Protein 3OF7 (pdb70)

Secondary structure (P-SEA, 3-state):
ccccccccccccccccccccccbbbbbcccccccccccccccccccccccccccccccccccccccccccbbbbbcccbbbbbbcccccccccccccccccccbbbbcccccccccccccccccccccccbbbbbcccccccccccccccccccccccccccccccccccccccccccccccccccbbbbbcccbbbbbbccccccccccccccccccccccccccccccccccccccccbbbbcccbbbbbbccccccccccccccccccccccbbbbbcccccccccccccccbbbbbcccbbbbbbccccccccccccccccccccccccccccccccccccccccccccccccccccccccccccccccccccccccccccccccccccccccccccccccccbbbbccccccbbbbbccaaaaaaaaaaaaac

B-factor: mean 23.1, std 8.01, range [9.55, 66.69]

GO terms:
  GO:0000785 chromatin (C, IDA)
  GO:0005634 nucleus (C, IDA)
  GO:0005737 cytoplasm (C, IDA)
  GO:0005085 guanyl-nucleotide exchange factor activity (F, IGI)
  GO:0016973 poly(A)+ mRNA export from nucleus (P, IMP)
  GO:0006606 protein import into nucleus (P, IMP)
  GO:0006997 nucleus organization (P, IMP)
  GO:0000054 ribosomal subunit export from nucleus (P, IMP)

Nearest PDB structures (foldseek):
  3of7-assembly1_A  TM=1.002E+00  e=1.534E-96  Saccharomyces cerevisiae S288C
  5t94-assembly1_A  TM=9.959E-01  e=4.202E-88  Saccharomyces cerevisiae S288C
  5hq2-assembly1_K-2  TM=9.753E-01  e=5.489E-66  Saccharomyces cerevisiae S288C
  4jhn-assembly3_C  TM=8.389E-01  e=1.195E-25  Homo sapiens
  5xgs-assembly1_A  TM=7.855E-01  e=2.961E-24  Homo sapiens

Radius of gyration: 20.34 Å; Cα contacts (8 Å, |Δi|>4): 1318; chains: 1; bounding box: 57×51×62 Å

CATH classification: 2.130.10.30

Structure (mmCIF, N/CA/C/O backbone):
data_3OF7
#
_entry.id   3OF7
#
_cell.length_a   103.510
_cell.length_b   75.131
_cell.length_c   92.019
_cell.angle_alpha   90.000
_cell.angle_beta   119.640
_cell.angle_gamma   90.000
#
_symmetry.space_group_name_H-M   'C 1 2 1'
#
loop_
_entity.id
_entity.type
_entity.pdbx_description
1 p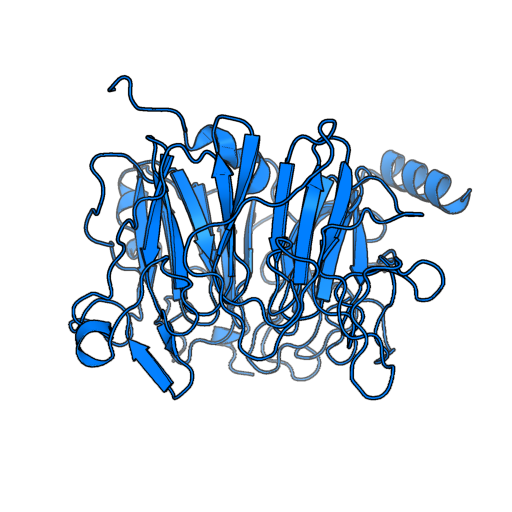olymer 'Regulator of chromosome condensation'
2 water water
#
loop_
_atom_site.group_PDB
_atom_site.id
_atom_site.type_symbol
_atom_site.label_atom_id
_atom_site.label_alt_id
_atom_site.label_comp_id
_atom_site.label_asym_id
_atom_site.label_entity_id
_atom_site.label_seq_id
_atom_site.pdbx_PDB_ins_code
_atom_site.Cartn_x
_atom_site.Cartn_y
_atom_site.Cartn_z
_atom_site.occupancy
_atom_site.B_iso_or_equiv
_atom_site.auth_seq_id
_atom_site.auth_comp_id
_atom_site.auth_asym_id
_atom_site.auth_atom_id
_atom_site.pdbx_PDB_model_num
ATOM 1 C CA . HIS A 1 8 ? 47.143 82.695 -0.395 1.00 47.23 25 HIS A CA 1
ATOM 2 C C . HIS A 1 8 ? 47.247 84.084 0.227 1.00 47.31 25 HIS A C 1
ATOM 3 N N . MET A 1 9 ? 46.419 84.335 1.237 1.00 47.22 26 MET A N 1
ATOM 4 C CA . MET A 1 9 ? 46.410 85.625 1.925 1.00 47.06 26 MET A CA 1
ATOM 5 C C . MET A 1 9 ? 47.561 85.777 2.927 1.00 46.36 26 MET A C 1
ATOM 6 O O . MET A 1 9 ? 48.268 84.810 3.235 1.00 46.58 26 MET A O 1
ATOM 11 N N . SER A 1 10 ? 47.733 86.996 3.434 1.00 45.36 27 SER A N 1
ATOM 12 C CA . SER A 1 10 ? 48.838 87.329 4.335 1.00 44.24 27 SER A CA 1
ATOM 13 C C . SER A 1 10 ? 48.552 86.983 5.800 1.00 43.26 27 SER A C 1
ATOM 14 O O . SER A 1 10 ? 49.422 87.137 6.662 1.00 43.26 27 SER A O 1
ATOM 17 N N . HIS A 1 11 ? 47.335 86.520 6.075 1.00 42.00 28 HIS A N 1
ATOM 18 C CA . HIS A 1 11 ? 46.944 86.134 7.433 1.00 40.54 28 HIS A CA 1
ATOM 19 C C . HIS A 1 11 ? 47.453 84.746 7.839 1.00 39.23 28 HIS A C 1
ATOM 20 O O . HIS A 1 11 ? 47.425 84.395 9.022 1.00 39.18 28 HIS A O 1
ATOM 27 N N . ILE A 1 12 ? 47.923 83.971 6.861 1.00 37.51 29 ILE A N 1
ATOM 28 C CA . ILE A 1 12 ? 48.366 82.592 7.090 1.00 35.87 29 ILE A CA 1
ATOM 29 C C . ILE A 1 12 ? 49.623 82.528 7.962 1.00 34.47 29 ILE A C 1
ATOM 30 O O . ILE A 1 12 ? 50.664 83.093 7.622 1.00 34.05 29 ILE A O 1
ATOM 35 N N . ILE A 1 13 ? 49.509 81.844 9.097 1.00 32.74 30 ILE A N 1
ATOM 36 C CA . ILE A 1 13 ? 50.650 81.638 9.984 1.00 31.25 30 ILE A CA 1
ATOM 37 C C . ILE A 1 13 ? 50.973 80.150 10.193 1.00 30.13 30 ILE A C 1
ATOM 38 O O . ILE A 1 13 ? 52.061 79.815 10.660 1.00 30.15 30 ILE A O 1
ATOM 43 N N . ASN A 1 14 ? 50.030 79.275 9.836 1.00 28.79 31 ASN A N 1
ATOM 44 C CA . ASN A 1 14 ? 50.178 77.823 10.024 1.00 27.33 31 ASN A CA 1
ATOM 45 C C . ASN A 1 14 ? 50.054 77.018 8.737 1.00 26.49 31 ASN A C 1
ATOM 46 O O . ASN A 1 14 ? 49.218 77.319 7.889 1.00 26.36 31 ASN A O 1
ATOM 51 N N . ALA A 1 15 ? 50.867 75.974 8.620 1.00 25.66 32 ALA A N 1
ATOM 52 C CA . ALA A 1 15 ? 50.709 74.986 7.551 1.00 25.28 32 ALA A CA 1
ATOM 53 C C . ALA A 1 15 ? 50.577 73.580 8.142 1.00 25.11 32 ALA A C 1
ATOM 54 O O . ALA A 1 15 ? 51.126 73.301 9.214 1.00 24.48 32 ALA A O 1
ATOM 56 N N . GLN A 1 16 ? 49.856 72.701 7.443 1.00 25.07 33 GLN A N 1
ATOM 57 C CA . GLN A 1 16 ? 49.684 71.313 7.885 1.00 25.12 33 GLN A CA 1
ATOM 58 C C . GLN A 1 16 ? 51.035 70.619 8.077 1.00 25.07 33 GLN A C 1
ATOM 59 O O . GLN A 1 16 ? 51.208 69.831 9.008 1.00 25.38 33 GLN A O 1
ATOM 65 N N . GLU A 1 17 ? 51.990 70.948 7.207 1.00 24.84 34 GLU A N 1
ATOM 66 C CA . GLU A 1 17 ? 53.381 70.491 7.331 1.00 24.50 34 GLU A CA 1
ATOM 67 C C . GLU A 1 17 ? 54.028 70.762 8.698 1.00 24.00 34 GLU A C 1
ATOM 68 O O . GLU A 1 17 ? 54.876 69.985 9.144 1.00 23.96 34 GLU A O 1
ATOM 70 N N . ASP A 1 18 ? 53.633 71.851 9.362 1.00 23.20 35 ASP A N 1
ATOM 71 C CA . ASP A 1 18 ? 54.221 72.219 10.658 1.00 22.76 35 ASP A CA 1
ATOM 72 C C . ASP A 1 18 ? 53.978 71.170 11.746 1.00 22.40 35 ASP A C 1
ATOM 73 O O . ASP A 1 18 ? 54.683 71.154 12.753 1.00 21.94 35 ASP A O 1
ATOM 78 N N . TYR A 1 19 ? 52.970 70.323 11.544 1.00 22.02 36 TYR A N 1
ATOM 79 C CA . TYR A 1 19 ? 52.511 69.365 12.563 1.00 22.10 36 TYR A CA 1
ATOM 80 C C . TYR A 1 19 ? 52.834 67.909 12.230 1.00 22.23 36 TYR A C 1
ATOM 81 O O . TYR A 1 19 ? 52.703 67.031 13.089 1.00 22.01 36 TYR A O 1
ATOM 90 N N . LYS A 1 20 ? 53.259 67.644 10.996 1.00 22.56 37 LYS A N 1
ATOM 91 C CA . LYS A 1 20 ? 53.410 66.255 10.550 1.00 23.13 37 LYS A CA 1
ATOM 92 C C . LYS A 1 20 ? 54.388 65.421 11.383 1.00 23.02 37 LYS A C 1
ATOM 93 O O . LYS A 1 20 ? 54.145 64.242 11.596 1.00 22.92 37 LYS A O 1
ATOM 99 N N . HIS A 1 21 ? 55.466 66.034 11.871 1.00 23.11 38 HIS A N 1
ATOM 100 C CA . HIS A 1 21 ? 56.434 65.321 12.715 1.00 23.46 38 HIS A CA 1
ATOM 101 C C . HIS A 1 21 ? 55.805 64.763 13.999 1.00 23.20 38 HIS A C 1
ATOM 102 O O . HIS A 1 21 ? 56.239 63.737 14.506 1.00 23.25 38 HIS A O 1
ATOM 104 N N . MET A 1 22 ? 54.778 65.440 14.511 1.00 22.70 39 MET A N 1
ATOM 105 C CA . MET A 1 22 ? 54.083 64.985 15.711 1.00 22.41 39 MET A CA 1
ATOM 106 C C . MET A 1 22 ? 53.174 63.794 15.451 1.00 21.52 39 MET A C 1
ATOM 107 O O . MET A 1 22 ? 52.950 62.976 16.351 1.00 21.47 39 MET A O 1
ATOM 112 N N . TYR A 1 23 ? 52.655 63.689 14.229 1.00 19.77 40 TYR A N 1
ATOM 113 C CA . TYR A 1 23 ? 51.589 62.725 13.960 1.00 19.45 40 TYR A CA 1
ATOM 114 C C . TYR A 1 23 ? 51.951 61.552 13.068 1.00 19.41 40 TYR A C 1
ATOM 115 O O . TYR A 1 23 ? 51.470 60.445 13.291 1.00 19.74 40 TYR A O 1
ATOM 124 N N . LEU A 1 24 ? 52.788 61.793 12.064 1.00 19.26 41 LEU A N 1
ATOM 125 C CA . LEU A 1 24 ? 53.080 60.769 11.068 1.00 19.51 41 LEU A CA 1
ATOM 126 C C . LEU A 1 24 ? 54.503 60.241 11.201 1.00 19.78 41 LEU A C 1
ATOM 127 O O . LEU A 1 24 ? 55.470 61.015 11.235 1.00 20.40 41 LEU A O 1
ATOM 132 N N . SER A 1 25 ? 54.623 58.923 11.294 1.00 19.60 42 SER A N 1
ATOM 133 C CA . SER A 1 25 ? 55.915 58.277 11.251 1.00 19.34 42 SER A CA 1
ATOM 134 C C . SER A 1 25 ? 56.301 58.036 9.787 1.00 19.50 42 SER A C 1
ATOM 135 O O . SER A 1 25 ? 55.448 57.681 8.961 1.00 18.56 42 SER A O 1
ATOM 138 N N . VAL A 1 26 ? 57.576 58.239 9.459 1.00 19.80 43 VAL A N 1
ATOM 139 C CA . VAL A 1 26 ? 58.055 57.936 8.096 1.00 21.24 43 VAL A CA 1
ATOM 140 C C . VAL A 1 26 ? 58.096 56.419 7.884 1.00 21.24 43 VAL A C 1
ATOM 141 O O . VAL A 1 26 ? 57.772 55.921 6.804 1.00 22.02 43 VAL A O 1
ATOM 145 N N . GLN A 1 27 ? 58.462 55.689 8.933 1.00 20.99 44 GLN A N 1
ATOM 146 C CA . GLN A 1 27 ? 58.549 54.237 8.883 1.00 20.80 44 GLN A CA 1
ATOM 147 C C . GLN A 1 27 ? 57.262 53.606 9.394 1.00 19.95 44 GLN A C 1
ATOM 148 O O . GLN A 1 27 ? 56.685 54.097 10.367 1.00 19.83 44 GLN A O 1
ATOM 154 N N . PRO A 1 28 ? 56.823 52.496 8.767 1.00 19.53 45 PRO A N 1
ATOM 155 C CA . PRO A 1 28 ? 55.702 51.743 9.334 1.00 18.91 45 PRO A CA 1
ATOM 156 C C . PRO A 1 28 ? 56.108 51.168 10.696 1.00 18.26 45 PRO A C 1
ATOM 157 O O . PRO A 1 28 ? 57.301 50.928 10.937 1.00 18.08 45 PRO A O 1
ATOM 161 N N . LEU A 1 29 ? 55.127 50.965 11.572 1.00 17.18 46 LEU A N 1
ATOM 162 C CA . LEU A 1 29 ? 55.398 50.703 12.985 1.00 16.65 46 LEU A CA 1
ATOM 163 C C . LEU A 1 29 ? 54.884 49.355 13.467 1.00 16.21 46 LEU A C 1
ATOM 164 O O . LEU A 1 29 ? 53.814 48.907 13.051 1.00 16.37 46 LEU A O 1
ATOM 169 N N . ASP A 1 30 ? 55.641 48.721 14.360 1.00 15.75 47 ASP A N 1
ATOM 170 C CA . ASP A 1 30 ? 55.076 47.693 15.229 1.00 15.51 47 ASP A CA 1
ATOM 171 C C . ASP A 1 30 ? 54.152 48.424 16.208 1.00 14.58 47 ASP A C 1
ATOM 172 O O . ASP A 1 30 ? 54.560 49.405 16.830 1.00 14.15 47 ASP A O 1
ATOM 177 N N . ILE A 1 31 ? 52.918 47.955 16.330 1.00 14.02 48 ILE A N 1
ATOM 178 C CA . ILE A 1 31 ? 51.940 48.550 17.255 1.00 13.93 48 ILE A CA 1
ATOM 179 C C . ILE A 1 31 ? 51.781 47.671 18.501 1.00 14.03 48 ILE A C 1
ATOM 180 O O . ILE A 1 31 ? 51.596 46.464 18.394 1.00 14.60 48 ILE A O 1
ATOM 185 N N . PHE A 1 32 ? 51.850 48.292 19.677 1.00 13.79 49 PHE A N 1
ATOM 186 C CA . PHE A 1 32 ? 51.702 47.598 20.948 1.00 13.68 49 PHE A CA 1
ATOM 187 C C . PHE A 1 32 ? 50.529 48.181 21.717 1.00 13.77 49 PHE A C 1
ATOM 188 O O . PHE A 1 32 ? 50.331 49.391 21.708 1.00 13.37 49 PHE A O 1
ATOM 196 N N . CYS A 1 33 ? 49.788 47.318 22.403 1.00 13.86 50 CYS A N 1
ATOM 197 C CA . CYS A 1 33 ? 48.624 47.729 23.183 1.00 14.38 50 CYS A CA 1
ATOM 198 C C . CYS A 1 33 ? 48.672 47.076 24.555 1.00 14.76 50 CYS A C 1
ATOM 199 O O . CYS A 1 33 ? 49.142 45.931 24.698 1.00 15.11 50 CYS A O 1
ATOM 202 N N . TRP A 1 34 ? 48.193 47.794 25.566 1.00 14.93 51 TRP A N 1
ATOM 203 C CA . TRP A 1 34 ? 48.150 47.246 26.925 1.00 15.19 51 TRP A CA 1
ATOM 204 C C . TRP A 1 34 ? 47.184 48.014 27.822 1.00 15.75 51 TRP A C 1
ATOM 205 O O . TRP A 1 34 ? 46.750 49.115 27.470 1.00 15.73 51 TRP A O 1
ATOM 216 N N . GLY A 1 35 ? 46.857 47.418 28.973 1.00 16.42 52 GLY A N 1
ATOM 217 C CA . GLY A 1 35 ? 45.905 47.986 29.931 1.00 17.11 52 GLY A CA 1
ATOM 218 C C . GLY A 1 35 ? 44.634 47.152 29.964 1.00 17.79 52 GLY A C 1
ATOM 219 O O . GLY A 1 35 ? 44.686 45.925 29.857 1.00 17.88 52 GLY A O 1
ATOM 220 N N . THR A 1 36 ? 43.491 47.818 30.087 1.00 18.47 53 THR A N 1
ATOM 221 C CA . THR A 1 36 ? 42.195 47.135 30.191 1.00 19.22 53 THR A CA 1
ATOM 222 C C . THR A 1 36 ? 41.342 47.397 28.947 1.00 19.84 53 THR A C 1
ATOM 223 O O . THR A 1 36 ? 41.220 48.538 28.490 1.00 19.87 53 THR A O 1
ATOM 227 N N . GLY A 1 37 ? 40.775 46.324 28.402 1.00 20.34 54 GLY A N 1
ATOM 228 C CA . GLY A 1 37 ? 40.006 46.396 27.169 1.00 21.11 54 GLY A CA 1
ATOM 229 C C . GLY A 1 37 ? 38.637 45.759 27.303 1.00 21.54 54 GLY A C 1
ATOM 230 O O . GLY A 1 37 ? 38.194 45.038 26.404 1.00 21.66 54 GLY A O 1
ATOM 231 N N . SER A 1 38 ? 37.961 46.039 28.417 1.00 21.76 55 SER A N 1
ATOM 232 C CA . SER A 1 38 ? 36.633 45.466 28.692 1.00 22.50 55 SER A CA 1
ATOM 233 C C . SER A 1 38 ? 35.575 45.937 27.683 1.00 22.57 55 SER A C 1
ATOM 234 O O . SER A 1 38 ? 34.511 45.321 27.551 1.00 22.70 55 SER A O 1
ATOM 237 N N . MET A 1 39 ? 35.879 47.029 26.983 1.00 22.52 56 MET A N 1
ATOM 238 C CA A MET A 1 39 ? 34.989 47.599 25.972 0.50 22.51 56 MET A CA 1
ATOM 239 C CA B MET A 1 39 ? 34.980 47.573 25.963 0.50 22.60 56 MET A CA 1
ATOM 240 C C . MET A 1 39 ? 35.641 47.522 24.582 1.00 22.22 56 MET A C 1
ATOM 241 O O . MET A 1 39 ? 35.347 48.331 23.694 1.00 22.19 56 MET A O 1
ATOM 250 N N . CYS A 1 40 ? 36.532 46.543 24.411 1.00 21.59 57 CYS A N 1
ATOM 251 C CA . CYS A 1 40 ? 37.239 46.261 23.147 1.00 21.18 57 CYS A CA 1
ATOM 252 C C . CYS A 1 40 ? 38.398 47.211 22.820 1.00 20.41 57 CYS A C 1
ATOM 253 O O . CYS A 1 40 ? 38.929 47.176 21.707 1.00 20.18 57 CYS A O 1
ATOM 256 N N . GLU A 1 41 ? 38.809 48.027 23.795 1.00 19.48 58 GLU A N 1
ATOM 257 C CA . GLU A 1 41 ? 39.798 49.100 23.550 1.00 19.16 58 GLU A CA 1
ATOM 258 C C . GLU A 1 41 ? 41.171 48.617 23.086 1.00 18.83 58 GLU A C 1
ATOM 259 O O . GLU A 1 41 ? 41.877 49.344 22.371 1.00 18.25 58 GLU A O 1
ATOM 265 N N . LEU A 1 42 ? 41.555 47.417 23.513 1.00 18.41 59 LEU A N 1
ATOM 266 C CA . LEU A 1 42 ? 42.909 46.915 23.262 1.00 18.73 59 LEU A CA 1
ATOM 267 C C . LEU A 1 42 ? 43.124 46.481 21.822 1.00 18.88 59 LEU A C 1
ATOM 268 O O . LEU A 1 42 ? 44.255 46.457 21.350 1.00 19.28 59 LEU A O 1
ATOM 273 N N . GLY A 1 43 ? 42.045 46.139 21.125 1.00 19.07 60 GLY A N 1
ATOM 274 C CA . GLY A 1 43 ? 42.156 45.675 19.744 1.00 19.34 60 GLY A CA 1
ATOM 275 C C . GLY A 1 43 ? 43.020 44.443 19.608 1.00 19.59 60 GLY A C 1
ATOM 276 O O . GLY A 1 43 ? 43.715 44.269 18.611 1.00 19.47 60 GLY A O 1
ATOM 277 N N . LEU A 1 44 ? 42.988 43.592 20.629 1.00 20.21 61 LEU A N 1
ATOM 278 C CA . LEU A 1 44 ? 43.744 42.342 20.608 1.00 21.09 61 LEU A CA 1
ATOM 279 C C . LEU A 1 44 ? 42.815 41.141 20.384 1.00 21.83 61 LEU A C 1
ATOM 280 O O . LEU A 1 44 ? 43.164 39.997 20.686 1.00 22.29 61 LEU A O 1
ATOM 285 N N . GLY A 1 45 ? 41.634 41.416 19.836 1.00 22.54 62 GLY A N 1
ATOM 286 C CA . GLY A 1 45 ? 40.673 40.368 19.516 1.00 23.34 62 GLY A CA 1
ATOM 287 C C . GLY A 1 45 ? 39.752 40.001 20.669 1.00 24.61 62 GLY A C 1
ATOM 288 O O . GLY A 1 45 ? 39.836 40.590 21.756 1.00 23.80 62 GLY A O 1
ATOM 289 N N . PRO A 1 46 ? 38.865 39.016 20.432 1.00 25.35 63 PRO A N 1
ATOM 290 C CA . PRO A 1 46 ? 37.713 38.700 21.287 1.00 26.24 63 PRO A CA 1
ATOM 291 C C . PRO A 1 46 ? 37.979 37.895 22.558 1.00 26.99 63 PRO A C 1
ATOM 292 O O . PRO A 1 46 ? 37.132 37.896 23.453 1.00 2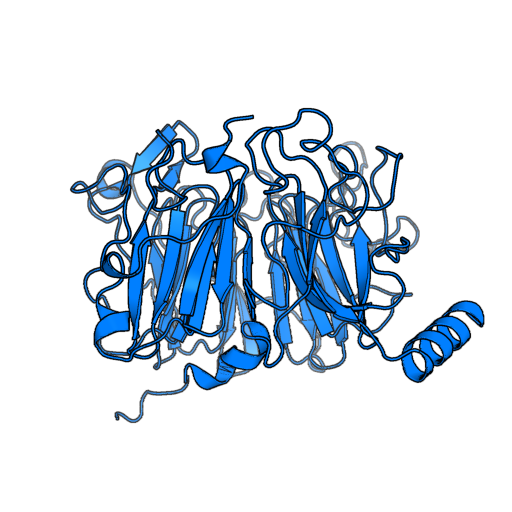7.36 63 PRO A O 1
ATOM 296 N N . LEU A 1 47 ? 39.125 37.219 22.639 1.00 27.77 64 LEU A N 1
ATOM 297 C CA . LEU A 1 47 ? 39.399 36.276 23.738 1.00 28.43 64 LEU A CA 1
ATOM 298 C C . LEU A 1 47 ? 39.487 36.954 25.101 1.00 28.82 64 LEU A C 1
ATOM 299 O O . LEU A 1 47 ? 40.084 38.030 25.225 1.00 28.62 64 LEU A O 1
ATOM 304 N N . ALA A 1 48 ? 38.901 36.316 26.117 1.00 29.05 65 ALA A N 1
ATOM 305 C CA . ALA A 1 48 ? 38.810 36.890 27.463 1.00 29.36 65 ALA A CA 1
ATOM 306 C C . ALA A 1 48 ? 40.178 37.253 28.035 1.00 29.60 65 ALA A C 1
ATOM 307 O O . ALA A 1 48 ? 40.336 38.313 28.630 1.00 29.54 65 ALA A O 1
ATOM 309 N N . LYS A 1 49 ? 41.160 36.374 27.840 1.00 29.74 66 LYS A N 1
ATOM 310 C CA . LYS A 1 49 ? 42.537 36.613 28.286 1.00 30.02 66 LYS A CA 1
ATOM 311 C C . LYS A 1 49 ? 43.127 37.903 27.698 1.00 29.71 66 LYS A C 1
ATOM 312 O O . LYS A 1 49 ? 44.035 38.495 28.280 1.00 29.91 66 LYS A O 1
ATOM 318 N N . ASN A 1 50 ? 42.614 38.324 26.543 1.00 29.16 67 ASN A N 1
ATOM 319 C CA . ASN A 1 50 ? 43.137 39.504 25.850 1.00 28.74 67 ASN A CA 1
ATOM 320 C C . ASN A 1 50 ? 42.368 40.808 26.113 1.00 28.55 67 ASN A C 1
ATOM 321 O O . ASN A 1 50 ? 42.518 41.782 25.371 1.00 28.46 67 ASN A O 1
ATOM 326 N N . LYS A 1 51 ? 41.547 40.824 27.161 1.00 28.28 68 LYS A N 1
ATOM 327 C CA . LYS A 1 51 ? 40.863 42.056 27.563 1.00 28.16 68 LYS A CA 1
ATOM 328 C C . LYS A 1 51 ? 41.507 42.705 28.805 1.00 27.31 68 LYS A C 1
ATOM 329 O O . LYS A 1 51 ? 41.045 43.736 29.306 1.00 27.15 68 LYS A O 1
ATOM 335 N N . GLU A 1 52 ? 42.590 42.092 29.279 1.00 26.52 69 GLU A N 1
ATOM 336 C CA . GLU A 1 52 ? 43.411 42.654 30.346 1.00 25.77 69 GLU A CA 1
ATOM 337 C C . GLU A 1 52 ? 44.857 42.230 30.106 1.00 25.16 69 GLU A C 1
ATOM 338 O O . GLU A 1 52 ? 45.181 41.034 30.109 1.00 24.95 69 GLU A O 1
ATOM 344 N N . VAL A 1 53 ? 45.712 43.222 29.867 1.00 23.70 70 VAL A N 1
ATOM 345 C CA . VAL A 1 53 ? 47.063 42.990 29.373 1.00 22.84 70 VAL A CA 1
ATOM 346 C C . VAL A 1 53 ? 47.998 43.948 30.107 1.00 22.14 70 VAL A C 1
ATOM 347 O O . VAL A 1 53 ? 47.898 45.160 29.961 1.00 22.24 70 VAL A O 1
ATOM 351 N N . LYS A 1 54 ? 48.894 43.394 30.918 1.00 21.44 71 LYS A N 1
ATOM 352 C CA . LYS A 1 54 ? 49.616 44.187 31.912 1.00 20.67 71 LYS A CA 1
ATOM 353 C C . LYS A 1 54 ? 50.971 44.716 31.431 1.00 20.03 71 LYS A C 1
ATOM 354 O O . LYS A 1 54 ? 51.641 45.453 32.157 1.00 19.29 71 LYS A O 1
ATOM 360 N N . ARG A 1 55 ? 51.360 44.335 30.211 1.00 19.22 72 ARG A N 1
ATOM 361 C CA . ARG A 1 55 ? 52.605 44.797 29.575 1.00 19.03 72 ARG A CA 1
ATOM 362 C C . ARG A 1 55 ? 52.349 45.001 28.087 1.00 18.20 72 ARG A C 1
ATOM 363 O O . ARG A 1 55 ? 51.483 44.327 27.533 1.00 18.18 72 ARG A O 1
ATOM 371 N N . PRO A 1 56 ? 53.104 45.913 27.428 1.00 17.68 73 PRO A N 1
ATOM 372 C CA . PRO A 1 56 ? 52.917 46.140 25.994 1.00 17.14 73 PRO A CA 1
ATOM 373 C C . PRO A 1 56 ? 52.911 44.841 25.195 1.00 17.26 73 PRO A C 1
ATOM 374 O O . PRO A 1 56 ? 53.855 44.052 25.281 1.00 17.46 73 PRO A O 1
ATOM 378 N N . ARG A 1 57 ? 51.837 44.629 24.443 1.00 16.97 74 ARG A N 1
ATOM 379 C CA . ARG A 1 57 ? 51.641 43.412 23.676 1.00 16.74 74 ARG A CA 1
ATOM 380 C C . ARG A 1 57 ? 51.631 43.764 22.197 1.00 16.86 74 ARG A C 1
ATOM 381 O O . ARG A 1 57 ? 50.851 44.620 21.762 1.00 16.27 74 ARG A O 1
ATOM 389 N N . LEU A 1 58 ? 52.498 43.114 21.424 1.00 16.76 75 LEU A N 1
ATOM 390 C CA . LEU A 1 58 ? 52.537 43.351 19.980 1.00 16.93 75 LEU A CA 1
ATOM 391 C C . LEU A 1 58 ? 51.176 43.027 19.370 1.00 17.18 75 LEU A C 1
ATOM 392 O O . LEU A 1 58 ? 50.641 41.945 19.585 1.00 17.11 75 LEU A O 1
ATOM 397 N N . ASN A 1 59 ? 50.597 43.977 18.633 1.00 17.56 76 ASN A N 1
ATOM 398 C CA . ASN A 1 59 ? 49.273 43.769 18.076 1.00 17.93 76 ASN A CA 1
ATOM 399 C C . ASN A 1 59 ? 49.378 42.997 16.759 1.00 18.39 76 ASN A C 1
ATOM 400 O O . ASN A 1 59 ? 49.911 43.530 15.772 1.00 18.55 76 ASN A O 1
ATOM 405 N N . PRO A 1 60 ? 48.878 41.737 16.741 1.00 18.66 77 PRO A N 1
ATOM 406 C CA . PRO A 1 60 ? 49.060 40.899 15.552 1.00 19.01 77 PRO A CA 1
ATOM 407 C C . PRO A 1 60 ? 48.109 41.244 14.404 1.00 19.45 77 PRO A C 1
ATOM 408 O O . PRO A 1 60 ? 48.293 40.747 13.296 1.00 19.73 77 PRO A O 1
ATOM 412 N N . PHE A 1 61 ? 47.111 42.086 14.663 1.00 19.28 78 PHE A N 1
ATOM 413 C CA . PHE A 1 61 ? 46.160 42.506 13.625 1.00 19.33 78 PHE A CA 1
ATOM 414 C C . PHE A 1 61 ? 46.651 43.732 12.845 1.00 18.80 78 PHE A C 1
ATOM 415 O O . PHE A 1 61 ? 46.014 44.172 11.877 1.00 18.57 78 PHE A O 1
ATOM 423 N N . LEU A 1 62 ? 47.790 44.271 13.274 1.00 18.43 79 LEU A N 1
ATOM 424 C CA . LEU A 1 62 ? 48.401 45.435 12.640 1.00 18.25 79 LEU A CA 1
ATOM 425 C C . LEU A 1 62 ? 49.855 45.156 12.276 1.00 18.61 79 LEU A C 1
ATOM 426 O O . LEU A 1 62 ? 50.745 45.925 12.650 1.00 17.97 79 LEU A O 1
ATOM 431 N N . PRO A 1 63 ? 50.110 44.060 11.533 1.00 19.53 80 PRO A N 1
ATOM 432 C CA . PRO A 1 63 ? 51.517 43.716 11.308 1.00 20.31 80 PRO A CA 1
ATOM 433 C C . PRO A 1 63 ? 52.222 44.780 10.472 1.00 20.84 80 PRO A C 1
ATOM 434 O O . PRO A 1 63 ? 51.661 45.272 9.491 1.00 20.73 80 PRO A O 1
ATOM 438 N N . ARG A 1 64 ? 53.430 45.139 10.896 1.00 21.38 81 ARG A N 1
ATOM 439 C CA . ARG A 1 64 ? 54.224 46.207 10.296 1.00 22.89 81 ARG A CA 1
ATOM 440 C C . ARG A 1 64 ? 54.461 46.046 8.792 1.00 23.57 81 ARG A C 1
ATOM 441 O O . ARG A 1 64 ? 54.525 47.043 8.059 1.00 23.49 81 ARG A O 1
ATOM 449 N N . ASP A 1 65 ? 54.590 44.797 8.346 1.00 24.05 82 ASP A N 1
ATOM 450 C CA A ASP A 1 65 ? 54.929 44.495 6.954 0.50 24.39 82 ASP A CA 1
ATOM 451 C CA B ASP A 1 65 ? 54.931 44.514 6.951 0.50 24.53 82 ASP A CA 1
ATOM 452 C C . ASP A 1 65 ? 53.716 44.475 6.022 1.00 24.35 82 ASP A C 1
ATOM 453 O O . ASP A 1 65 ? 53.870 44.424 4.803 1.00 24.86 82 ASP A O 1
ATOM 460 N N . GLU A 1 66 ? 52.515 44.494 6.600 1.00 23.99 83 GLU A N 1
ATOM 461 C CA . GLU A 1 66 ? 51.286 44.421 5.819 1.00 23.78 83 GLU A CA 1
ATOM 462 C C . GLU A 1 66 ? 50.320 45.574 6.114 1.00 23.27 83 GLU A C 1
ATOM 463 O O . GLU A 1 66 ? 49.924 46.315 5.200 1.00 23.10 83 GLU A O 1
ATOM 466 N N . ALA A 1 67 ? 49.925 45.717 7.377 1.00 21.94 84 ALA A N 1
ATOM 467 C CA . ALA A 1 67 ? 49.057 46.835 7.765 1.00 20.98 84 ALA A CA 1
ATOM 468 C C . ALA A 1 67 ? 49.783 48.164 7.560 1.00 20.07 84 ALA A C 1
ATOM 469 O O . ALA A 1 67 ? 49.191 49.125 7.084 1.00 19.99 84 ALA A O 1
ATOM 471 N N . LYS A 1 68 ? 51.068 48.200 7.898 1.00 19.08 85 LYS A N 1
ATOM 472 C CA . LYS A 1 68 ? 51.927 49.376 7.667 1.00 18.42 85 LYS A CA 1
ATOM 473 C C . LYS A 1 68 ? 51.360 50.653 8.293 1.00 17.42 85 LYS A C 1
ATOM 474 O O . LYS A 1 68 ? 51.244 51.707 7.643 1.00 16.45 85 LYS A O 1
ATOM 480 N N . ILE A 1 69 ? 51.025 50.545 9.572 1.00 15.99 86 ILE A N 1
ATOM 481 C CA . ILE A 1 69 ? 50.515 51.678 10.335 1.00 14.75 86 ILE A CA 1
ATOM 482 C C . ILE A 1 69 ? 51.612 52.729 10.537 1.00 14.93 86 ILE A C 1
ATOM 483 O O . ILE A 1 69 ? 52.730 52.399 10.948 1.00 14.32 86 ILE A O 1
ATOM 488 N N . ILE A 1 70 ? 51.284 53.989 10.233 1.00 14.40 87 ILE A N 1
ATOM 489 C CA . ILE A 1 70 ? 52.218 55.105 10.413 1.00 14.79 87 ILE A CA 1
ATOM 490 C C . ILE A 1 70 ? 51.698 56.225 11.339 1.00 14.20 87 ILE A C 1
ATOM 491 O O . ILE A 1 70 ? 52.407 57.195 11.599 1.00 14.90 87 ILE A O 1
ATOM 496 N N . SER A 1 71 ? 50.462 56.092 11.824 1.00 13.94 88 SER A N 1
ATOM 497 C CA . SER A 1 71 ? 49.904 57.055 12.793 1.00 13.27 88 SER A CA 1
ATOM 498 C C . SER A 1 71 ? 48.776 56.398 13.557 1.00 12.55 88 SER A C 1
ATOM 499 O O . SER A 1 71 ? 48.151 55.477 13.069 1.00 12.68 88 SER A O 1
ATOM 502 N N . PHE A 1 72 ? 48.494 56.907 14.742 1.00 12.79 89 PHE A N 1
ATOM 503 C CA . PHE A 1 72 ? 47.273 56.508 15.441 1.00 12.47 89 PHE A CA 1
ATOM 504 C C . PHE A 1 72 ? 46.820 57.583 16.412 1.00 12.22 89 PHE A C 1
ATOM 505 O O . PHE A 1 72 ? 47.608 58.434 16.826 1.00 12.77 89 PHE A O 1
ATOM 513 N N . ALA A 1 73 ? 45.532 57.559 16.743 1.00 12.62 90 ALA A N 1
ATOM 514 C CA . ALA A 1 73 ? 44.942 58.542 17.643 1.00 12.53 90 ALA A CA 1
ATOM 515 C C . ALA A 1 73 ? 44.088 57.764 18.613 1.00 12.20 90 ALA A C 1
ATOM 516 O O . ALA A 1 73 ? 43.169 57.056 18.205 1.00 12.96 90 ALA A O 1
ATOM 518 N N . VAL A 1 74 ? 44.420 57.869 19.896 1.00 12.45 91 VAL A N 1
ATOM 519 C CA . VAL A 1 74 ? 43.754 57.078 20.930 1.00 12.22 91 VAL A CA 1
ATOM 520 C C . VAL A 1 74 ? 42.700 57.951 21.618 1.00 12.59 91 VAL A C 1
ATOM 521 O O . VAL A 1 74 ? 43.017 59.009 22.142 1.00 12.10 91 VAL A O 1
ATOM 525 N N . GLY A 1 75 ? 41.452 57.496 21.591 1.00 12.80 92 GLY A N 1
ATOM 526 C CA . GLY A 1 75 ? 40.364 58.162 22.312 1.00 13.66 92 GLY A CA 1
ATOM 527 C C . GLY A 1 75 ? 40.049 57.449 23.621 1.00 14.56 92 GLY A C 1
ATOM 528 O O . GLY A 1 75 ? 40.791 56.564 24.055 1.00 14.51 92 GLY A O 1
ATOM 529 N N . GLY A 1 76 ? 38.938 57.819 24.247 1.00 14.61 93 GLY A N 1
ATOM 530 C CA . GLY A 1 76 ? 38.580 57.265 25.545 1.00 15.04 93 GLY A CA 1
ATOM 531 C C . GLY A 1 76 ? 38.352 55.768 25.514 1.00 15.74 93 GLY A C 1
ATOM 532 O O . GLY A 1 76 ? 38.899 55.047 26.344 1.00 15.48 93 GLY A O 1
ATOM 533 N N . MET A 1 77 ? 37.559 55.311 24.536 1.00 15.87 94 MET A N 1
ATOM 534 C CA A MET A 1 77 ? 37.154 53.911 24.435 0.50 16.33 94 MET A CA 1
ATOM 535 C CA B MET A 1 77 ? 37.188 53.899 24.438 0.50 16.18 94 MET A CA 1
ATOM 536 C C . MET A 1 77 ? 37.363 53.343 23.021 1.00 16.09 94 MET A C 1
ATOM 537 O O . MET A 1 77 ? 36.914 52.234 22.715 1.00 16.12 94 MET A O 1
ATOM 544 N N . HIS A 1 78 ? 38.025 54.107 22.150 1.00 15.62 95 HIS A N 1
ATOM 545 C CA . HIS A 1 78 ? 38.319 53.621 20.791 1.00 14.95 95 HIS A CA 1
ATOM 546 C C . HIS A 1 78 ? 39.601 54.232 20.252 1.00 14.44 95 HIS A C 1
ATOM 547 O O . HIS A 1 78 ? 40.078 55.231 20.781 1.00 14.80 95 HIS A O 1
ATOM 554 N N . THR A 1 79 ? 40.150 53.628 19.204 1.00 13.97 96 THR A N 1
ATOM 555 C CA . THR A 1 79 ? 41.380 54.106 18.586 1.00 13.25 96 THR A CA 1
ATOM 556 C C . THR A 1 79 ? 41.230 54.114 17.077 1.00 13.51 96 THR A C 1
ATOM 557 O O . THR A 1 79 ? 40.551 53.259 16.507 1.00 13.41 96 THR A O 1
ATOM 561 N N . LEU A 1 80 ? 41.864 55.091 16.445 1.00 13.63 97 LEU A N 1
ATOM 562 C CA . LEU A 1 80 ? 41.941 55.146 15.000 1.00 13.90 97 LEU A CA 1
ATOM 563 C C . LEU A 1 80 ? 43.404 55.017 14.622 1.00 13.85 97 LEU A C 1
ATOM 564 O O . LEU A 1 80 ? 44.259 55.546 15.314 1.00 13.75 97 LEU A O 1
ATOM 569 N N . ALA A 1 81 ? 43.683 54.321 13.519 1.00 14.36 98 ALA A N 1
ATOM 570 C CA . ALA A 1 81 ? 45.036 54.237 12.993 1.00 14.90 98 ALA A CA 1
ATOM 571 C C . ALA A 1 81 ? 45.062 54.509 11.489 1.00 15.34 98 ALA A C 1
ATOM 572 O O . ALA A 1 81 ? 44.049 54.342 10.793 1.00 15.50 98 ALA A O 1
ATOM 574 N N . LEU A 1 82 ? 46.218 54.956 11.006 1.00 15.46 99 LEU A N 1
ATOM 575 C CA . LEU A 1 82 ? 46.381 55.313 9.602 1.00 15.62 99 LEU A CA 1
ATOM 576 C C . LEU A 1 82 ? 47.533 54.531 8.999 1.00 15.95 99 LEU A C 1
ATOM 577 O O . LEU A 1 82 ? 48.599 54.429 9.608 1.00 15.19 99 LEU A O 1
ATOM 582 N N . ASP A 1 83 ? 47.325 53.996 7.800 1.00 16.39 100 ASP A N 1
ATOM 583 C CA . ASP A 1 83 ? 48.386 53.269 7.124 1.00 17.83 100 ASP A CA 1
ATOM 584 C C . ASP A 1 83 ? 49.023 54.070 5.983 1.00 18.53 100 ASP A C 1
ATOM 585 O O . ASP A 1 83 ? 48.640 55.218 5.717 1.00 18.53 100 ASP A O 1
ATOM 590 N N . GLU A 1 84 ? 50.005 53.465 5.322 1.00 19.50 101 GLU A N 1
ATOM 591 C CA . GLU A 1 84 ? 50.725 54.135 4.241 1.00 20.76 101 GLU A CA 1
ATOM 592 C C . GLU A 1 84 ? 49.843 54.590 3.075 1.00 21.18 101 GLU A C 1
ATOM 593 O O . GLU A 1 84 ? 50.153 55.598 2.427 1.00 21.95 101 GLU A O 1
ATOM 599 N N . GLU A 1 85 ? 48.763 53.850 2.811 1.00 21.08 102 GLU A N 1
ATOM 600 C CA A GLU A 1 85 ? 47.885 54.254 1.714 0.50 21.28 102 GLU A CA 1
ATOM 601 C CA B GLU A 1 85 ? 47.799 54.131 1.741 0.50 21.39 102 GLU A CA 1
ATOM 602 C C . GLU A 1 85 ? 46.713 55.102 2.208 1.00 21.15 102 GLU A C 1
ATOM 603 O O . GLU A 1 85 ? 45.729 55.329 1.492 1.00 21.29 102 GLU A O 1
ATOM 614 N N . SER A 1 86 ? 46.872 55.631 3.420 1.00 20.47 103 SER A N 1
ATOM 615 C CA . SER A 1 86 ? 45.898 56.525 4.047 1.00 19.91 103 SER A CA 1
ATOM 616 C C . SER A 1 86 ? 44.517 55.885 4.313 1.00 19.42 103 SER A C 1
ATOM 617 O O . SER A 1 86 ? 43.498 56.584 4.373 1.00 19.77 103 SER A O 1
ATOM 620 N N . ASN A 1 87 ? 44.481 54.566 4.486 1.00 18.64 104 ASN A N 1
ATOM 621 C CA . ASN A 1 87 ? 43.273 53.916 5.007 1.00 18.70 104 ASN A CA 1
ATOM 622 C C . ASN A 1 87 ? 43.192 54.153 6.506 1.00 18.14 104 ASN A C 1
ATOM 623 O O . ASN A 1 87 ? 44.217 54.162 7.190 1.00 17.32 104 ASN A O 1
ATOM 628 N N . VAL A 1 88 ? 41.970 54.337 6.998 1.00 17.85 105 VAL A N 1
ATOM 629 C CA . VAL A 1 88 ? 41.718 54.502 8.425 1.00 17.38 105 VAL A CA 1
ATOM 630 C C . VAL A 1 88 ? 41.243 53.192 9.052 1.00 17.27 105 VAL A C 1
ATOM 631 O O . VAL A 1 88 ? 40.240 52.602 8.617 1.00 17.97 105 VAL A O 1
ATOM 635 N N . TRP A 1 89 ? 41.983 52.737 10.058 1.00 16.61 106 TRP A N 1
ATOM 636 C CA . TRP A 1 89 ? 41.641 51.554 10.828 1.00 16.60 106 TRP A CA 1
ATOM 637 C C . TRP A 1 89 ? 41.023 52.015 12.147 1.00 16.30 106 TRP A C 1
ATOM 638 O O . TRP A 1 89 ? 41.367 53.084 12.660 1.00 16.14 106 TRP A O 1
ATOM 649 N N . SER A 1 90 ? 40.146 51.188 12.710 1.00 16.32 107 SER A N 1
ATOM 650 C CA . SER A 1 90 ? 39.512 51.508 13.989 1.00 16.19 107 SER A CA 1
ATOM 651 C C . SER A 1 90 ? 39.241 50.251 14.801 1.00 16.10 107 SER A C 1
ATOM 652 O O . SER A 1 90 ? 39.056 49.156 14.247 1.00 15.81 107 SER A O 1
ATOM 655 N N . TRP A 1 91 ? 39.240 50.415 16.119 1.00 15.56 108 TRP A N 1
ATOM 656 C CA . TRP A 1 91 ? 38.805 49.367 17.036 1.00 15.91 108 TRP A CA 1
ATOM 657 C C . TRP A 1 91 ? 38.415 49.999 18.359 1.00 15.73 108 TRP A C 1
ATOM 658 O O . TRP A 1 91 ? 38.833 51.118 18.666 1.00 15.05 108 TRP A O 1
ATOM 669 N N . GLY A 1 92 ? 37.608 49.280 19.131 1.00 16.07 109 GLY A N 1
ATOM 670 C CA . GLY A 1 92 ? 37.090 49.780 20.394 1.00 16.94 109 GLY A CA 1
ATOM 671 C C . GLY A 1 92 ? 35.577 49.753 20.414 1.00 17.91 109 GLY A C 1
ATOM 672 O O . GLY A 1 92 ? 34.944 48.974 19.687 1.00 17.91 109 GLY A O 1
ATOM 673 N N . CYS A 1 93 ? 34.990 50.621 21.230 1.00 18.68 110 CYS A N 1
ATOM 674 C CA . CYS A 1 93 ? 33.552 50.597 21.439 1.00 19.81 110 CYS A CA 1
ATOM 675 C C . CYS A 1 93 ? 32.780 51.283 20.302 1.00 19.67 110 CYS A C 1
ATOM 676 O O . CYS A 1 93 ? 32.998 52.461 20.003 1.00 19.19 110 CYS A O 1
ATOM 679 N N . ASN A 1 94 ? 31.882 50.530 19.670 1.00 19.80 111 ASN A N 1
ATOM 680 C CA . ASN A 1 94 ? 31.073 51.055 18.577 1.00 20.11 111 ASN A CA 1
ATOM 681 C C . ASN A 1 94 ? 29.616 51.352 18.959 1.00 20.55 111 ASN A C 1
ATOM 682 O O . ASN A 1 94 ? 28.767 51.531 18.076 1.00 20.27 111 ASN A O 1
ATOM 687 N N . ASP A 1 95 ? 29.336 51.436 20.261 1.00 20.80 112 ASP A N 1
ATOM 688 C CA A ASP A 1 95 ? 27.960 51.616 20.728 0.50 21.07 112 ASP A CA 1
ATOM 689 C CA B ASP A 1 95 ? 27.964 51.624 20.748 0.50 21.12 112 ASP A CA 1
ATOM 690 C C . ASP A 1 95 ? 27.293 52.865 20.156 1.00 20.92 112 ASP A C 1
ATOM 691 O O . ASP A 1 95 ? 26.081 52.871 19.921 1.00 21.06 112 ASP A O 1
ATOM 700 N N . VAL A 1 96 ? 28.082 53.915 19.920 1.00 20.20 113 VAL A N 1
ATOM 701 C CA . VAL A 1 96 ? 27.544 55.154 19.331 1.00 19.48 113 VAL A CA 1
ATOM 702 C C . VAL A 1 96 ? 28.258 55.575 18.034 1.00 19.30 113 VAL A C 1
ATOM 703 O O . VAL A 1 96 ? 28.411 56.765 17.747 1.00 18.87 113 VAL A O 1
ATOM 707 N N . GLY A 1 97 ? 28.687 54.582 17.261 1.00 19.16 114 GLY A N 1
ATOM 708 C CA . GLY A 1 97 ? 29.215 54.800 15.913 1.00 19.16 114 GLY A CA 1
ATOM 709 C C . GLY A 1 97 ? 30.672 55.214 15.768 1.00 18.84 114 GLY A C 1
ATOM 710 O O . GLY A 1 97 ? 31.130 55.447 14.651 1.00 19.30 114 GLY A O 1
ATOM 711 N N . ALA A 1 98 ? 31.419 55.283 16.867 1.00 18.31 115 ALA A N 1
ATOM 712 C CA . ALA A 1 98 ? 32.783 55.849 16.823 1.00 18.01 115 ALA A CA 1
ATOM 713 C C . ALA A 1 98 ? 33.762 55.133 15.879 1.00 17.70 115 ALA A C 1
ATOM 714 O O . ALA A 1 98 ? 34.714 55.751 15.393 1.00 17.61 115 ALA A O 1
ATOM 716 N N . LEU A 1 99 ? 33.542 53.845 15.625 1.00 17.51 116 LEU A N 1
ATOM 717 C CA . LEU A 1 99 ? 34.461 53.090 14.759 1.00 17.91 116 LEU A CA 1
ATOM 718 C C . LEU A 1 99 ? 34.276 53.410 13.276 1.00 18.25 116 LEU A C 1
ATOM 719 O O . LEU A 1 99 ? 35.156 53.116 12.460 1.00 18.14 116 LEU A O 1
ATOM 724 N N . GLY A 1 100 ? 33.130 53.997 12.935 1.00 18.83 117 GLY A N 1
ATOM 725 C CA . GLY A 1 100 ? 32.835 54.403 11.555 1.00 19.95 117 GLY A CA 1
ATOM 726 C C . GLY A 1 100 ? 32.728 53.253 10.573 1.00 20.97 117 GLY A C 1
ATOM 727 O O . GLY A 1 100 ? 32.996 53.420 9.376 1.00 21.03 117 GLY A O 1
ATOM 728 N N . ARG A 1 101 ? 32.352 52.082 11.082 1.00 21.90 118 ARG A N 1
ATOM 729 C CA . ARG A 1 101 ? 32.244 50.871 10.266 1.00 23.19 118 ARG A CA 1
ATOM 730 C C . ARG A 1 101 ? 31.252 49.889 10.885 1.00 24.09 118 ARG A C 1
ATOM 731 O O . ARG A 1 101 ? 31.001 49.920 12.093 1.00 23.77 118 ARG A O 1
ATOM 739 N N . ASP A 1 102 ? 30.685 49.029 10.045 1.00 25.28 119 ASP A N 1
ATOM 740 C CA . ASP A 1 102 ? 29.673 48.064 10.476 1.00 26.68 119 ASP A CA 1
ATOM 741 C C . ASP A 1 102 ? 30.281 46.956 11.331 1.00 26.91 119 ASP A C 1
ATOM 742 O O . ASP A 1 102 ? 31.148 46.216 10.867 1.00 27.11 119 ASP A O 1
ATOM 747 N N . THR A 1 103 ? 29.835 46.861 12.584 1.00 27.57 120 THR A N 1
ATOM 748 C CA . THR A 1 103 ? 30.285 45.798 13.491 1.00 28.45 120 THR A CA 1
ATOM 749 C C . THR A 1 103 ? 29.114 44.958 14.012 1.00 29.35 120 THR A C 1
ATOM 750 O O . THR A 1 103 ? 29.245 44.257 15.018 1.00 29.68 120 THR A O 1
ATOM 754 N N . SER A 1 104 ? 27.976 45.030 13.323 1.00 30.38 121 SER A N 1
ATOM 755 C CA . SER A 1 104 ? 26.758 44.334 13.755 1.00 31.21 121 SER A CA 1
ATOM 756 C C . SER A 1 104 ? 26.809 42.837 13.458 1.00 31.57 121 SER A C 1
ATOM 757 O O . SER A 1 104 ? 27.723 42.355 12.786 1.00 32.17 121 SER A O 1
ATOM 760 N N . LEU A 1 126 ? 34.565 39.084 23.973 1.00 34.74 143 LEU A N 1
ATOM 761 C CA . LEU A 1 126 ? 34.297 40.399 23.390 1.00 34.44 143 LEU A CA 1
ATOM 762 C C . LEU A 1 126 ? 33.704 40.272 21.989 1.00 34.40 143 LEU A C 1
ATOM 763 O O . LEU A 1 126 ? 33.887 39.245 21.323 1.00 34.32 143 LEU A O 1
ATOM 768 N N . ASN A 1 127 ? 32.991 41.309 21.546 1.00 33.98 144 ASN A N 1
ATOM 769 C CA . ASN A 1 127 ? 32.512 41.379 20.166 1.00 33.61 144 ASN A CA 1
ATOM 770 C C . ASN A 1 127 ? 33.733 41.303 19.246 1.00 33.12 144 ASN A C 1
ATOM 771 O O . ASN A 1 127 ? 34.688 42.076 19.404 1.00 32.67 144 ASN A O 1
ATOM 776 N N . GLU A 1 128 ? 33.720 40.353 18.310 1.00 32.34 145 GLU A N 1
ATOM 777 C CA . GLU A 1 128 ? 34.904 40.080 17.484 1.00 31.70 145 GLU A CA 1
ATOM 778 C C . GLU A 1 128 ? 35.233 41.223 16.531 1.00 30.95 145 GLU A C 1
ATOM 779 O O . GLU A 1 128 ? 36.398 41.570 16.352 1.00 30.80 145 GLU A O 1
ATOM 785 N N . LEU A 1 129 ? 34.205 41.795 15.916 1.00 29.57 146 LEU A N 1
ATOM 786 C CA . LEU A 1 129 ? 34.415 42.882 14.977 1.00 28.77 146 LEU A CA 1
ATOM 787 C C . LEU A 1 129 ? 34.960 44.152 15.655 1.00 27.63 146 LEU A C 1
ATOM 788 O O . LEU A 1 129 ? 35.836 44.817 15.104 1.00 27.95 146 LEU A O 1
ATOM 793 N N . GLU A 1 130 ? 34.460 44.462 16.849 1.00 26.27 147 GLU A N 1
ATOM 794 C CA . GLU A 1 130 ? 34.874 45.668 17.584 1.00 25.16 147 GLU A CA 1
ATOM 795 C C . GLU A 1 130 ? 36.267 45.533 18.180 1.00 24.17 147 GLU A C 1
ATOM 796 O O . GLU A 1 130 ? 37.031 46.497 18.206 1.00 23.78 147 GLU A O 1
ATOM 802 N N . SER A 1 131 ? 36.590 44.338 18.668 1.00 23.70 148 SER A N 1
ATOM 803 C CA . SER A 1 131 ? 37.887 44.086 19.299 1.00 22.97 148 SER A CA 1
ATOM 804 C C . SER A 1 131 ? 39.000 43.756 18.295 1.00 22.65 148 SER A C 1
ATOM 805 O O . SER A 1 131 ? 40.169 43.621 18.677 1.00 22.38 148 SER A O 1
ATOM 808 N N . THR A 1 132 ? 38.641 43.632 17.021 1.00 21.78 149 THR A N 1
ATOM 809 C CA . THR A 1 132 ? 39.627 43.346 15.981 1.00 21.42 149 THR A CA 1
ATOM 810 C C . THR A 1 132 ? 39.789 44.564 15.079 1.00 20.80 149 THR A C 1
ATOM 811 O O . THR A 1 132 ? 38.822 44.985 14.430 1.00 20.82 149 THR A O 1
ATOM 815 N N . PRO A 1 133 ? 41.006 45.144 15.049 1.00 20.28 150 PRO A N 1
ATOM 816 C CA . PRO A 1 133 ? 41.288 46.276 14.182 1.00 20.12 150 PRO A CA 1
ATOM 817 C C . PRO A 1 133 ? 40.973 45.925 12.742 1.00 19.97 150 PRO A C 1
ATOM 818 O O . PRO A 1 133 ? 41.347 44.849 12.280 1.00 19.82 150 PRO A O 1
ATOM 822 N N . ALA A 1 134 ? 40.278 46.822 12.056 1.00 19.95 151 ALA A N 1
ATOM 823 C CA . ALA A 1 134 ? 39.939 46.622 10.649 1.00 20.01 151 ALA A CA 1
ATOM 824 C C . ALA A 1 134 ? 39.776 47.972 9.969 1.00 20.20 151 ALA A C 1
ATOM 825 O O . ALA A 1 134 ? 39.555 48.992 10.638 1.00 20.07 151 ALA A O 1
ATOM 827 N N . LYS A 1 135 ? 39.860 47.974 8.639 1.00 20.40 152 LYS A N 1
ATOM 828 C CA . LYS A 1 135 ? 39.783 49.209 7.870 1.00 20.77 152 LYS A CA 1
ATOM 829 C C . LYS A 1 135 ? 38.355 49.681 7.686 1.00 20.78 152 LYS A C 1
ATOM 830 O O . LYS A 1 135 ? 37.457 48.878 7.426 1.00 21.06 152 LYS A O 1
ATOM 836 N N . ILE A 1 136 ? 38.162 50.990 7.828 1.00 20.70 153 ILE A N 1
ATOM 837 C CA . ILE A 1 136 ? 36.949 51.656 7.371 1.00 21.27 153 ILE A CA 1
ATOM 838 C C . ILE A 1 136 ? 36.986 51.603 5.838 1.00 21.95 153 ILE A C 1
ATOM 839 O O . ILE A 1 136 ? 38.033 51.875 5.235 1.00 21.99 153 ILE A O 1
ATOM 844 N N . PRO A 1 137 ? 35.862 51.220 5.205 1.00 22.69 154 PRO A N 1
ATOM 845 C CA . PRO A 1 137 ? 35.839 51.176 3.741 1.00 23.37 154 PRO A CA 1
ATOM 846 C C . PRO A 1 137 ? 36.348 52.468 3.112 1.00 23.67 154 PRO A C 1
ATOM 847 O O . PRO A 1 137 ? 35.974 53.567 3.532 1.00 23.75 154 PRO A O 1
ATOM 851 N N . ARG A 1 138 ? 37.208 52.322 2.110 1.00 23.83 155 ARG A N 1
ATOM 852 C CA . ARG A 1 138 ? 37.846 53.459 1.467 1.00 24.17 155 ARG A CA 1
ATOM 853 C C . ARG A 1 138 ? 36.839 54.430 0.847 1.00 24.31 155 ARG A C 1
ATOM 854 O O . ARG A 1 138 ? 37.070 55.641 0.811 1.00 24.27 155 ARG A O 1
ATOM 862 N N . GLU A 1 139 ? 35.717 53.887 0.384 1.00 24.21 156 GLU A N 1
ATOM 863 C CA . GLU A 1 139 ? 34.660 54.673 -0.251 1.00 24.54 156 GLU A CA 1
ATOM 864 C C . GLU A 1 139 ? 34.018 55.643 0.724 0.90 23.87 156 GLU A C 1
ATOM 865 O O . GLU A 1 139 ? 33.466 56.653 0.309 1.00 24.04 156 GLU A O 1
ATOM 871 N N . SER A 1 140 ? 34.119 55.343 2.021 1.00 23.09 157 SER A N 1
ATOM 872 C CA . SER A 1 140 ? 33.601 56.217 3.075 1.00 22.44 157 SER A CA 1
ATOM 873 C C . SER A 1 140 ? 34.322 57.561 3.130 1.00 21.74 157 SER A C 1
ATOM 874 O O . SER A 1 140 ? 33.821 58.508 3.738 1.00 21.29 157 SER A O 1
ATOM 877 N N . PHE A 1 141 ? 35.490 57.639 2.492 1.00 20.98 158 PHE A N 1
ATOM 878 C CA . PHE A 1 141 ? 36.246 58.886 2.422 1.00 20.65 158 PHE A CA 1
ATOM 879 C C . PHE A 1 141 ? 36.464 59.316 0.974 1.00 20.78 158 PHE A C 1
ATOM 880 O O . PHE A 1 141 ? 37.506 58.994 0.391 1.00 20.23 158 PHE A O 1
ATOM 888 N N . PRO A 1 142 ? 35.493 60.056 0.390 1.00 21.19 159 PRO A N 1
ATOM 889 C CA . PRO A 1 142 ? 35.662 60.556 -0.989 1.00 21.33 159 PRO A CA 1
ATOM 890 C C . PRO A 1 142 ? 36.970 61.305 -1.313 1.00 21.64 159 PRO A C 1
ATOM 891 O O . PRO A 1 142 ? 37.440 61.206 -2.448 1.00 21.96 159 PRO A O 1
ATOM 895 N N . PRO A 1 143 ? 37.552 62.071 -0.357 1.00 21.69 160 PRO A N 1
ATOM 896 C CA . PRO A 1 143 ? 38.813 62.700 -0.758 1.00 21.67 160 PRO A CA 1
ATOM 897 C C . PRO A 1 143 ? 39.920 61.732 -1.203 1.00 21.90 160 PRO A C 1
ATOM 898 O O . PRO A 1 143 ? 40.787 62.135 -1.973 1.00 21.87 160 PRO A O 1
ATOM 902 N N . LEU A 1 144 ? 39.878 60.481 -0.747 1.00 21.80 161 LEU A N 1
ATOM 903 C CA . LEU A 1 144 ? 40.930 59.515 -1.064 1.00 22.31 161 LEU A CA 1
ATOM 904 C C . LEU A 1 144 ? 40.991 59.181 -2.555 1.00 22.98 161 LEU A C 1
ATOM 905 O O . LEU A 1 144 ? 42.083 59.060 -3.125 1.00 22.77 161 LEU A O 1
ATOM 910 N N . ALA A 1 145 ? 39.818 59.040 -3.168 1.00 23.53 162 ALA A N 1
ATOM 911 C CA . ALA A 1 145 ? 39.710 58.777 -4.610 1.00 24.37 162 ALA A CA 1
ATOM 912 C C . ALA A 1 145 ? 40.195 59.963 -5.452 1.00 24.67 162 ALA A C 1
ATOM 913 O O . ALA A 1 145 ? 40.567 59.790 -6.611 1.00 24.67 162 ALA A O 1
ATOM 915 N N . GLU A 1 146 ? 40.193 61.156 -4.858 1.00 25.17 163 GLU A N 1
ATOM 916 C CA . GLU A 1 146 ? 40.689 62.366 -5.517 1.00 25.52 163 GLU A CA 1
ATOM 917 C C . GLU A 1 146 ? 42.190 62.571 -5.297 1.00 25.53 163 GLU A C 1
ATOM 918 O O . GLU A 1 146 ? 42.755 63.582 -5.725 1.00 26.14 163 GLU A O 1
ATOM 924 N N . GLY A 1 147 ? 42.829 61.629 -4.606 1.00 24.95 164 GLY A N 1
ATOM 925 C CA . GLY A 1 147 ? 44.265 61.704 -4.357 1.00 24.51 164 GLY A CA 1
ATOM 926 C C . GLY A 1 147 ? 44.663 62.488 -3.119 1.00 24.15 164 GLY A C 1
ATOM 927 O O . GLY A 1 147 ? 45.851 62.719 -2.881 1.00 24.75 164 GLY A O 1
ATOM 928 N N . HIS A 1 148 ? 43.688 62.909 -2.319 1.00 23.14 165 HIS A N 1
ATOM 929 C CA . HIS A 1 148 ? 44.014 63.552 -1.045 1.00 22.28 165 HIS A CA 1
ATOM 930 C C . HIS A 1 148 ? 44.294 62.479 -0.002 1.00 21.41 165 HIS A C 1
ATOM 931 O O . HIS A 1 148 ? 43.918 61.323 -0.188 1.00 21.35 165 HIS A O 1
ATOM 938 N N . LYS A 1 149 ? 44.950 62.875 1.085 1.00 20.55 166 LYS A N 1
ATOM 939 C CA . LYS A 1 149 ? 45.327 61.946 2.144 1.00 19.83 166 LYS A CA 1
ATOM 940 C C . LYS A 1 149 ? 44.997 62.494 3.524 1.00 18.74 166 LYS A C 1
ATOM 941 O O . LYS A 1 149 ? 44.882 63.703 3.706 1.00 18.36 166 LYS A O 1
ATOM 947 N N . VAL A 1 150 ? 44.859 61.594 4.493 1.00 17.70 167 VAL A N 1
ATOM 948 C CA . VAL A 1 150 ? 44.690 61.998 5.886 1.00 16.46 167 VAL A CA 1
ATOM 949 C C . VAL A 1 150 ? 46.036 62.465 6.439 1.00 16.24 167 VAL A C 1
ATOM 950 O O . VAL A 1 150 ? 47.054 61.791 6.252 1.00 15.99 167 VAL A O 1
ATOM 954 N N . VAL A 1 151 ? 46.042 63.606 7.118 1.00 15.42 168 VAL A N 1
ATOM 955 C CA . VAL A 1 151 ? 47.260 64.104 7.769 1.00 15.69 168 VAL A CA 1
ATOM 956 C C . VAL A 1 151 ? 47.186 64.023 9.291 1.00 15.12 168 VAL A C 1
ATOM 957 O O . VAL A 1 151 ? 48.212 64.056 9.963 1.00 15.25 168 VAL A O 1
ATOM 961 N N . GLN A 1 152 ? 45.975 63.909 9.831 1.00 14.96 169 GLN A N 1
ATOM 962 C CA . GLN A 1 152 ? 45.807 63.719 11.276 1.00 14.21 169 GLN A CA 1
ATOM 963 C C . GLN A 1 152 ? 44.492 63.025 11.613 1.00 14.39 169 GLN A C 1
ATOM 964 O O . GLN A 1 152 ? 43.461 63.323 11.019 1.00 14.49 169 GLN A O 1
ATOM 970 N N . LEU A 1 153 ? 44.549 62.107 12.577 1.00 13.57 170 LEU A N 1
A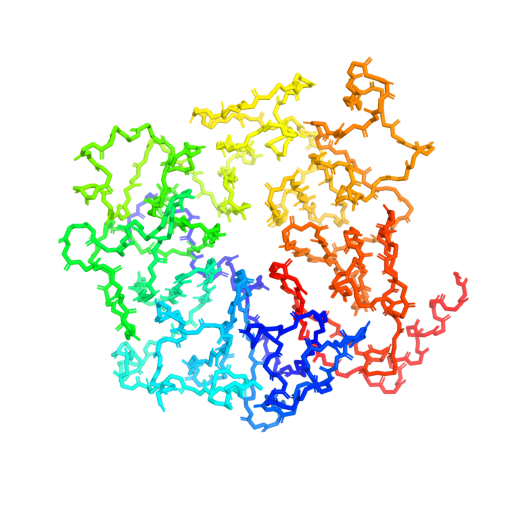TOM 971 C CA . LEU A 1 153 ? 43.357 61.487 13.143 1.00 13.50 170 LEU A CA 1
ATOM 972 C C . LEU A 1 153 ? 43.126 62.034 14.551 1.00 13.15 170 LEU A C 1
ATOM 973 O O . LEU A 1 153 ? 44.055 62.493 15.203 1.00 13.44 170 LEU A O 1
ATOM 978 N N . ALA A 1 154 ? 41.875 62.024 15.005 1.00 13.33 171 ALA A N 1
ATOM 979 C CA . ALA A 1 154 ? 41.559 62.422 16.373 1.00 13.20 171 ALA A CA 1
ATOM 980 C C . ALA A 1 154 ? 40.373 61.630 16.885 1.00 13.28 171 ALA A C 1
ATOM 981 O O . ALA A 1 154 ? 39.412 61.374 16.150 1.00 13.36 171 ALA A O 1
ATOM 983 N N . ALA A 1 155 ? 40.448 61.232 18.146 1.00 12.94 172 ALA A N 1
ATOM 984 C CA . ALA A 1 155 ? 39.396 60.429 18.735 1.00 13.03 172 ALA A CA 1
ATOM 985 C C . ALA A 1 155 ? 39.117 60.968 20.127 1.00 13.47 172 ALA A C 1
ATOM 986 O O . ALA A 1 155 ? 40.051 61.155 20.926 1.00 13.22 172 ALA A O 1
ATOM 988 N N . THR A 1 156 ? 37.838 61.242 20.390 1.00 13.57 173 THR A N 1
ATOM 989 C CA . THR A 1 156 ? 37.366 61.587 21.722 1.00 14.05 173 THR A CA 1
ATOM 990 C C . THR A 1 156 ? 36.857 60.297 22.377 1.00 14.46 173 THR A C 1
ATOM 991 O O . THR A 1 156 ? 37.200 59.202 21.941 1.00 14.66 173 THR A O 1
ATOM 995 N N . ASP A 1 157 ? 36.045 60.416 23.421 1.00 15.34 174 ASP A N 1
ATOM 996 C CA . ASP A 1 157 ? 35.426 59.231 24.015 1.00 16.17 174 ASP A CA 1
ATOM 997 C C . ASP A 1 157 ? 34.505 58.539 23.007 1.00 16.47 174 ASP A C 1
ATOM 998 O O . ASP A 1 157 ? 34.546 57.313 22.868 1.00 17.42 174 ASP A O 1
ATOM 1003 N N . ASN A 1 158 ? 33.730 59.339 22.271 1.00 16.11 175 ASN A N 1
ATOM 1004 C CA . ASN A 1 158 ? 32.601 58.849 21.471 1.00 16.11 175 ASN A CA 1
ATOM 1005 C C . ASN A 1 158 ? 32.578 59.343 20.006 1.00 15.86 175 ASN A C 1
ATOM 1006 O O . ASN A 1 158 ? 31.690 58.954 19.230 1.00 16.27 175 ASN A O 1
ATOM 1011 N N . MET A 1 159 ? 33.529 60.199 19.634 1.00 15.30 176 MET A N 1
ATOM 1012 C CA . MET A 1 159 ? 33.599 60.711 18.255 1.00 15.08 176 MET A CA 1
ATOM 1013 C C . MET A 1 159 ? 34.969 60.548 17.621 1.00 14.39 176 MET A C 1
ATOM 1014 O O . MET A 1 159 ? 35.977 60.366 18.305 1.00 14.54 176 MET A O 1
ATOM 1019 N N . SER A 1 160 ? 34.980 60.599 16.299 1.00 14.29 177 SER A N 1
ATOM 1020 C CA . SER A 1 160 ? 36.176 60.363 15.524 1.00 14.08 177 SER A CA 1
ATOM 1021 C C . SER A 1 160 ? 36.277 61.437 14.461 1.00 14.44 177 SER A C 1
ATOM 1022 O O . SER A 1 160 ? 35.255 61.944 13.983 1.00 14.17 177 SER A O 1
ATOM 1025 N N . CYS A 1 161 ? 37.505 61.781 14.099 1.00 14.55 178 CYS A N 1
ATOM 1026 C CA . CYS A 1 161 ? 37.751 62.852 13.146 1.00 15.22 178 CYS A CA 1
ATOM 1027 C C . CYS A 1 161 ? 38.986 62.560 12.307 1.00 15.48 178 CYS A C 1
ATOM 1028 O O . CYS A 1 161 ? 39.985 62.062 12.821 1.00 15.07 178 CYS A O 1
ATOM 1031 N N . ALA A 1 162 ? 38.894 62.851 11.011 1.00 15.36 179 ALA A N 1
ATOM 1032 C CA . ALA A 1 162 ? 40.042 62.751 10.117 1.00 15.75 179 ALA A CA 1
ATOM 1033 C C . ALA A 1 162 ? 40.215 64.068 9.387 1.00 15.82 179 ALA A C 1
ATOM 1034 O O . ALA A 1 162 ? 39.263 64.580 8.767 1.00 15.97 179 ALA A O 1
ATOM 1036 N N . LEU A 1 163 ? 41.423 64.614 9.477 1.00 15.49 180 LEU A N 1
ATOM 1037 C CA . LEU A 1 163 ? 41.788 65.838 8.784 1.00 15.38 180 LEU A CA 1
ATOM 1038 C C . LEU A 1 163 ? 42.543 65.506 7.501 1.00 15.70 180 LEU A C 1
ATOM 1039 O O . LEU A 1 163 ? 43.543 64.783 7.538 1.00 15.45 180 LEU A O 1
ATOM 1044 N N . PHE A 1 164 ? 42.069 66.041 6.374 1.00 15.82 181 PHE A N 1
ATOM 1045 C CA . PHE A 1 164 ? 42.655 65.715 5.073 1.00 16.34 181 PHE A CA 1
ATOM 1046 C C . PHE A 1 164 ? 43.610 66.798 4.583 1.00 16.49 181 PHE A C 1
ATOM 1047 O O . PHE A 1 164 ? 43.549 67.941 5.029 1.00 15.83 181 PHE A O 1
ATOM 1055 N N . SER A 1 165 ? 44.494 66.418 3.665 1.00 17.04 182 SER A N 1
ATOM 1056 C CA . SER A 1 165 ? 45.522 67.317 3.155 1.00 18.09 182 SER A CA 1
ATOM 1057 C C . SER A 1 165 ? 44.940 68.500 2.376 1.00 19.34 182 SER A C 1
ATOM 1058 O O . SER A 1 165 ? 45.641 69.482 2.130 1.00 19.91 182 SER A O 1
ATOM 1061 N N . ASN A 1 166 ? 43.671 68.406 1.992 1.00 20.00 183 ASN A N 1
ATOM 1062 C CA . ASN A 1 166 ? 43.003 69.527 1.330 1.00 21.25 183 ASN A CA 1
ATOM 1063 C C . ASN A 1 166 ? 42.202 70.414 2.298 1.00 21.74 183 ASN A C 1
ATOM 1064 O O . ASN A 1 166 ? 41.432 71.267 1.864 1.00 21.82 183 ASN A O 1
ATOM 1069 N N . GLY A 1 167 ? 42.380 70.198 3.603 1.00 21.81 184 GLY A N 1
ATOM 1070 C CA . GLY A 1 167 ? 41.726 71.024 4.624 1.00 22.00 184 GLY A CA 1
ATOM 1071 C C . GLY A 1 167 ? 40.346 70.554 5.055 1.00 22.29 184 GLY A C 1
ATOM 1072 O O . GLY A 1 167 ? 39.742 71.134 5.964 1.00 22.66 184 GLY A O 1
ATOM 1073 N N . GLU A 1 168 ? 39.847 69.506 4.412 1.00 22.32 185 GLU A N 1
ATOM 1074 C CA . GLU A 1 168 ? 38.525 68.957 4.724 1.00 22.49 185 GLU A CA 1
ATOM 1075 C C . GLU A 1 168 ? 38.554 68.081 5.972 1.00 21.95 185 GLU A C 1
ATOM 1076 O O . GLU A 1 168 ? 39.555 67.413 6.250 1.00 20.82 185 GLU A O 1
ATOM 1082 N N . VAL A 1 169 ? 37.437 68.084 6.698 1.00 21.27 186 VAL A N 1
ATOM 1083 C CA . VAL A 1 169 ? 37.301 67.330 7.939 1.00 20.76 186 VAL A CA 1
ATOM 1084 C C . VAL A 1 169 ? 36.152 66.331 7.817 1.00 20.22 186 VAL A C 1
ATOM 1085 O O . VAL A 1 169 ? 35.024 66.712 7.505 1.00 19.93 186 VAL A O 1
ATOM 1089 N N . TYR A 1 170 ? 36.446 65.054 8.046 1.00 19.38 187 TYR A N 1
ATOM 1090 C CA . TYR A 1 170 ? 35.407 64.031 8.157 1.00 19.26 187 TYR A CA 1
ATOM 1091 C C . TYR A 1 170 ? 35.255 63.631 9.619 1.00 18.81 187 TYR A C 1
ATOM 1092 O O . TYR A 1 170 ? 36.244 63.487 10.335 1.00 19.19 187 TYR A O 1
ATOM 1101 N N . ALA A 1 171 ? 34.012 63.484 10.054 1.00 18.34 188 ALA A N 1
ATOM 1102 C CA . ALA A 1 171 ? 33.713 63.199 11.453 1.00 17.55 188 ALA A CA 1
ATOM 1103 C C . ALA A 1 171 ? 32.613 62.158 11.559 1.00 17.46 188 ALA A C 1
ATOM 1104 O O . ALA A 1 171 ? 31.804 62.001 10.633 1.00 17.23 188 ALA A O 1
ATOM 1106 N N . TRP A 1 172 ? 32.618 61.419 12.671 1.00 16.98 189 TRP A N 1
ATOM 1107 C CA . TRP A 1 172 ? 31.595 60.408 12.962 1.00 16.53 189 TRP A CA 1
ATOM 1108 C C . TRP A 1 172 ? 31.526 60.087 14.461 1.00 16.69 189 TRP A C 1
ATOM 1109 O O . TRP A 1 172 ? 32.408 60.483 15.233 1.00 16.05 189 TRP A O 1
ATOM 1120 N N . GLY A 1 173 ? 30.465 59.394 14.864 1.00 16.30 190 GLY A N 1
ATOM 1121 C CA . GLY A 1 173 ? 30.226 59.075 16.275 1.00 16.15 190 GLY A CA 1
ATOM 1122 C C . GLY A 1 173 ? 29.227 60.056 16.862 1.00 16.58 190 GLY A C 1
ATOM 1123 O O . GLY A 1 173 ? 28.232 60.402 16.202 1.00 16.04 190 GLY A O 1
ATOM 1124 N N . THR A 1 174 ? 29.484 60.512 18.089 1.00 15.85 191 THR A N 1
ATOM 1125 C CA . THR A 1 174 ? 28.594 61.462 18.766 1.00 16.07 191 THR A CA 1
ATOM 1126 C C . THR A 1 174 ? 29.321 62.155 19.911 1.00 16.05 191 THR A C 1
ATOM 1127 O O . THR A 1 174 ? 30.451 61.779 20.244 1.00 16.31 191 THR A O 1
ATOM 1131 N N . PHE A 1 175 ? 28.692 63.172 20.494 1.00 15.68 192 PHE A N 1
ATOM 1132 C CA . PHE A 1 175 ? 29.158 63.735 21.757 1.00 16.41 192 PHE A CA 1
ATOM 1133 C C . PHE A 1 175 ? 28.180 63.401 22.868 1.00 17.32 192 PHE A C 1
ATOM 1134 O O . PHE A 1 175 ? 26.964 63.615 22.739 1.00 17.31 192 PHE A O 1
ATOM 1142 N N . ARG A 1 176 ? 28.720 62.873 23.962 1.00 18.03 193 ARG A N 1
ATOM 1143 C CA . ARG A 1 176 ? 27.954 62.723 25.181 1.00 19.58 193 ARG A CA 1
ATOM 1144 C C . ARG A 1 176 ? 28.103 63.952 26.071 1.00 20.35 193 ARG A C 1
ATOM 1145 O O . ARG A 1 176 ? 28.888 64.858 25.796 1.00 20.27 193 ARG A O 1
ATOM 1153 N N . CYS A 1 177 ? 27.311 63.975 27.133 1.00 21.93 194 CYS A N 1
ATOM 1154 C CA . CYS A 1 177 ? 27.384 64.987 28.163 1.00 23.62 194 CYS A CA 1
ATOM 1155 C C . CYS A 1 177 ? 27.166 64.270 29.500 1.00 24.40 194 CYS A C 1
ATOM 1156 O O . CYS A 1 177 ? 27.044 63.041 29.538 1.00 24.60 194 CYS A O 1
ATOM 1159 N N . ASN A 1 178 ? 27.100 65.032 30.589 1.00 26.06 195 ASN A N 1
ATOM 1160 C CA . ASN A 1 178 ? 27.009 64.455 31.938 1.00 27.52 195 ASN A CA 1
ATOM 1161 C C . ASN A 1 178 ? 25.921 63.387 32.104 1.00 28.16 195 ASN A C 1
ATOM 1162 O O . ASN A 1 178 ? 26.095 62.433 32.872 1.00 29.01 195 ASN A O 1
ATOM 1167 N N . GLU A 1 179 ? 24.819 63.536 31.369 1.00 28.63 196 GLU A N 1
ATOM 1168 C CA . GLU A 1 179 ? 23.607 62.739 31.606 1.00 28.91 196 GLU A CA 1
ATOM 1169 C C . GLU A 1 179 ? 23.198 61.786 30.476 1.00 28.57 196 GLU A C 1
ATOM 1170 O O . GLU A 1 179 ? 22.311 60.943 30.664 1.00 29.28 196 GLU A O 1
ATOM 1176 N N . GLY A 1 180 ? 23.838 61.900 29.316 1.00 27.21 197 GLY A N 1
ATOM 1177 C CA . GLY A 1 180 ? 23.572 60.974 28.221 1.00 26.03 197 GLY A CA 1
ATOM 1178 C C . GLY A 1 180 ? 24.176 61.452 26.920 1.00 24.71 197 GLY A C 1
ATOM 1179 O O . GLY A 1 180 ? 25.225 62.097 26.913 1.00 24.13 197 GLY A O 1
ATOM 1180 N N . ILE A 1 181 ? 23.509 61.134 25.817 1.00 23.81 198 ILE A N 1
ATOM 1181 C CA . ILE A 1 181 ? 23.949 61.589 24.494 1.00 22.59 198 ILE A CA 1
ATOM 1182 C C . ILE A 1 181 ? 23.467 63.021 24.261 1.00 22.09 198 ILE A C 1
ATOM 1183 O O . ILE A 1 181 ? 22.272 63.314 24.411 1.00 22.02 198 ILE A O 1
ATOM 1188 N N . LEU A 1 182 ? 24.401 63.918 23.938 1.00 20.81 199 LEU A N 1
ATOM 1189 C CA . LEU A 1 182 ? 24.043 65.270 23.508 1.00 19.84 199 LEU A CA 1
ATOM 1190 C C . LEU A 1 182 ? 23.610 65.194 22.045 1.00 19.67 199 LEU A C 1
ATOM 1191 O O . LEU A 1 182 ? 22.463 65.511 21.714 1.00 19.67 199 LEU A O 1
ATOM 1196 N N . GLY A 1 183 ? 24.520 64.729 21.188 1.00 18.77 200 GLY A N 1
ATOM 1197 C CA . GLY A 1 183 ? 24.254 64.617 19.751 1.00 18.34 200 GLY A CA 1
ATOM 1198 C C . GLY A 1 183 ? 25.532 64.801 18.956 1.00 18.22 200 GLY A C 1
ATOM 1199 O O . GLY A 1 183 ? 26.625 64.927 19.527 1.00 18.24 200 GLY A O 1
ATOM 1200 N N . PHE A 1 184 ? 25.399 64.836 17.639 1.00 17.83 201 PHE A N 1
ATOM 1201 C CA . PHE A 1 184 ? 26.564 64.932 16.771 1.00 17.71 201 PHE A CA 1
ATOM 1202 C C . PHE A 1 184 ? 26.624 66.285 16.064 1.00 17.85 201 PHE A C 1
ATOM 1203 O O . PHE A 1 184 ? 27.590 67.035 16.232 1.00 16.94 201 PHE A O 1
ATOM 1211 N N . TYR A 1 185 ? 25.598 66.602 15.275 1.00 18.11 202 TYR A N 1
ATOM 1212 C CA . TYR A 1 185 ? 25.601 67.871 14.538 1.00 19.23 202 TYR A CA 1
ATOM 1213 C C . TYR A 1 185 ? 24.267 68.610 14.674 1.00 19.30 202 TYR A C 1
ATOM 1214 O O . TYR A 1 185 ? 23.232 68.108 14.251 1.00 19.44 202 TYR A O 1
ATOM 1223 N N . GLN A 1 186 ? 24.319 69.787 15.288 1.00 20.38 203 GLN A N 1
ATOM 1224 C CA . GLN A 1 186 ? 23.141 70.600 15.564 1.00 21.68 203 GLN A CA 1
ATOM 1225 C C . GLN A 1 186 ? 21.979 69.733 16.069 1.00 22.55 203 GLN A C 1
ATOM 1226 O O . GLN A 1 186 ? 22.182 68.870 16.933 1.00 22.83 203 GLN A O 1
ATOM 1232 N N . ASP A 1 187 ? 20.779 69.965 15.541 1.00 23.09 204 ASP A N 1
ATOM 1233 C CA A ASP A 1 187 ? 19.627 69.127 15.878 0.50 23.65 204 ASP A CA 1
ATOM 1234 C CA B ASP A 1 187 ? 19.603 69.161 15.854 0.50 23.49 204 ASP A CA 1
ATOM 1235 C C . ASP A 1 187 ? 19.306 68.216 14.694 1.00 23.91 204 ASP A C 1
ATOM 1236 O O . ASP A 1 187 ? 18.186 67.706 14.558 1.00 24.48 204 ASP A O 1
ATOM 1243 N N . LYS A 1 188 ? 20.308 67.986 13.849 1.00 23.73 205 LYS A N 1
ATOM 1244 C CA . LYS A 1 188 ? 20.105 67.230 12.612 1.00 23.80 205 LYS A CA 1
ATOM 1245 C C . LYS A 1 188 ? 20.581 65.777 12.670 1.00 23.52 205 LYS A C 1
ATOM 1246 O O . LYS A 1 188 ? 19.934 64.893 12.103 1.00 23.42 205 LYS A O 1
ATOM 1250 N N . ILE A 1 189 ? 21.709 65.531 13.344 1.00 22.66 206 ILE A N 1
ATOM 1251 C CA . ILE A 1 189 ? 22.242 64.175 13.484 1.00 22.15 206 ILE A CA 1
ATOM 1252 C C . ILE A 1 189 ? 22.544 63.915 14.958 1.00 21.76 206 ILE A C 1
ATOM 1253 O O . ILE A 1 189 ? 23.268 64.689 15.597 1.00 21.53 206 ILE A O 1
ATOM 1258 N N . LYS A 1 190 ? 21.967 62.841 15.486 1.00 21.63 207 LYS A N 1
ATOM 1259 C CA . LYS A 1 190 ? 22.201 62.419 16.868 1.00 21.78 207 LYS A CA 1
ATOM 1260 C C . LYS A 1 190 ? 23.459 61.546 16.968 1.00 21.33 207 LYS A C 1
ATOM 1261 O O . LYS A 1 190 ? 24.347 61.821 17.778 1.00 20.70 207 LYS A O 1
ATOM 1267 N N . ILE A 1 191 ? 23.504 60.499 16.148 1.00 21.37 208 ILE A N 1
ATOM 1268 C CA . ILE A 1 191 ? 24.638 59.563 16.064 1.00 21.60 208 ILE A CA 1
ATOM 1269 C C . ILE A 1 191 ? 25.000 59.376 14.593 1.00 21.65 208 ILE A C 1
ATOM 1270 O O . ILE A 1 191 ? 24.141 59.027 13.775 1.00 21.77 208 ILE A O 1
ATOM 1275 N N . GLN A 1 192 ? 26.268 59.620 14.264 1.00 21.27 209 GLN A N 1
ATOM 1276 C CA . GLN A 1 192 ? 26.776 59.473 12.902 1.00 21.35 209 GLN A CA 1
ATOM 1277 C C . GLN A 1 192 ? 27.606 58.196 12.783 1.00 21.54 209 GLN A C 1
ATOM 1278 O O . GLN A 1 192 ? 28.728 58.141 13.281 1.00 21.11 209 GLN A O 1
ATOM 1284 N N . LYS A 1 193 ? 27.056 57.174 12.126 1.00 21.75 210 LYS A N 1
ATOM 1285 C CA . LYS A 1 193 ? 27.676 55.841 12.104 1.00 22.52 210 LYS A CA 1
ATOM 1286 C C . LYS A 1 193 ? 28.785 55.665 11.054 1.00 22.24 210 LYS A C 1
ATOM 1287 O O . LYS A 1 193 ? 29.604 54.754 11.160 1.00 22.78 210 LYS A O 1
ATOM 1293 N N . THR A 1 194 ? 28.797 56.525 10.043 1.00 21.95 211 THR A N 1
ATOM 1294 C CA . THR A 1 194 ? 29.824 56.479 8.998 1.00 21.92 211 THR A CA 1
ATOM 1295 C C . THR A 1 194 ? 30.480 57.853 8.857 1.00 21.45 211 THR A C 1
ATOM 1296 O O . THR A 1 194 ? 29.869 58.863 9.202 1.00 21.13 211 THR A O 1
ATOM 1300 N N . PRO A 1 195 ? 31.745 57.898 8.380 1.00 21.21 212 PRO A N 1
ATOM 1301 C CA . PRO A 1 195 ? 32.406 59.179 8.154 1.00 20.87 212 PRO A CA 1
ATOM 1302 C C . PRO A 1 195 ? 31.541 60.156 7.346 1.00 21.22 212 PRO A C 1
ATOM 1303 O O . PRO A 1 195 ? 30.894 59.760 6.380 1.00 20.91 212 PRO A O 1
ATOM 1307 N N . TRP A 1 196 ? 31.548 61.418 7.766 1.00 21.69 213 TRP A N 1
ATOM 1308 C CA . TRP A 1 196 ? 30.634 62.442 7.254 1.00 21.87 213 TRP A CA 1
ATOM 1309 C C . TRP A 1 196 ? 31.388 63.751 7.130 1.00 21.84 213 TRP A C 1
ATOM 1310 O O . TRP A 1 196 ? 32.088 64.164 8.061 1.00 21.82 213 TRP A O 1
ATOM 1321 N N . LYS A 1 197 ? 31.250 64.405 5.975 1.00 21.52 214 LYS A N 1
ATOM 1322 C CA . LYS A 1 197 ? 31.933 65.666 5.726 1.00 21.39 214 LYS A CA 1
ATOM 1323 C C . LYS A 1 197 ? 31.325 66.776 6.569 1.00 21.63 214 LYS A C 1
ATOM 1324 O O . LYS A 1 197 ? 30.111 67.022 6.509 1.00 21.89 214 LYS A O 1
ATOM 1330 N N . VAL A 1 198 ? 32.162 67.427 7.371 1.00 21.20 215 VAL A N 1
ATOM 1331 C CA . VAL A 1 198 ? 31.710 68.524 8.214 1.00 21.42 215 VAL A CA 1
ATOM 1332 C C . VAL A 1 198 ? 31.632 69.765 7.325 1.00 21.94 215 VAL A C 1
ATOM 1333 O O . VAL A 1 198 ? 32.610 70.095 6.660 1.00 21.42 215 VAL A O 1
ATOM 1337 N N . PRO A 1 199 ? 30.454 70.425 7.270 1.00 22.72 216 PRO A N 1
ATOM 1338 C CA . PRO A 1 199 ? 30.324 71.649 6.472 1.00 22.92 216 PRO A CA 1
ATOM 1339 C C . PRO A 1 199 ? 31.385 72.675 6.830 1.00 23.50 216 PRO A C 1
ATOM 1340 O O . PRO A 1 199 ? 31.663 72.909 8.011 1.00 23.08 216 PRO A O 1
ATOM 1344 N N . THR A 1 200 ? 31.986 73.269 5.801 1.00 24.15 217 THR A N 1
ATOM 1345 C CA . THR A 1 200 ? 33.062 74.240 5.961 1.00 24.85 217 THR A CA 1
ATOM 1346 C C . THR A 1 200 ? 32.708 75.303 6.995 1.00 25.10 217 THR A C 1
ATOM 1347 O O . THR A 1 200 ? 31.605 75.851 6.983 1.00 25.76 217 THR A O 1
ATOM 1351 N N . PHE A 1 201 ? 33.634 75.578 7.905 1.00 25.08 218 PHE A N 1
ATOM 1352 C CA . PHE A 1 201 ? 33.372 76.531 8.977 1.00 24.78 218 PHE A CA 1
ATOM 1353 C C . PHE A 1 201 ? 34.472 77.566 9.082 1.00 24.82 218 PHE A C 1
ATOM 1354 O O . PHE A 1 201 ? 34.537 78.324 10.047 1.00 25.05 218 PHE A O 1
ATOM 1362 N N . SER A 1 202 ? 35.330 77.607 8.068 1.00 25.08 219 SER A N 1
ATOM 1363 C CA . SER A 1 202 ? 36.356 78.640 7.979 1.00 25.36 219 SER A CA 1
ATOM 1364 C C . SER A 1 202 ? 36.693 78.969 6.525 1.00 25.61 219 SER A C 1
ATOM 1365 O O . SER A 1 202 ? 36.490 78.145 5.627 1.00 25.68 219 SER A O 1
ATOM 1368 N N . LYS A 1 203 ? 37.215 80.172 6.313 1.00 26.09 220 LYS A N 1
ATOM 1369 C CA . LYS A 1 203 ? 37.711 80.595 4.999 1.00 26.77 220 LYS A CA 1
ATOM 1370 C C . LYS A 1 203 ? 39.130 80.063 4.777 1.00 27.04 220 LYS A C 1
ATOM 1371 O O . LYS A 1 203 ? 39.697 80.195 3.692 1.00 27.22 220 LYS A O 1
ATOM 1374 N N . TYR A 1 204 ? 39.696 79.460 5.819 1.00 27.16 221 TYR A N 1
ATOM 1375 C CA . TYR A 1 204 ? 41.045 78.904 5.768 1.00 27.30 221 TYR A CA 1
ATOM 1376 C C . TYR A 1 204 ? 41.008 77.397 5.968 1.00 26.76 221 TYR A C 1
ATOM 1377 O O . TYR A 1 204 ? 40.042 76.858 6.516 1.00 27.08 221 TYR A O 1
ATOM 1386 N N . ASN A 1 205 ? 42.056 76.717 5.515 1.00 25.87 222 ASN A N 1
ATOM 1387 C CA . ASN A 1 205 ? 42.176 75.279 5.715 1.00 24.56 222 ASN A CA 1
ATOM 1388 C C . ASN A 1 205 ? 42.395 74.960 7.189 1.00 23.20 222 ASN A C 1
ATOM 1389 O O . ASN A 1 205 ? 43.095 75.690 7.897 1.00 22.98 222 ASN A O 1
ATOM 1394 N N . ILE A 1 206 ? 41.798 73.866 7.643 1.00 21.70 223 ILE A N 1
ATOM 1395 C CA . ILE A 1 206 ? 42.084 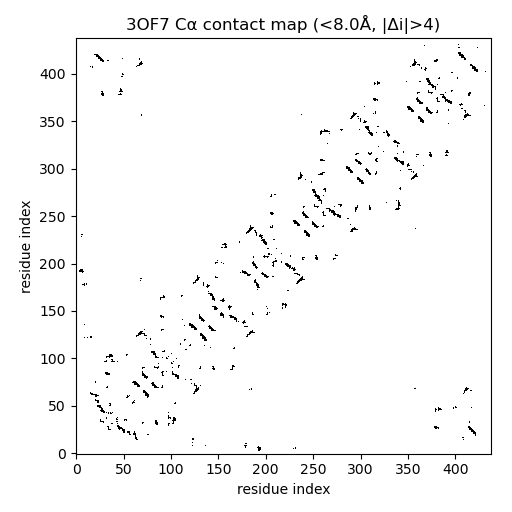73.347 8.978 1.00 20.26 223 ILE A CA 1
ATOM 1396 C C . ILE A 1 206 ? 43.457 72.669 8.943 1.00 19.34 223 ILE A C 1
ATOM 1397 O O . ILE A 1 206 ? 43.758 71.926 8.006 1.00 19.34 223 ILE A O 1
ATOM 1402 N N . VAL A 1 207 ? 44.280 72.947 9.949 1.00 18.52 224 VAL A N 1
ATOM 1403 C CA . VAL A 1 207 ? 45.666 72.460 9.988 1.00 17.72 224 VAL A CA 1
ATOM 1404 C C . VAL A 1 207 ? 45.963 71.496 11.150 1.00 17.01 224 VAL A C 1
ATOM 1405 O O . VAL A 1 207 ? 46.920 70.716 11.086 1.00 16.40 224 VAL A O 1
ATOM 1409 N N . GLN A 1 208 ? 45.143 71.546 12.201 1.00 15.92 225 GLN A N 1
ATOM 1410 C CA . GLN A 1 208 ? 45.381 70.724 13.392 1.00 15.09 225 GLN A CA 1
ATOM 1411 C C . GLN A 1 208 ? 44.107 70.426 14.177 1.00 14.80 225 GLN A C 1
ATOM 1412 O O . GLN A 1 208 ? 43.198 71.262 14.248 1.00 14.47 225 GLN A O 1
ATOM 1418 N N . LEU A 1 209 ? 44.072 69.237 14.774 1.00 14.13 226 LEU A N 1
ATOM 1419 C CA . LEU A 1 209 ? 42.959 68.812 15.628 1.00 14.11 226 LEU A CA 1
ATOM 1420 C C . LEU A 1 209 ? 43.425 68.656 17.070 1.00 13.80 226 LEU A C 1
ATOM 1421 O O . LEU A 1 209 ? 44.603 68.374 17.312 1.00 14.21 226 LEU A O 1
ATOM 1426 N N . ALA A 1 210 ? 42.511 68.841 18.022 1.00 13.17 227 ALA A N 1
ATOM 1427 C CA . ALA A 1 210 ? 42.788 68.490 19.429 1.00 12.79 227 ALA A CA 1
ATOM 1428 C C . ALA A 1 210 ? 41.527 67.917 20.090 1.00 12.62 227 ALA A C 1
ATOM 1429 O O . ALA A 1 210 ? 40.610 68.676 20.430 1.00 12.63 227 ALA A O 1
ATOM 1431 N N . PRO A 1 211 ? 41.468 66.577 20.254 1.00 12.51 228 PRO A N 1
ATOM 1432 C CA . PRO A 1 211 ? 40.294 65.937 20.846 1.00 12.33 228 PRO A CA 1
ATOM 1433 C C . PRO A 1 211 ? 40.258 65.994 22.369 1.00 12.53 228 PRO A C 1
ATOM 1434 O O . PRO A 1 211 ? 41.288 65.854 23.032 1.00 12.28 228 PRO A O 1
ATOM 1438 N N . GLY A 1 212 ? 39.071 66.216 22.918 1.00 12.26 229 GLY A N 1
ATOM 1439 C CA . GLY A 1 212 ? 38.881 66.089 24.361 1.00 12.57 229 GLY A CA 1
ATOM 1440 C C . GLY A 1 212 ? 38.100 64.833 24.671 1.00 12.36 229 GLY A C 1
ATOM 1441 O O . GLY A 1 212 ? 38.208 63.835 23.959 1.00 12.83 229 GLY A O 1
ATOM 1442 N N . LYS A 1 213 ? 37.289 64.890 25.724 1.00 12.48 230 LYS A N 1
ATOM 1443 C CA A LYS A 1 213 ? 36.415 63.775 26.086 0.50 12.35 230 LYS A CA 1
ATOM 1444 C CA B LYS A 1 213 ? 36.418 63.781 26.091 0.50 12.33 230 LYS A CA 1
ATOM 1445 C C . LYS A 1 213 ? 35.143 63.785 25.239 1.00 12.07 230 LYS A C 1
ATOM 1446 O O . LYS A 1 213 ? 34.793 62.783 24.624 1.00 11.65 230 LYS A O 1
ATOM 1457 N N . ASP A 1 214 ? 34.447 64.918 25.225 1.00 12.49 231 ASP A N 1
ATOM 1458 C CA . ASP A 1 214 ? 33.222 65.056 24.427 1.00 12.89 231 ASP A CA 1
ATOM 1459 C C . ASP A 1 214 ? 33.152 66.406 23.711 1.00 13.18 231 ASP A C 1
ATOM 1460 O O . ASP A 1 214 ? 32.079 67.011 23.566 1.00 13.06 231 ASP A O 1
ATOM 1465 N N . HIS A 1 215 ? 34.318 66.861 23.268 1.00 13.03 232 HIS A N 1
ATOM 1466 C CA . HIS A 1 215 ? 34.448 68.028 22.417 1.00 13.38 232 HIS A CA 1
ATOM 1467 C C . HIS A 1 215 ? 35.719 67.846 21.606 1.00 13.33 232 HIS A C 1
ATOM 1468 O O . HIS A 1 215 ? 36.588 67.039 21.962 1.00 12.64 232 HIS A O 1
ATOM 1475 N N . ILE A 1 216 ? 35.840 68.620 20.538 1.00 13.19 233 ILE A N 1
ATOM 1476 C CA . ILE A 1 216 ? 37.049 68.632 19.739 1.00 13.59 233 ILE A CA 1
ATOM 1477 C C . ILE A 1 216 ? 37.348 70.081 19.341 1.00 13.97 233 ILE A C 1
ATOM 1478 O O . ILE A 1 216 ? 36.424 70.875 19.097 1.00 14.34 233 ILE A O 1
ATOM 1483 N N . LEU A 1 217 ? 38.634 70.421 19.323 1.00 14.44 234 LEU A N 1
ATOM 1484 C CA . LEU A 1 217 ? 39.108 71.730 18.878 1.00 14.61 234 LEU A CA 1
ATOM 1485 C C . LEU A 1 217 ? 39.734 71.598 17.491 1.00 15.02 234 LEU A C 1
ATOM 1486 O O . LEU A 1 217 ? 40.279 70.550 17.157 1.00 14.47 234 LEU A O 1
ATOM 1491 N N . PHE A 1 218 ? 39.625 72.662 16.694 1.00 15.67 235 PHE A N 1
ATOM 1492 C CA . PHE A 1 218 ? 40.245 72.747 15.365 1.00 16.40 235 PHE A CA 1
ATOM 1493 C C . PHE A 1 218 ? 41.042 74.046 15.297 1.00 16.66 235 PHE A C 1
ATOM 1494 O O . PHE A 1 218 ? 40.646 75.063 15.889 1.00 17.04 235 PHE A O 1
ATOM 1502 N N . LEU A 1 219 ? 42.160 74.010 14.572 1.00 16.99 236 LEU A N 1
ATOM 1503 C CA . LEU A 1 219 ? 42.979 75.198 14.318 1.00 17.02 236 LEU A CA 1
ATOM 1504 C C . LEU A 1 219 ? 43.077 75.406 12.811 1.00 17.67 236 LEU A C 1
ATOM 1505 O O . LEU A 1 219 ? 43.261 74.441 12.061 1.00 17.39 236 LEU A O 1
ATOM 1510 N N . ASP A 1 220 ? 42.937 76.651 12.361 1.00 18.60 237 ASP A N 1
ATOM 1511 C CA . ASP A 1 220 ? 43.056 76.917 10.921 1.00 19.40 237 ASP A CA 1
ATOM 1512 C C . ASP A 1 220 ? 44.332 77.673 10.559 1.00 20.00 237 ASP A C 1
ATOM 1513 O O . ASP A 1 220 ? 45.105 78.063 11.437 1.00 19.48 237 ASP A O 1
ATOM 1518 N N . GLU A 1 221 ? 44.539 77.875 9.257 1.00 21.02 238 GLU A N 1
ATOM 1519 C CA . GLU A 1 221 ? 45.754 78.512 8.733 1.00 22.11 238 GLU A CA 1
ATOM 1520 C C . GLU A 1 221 ? 46.067 79.880 9.331 1.00 22.44 238 GLU A C 1
ATOM 1521 O O . GLU A 1 221 ? 47.237 80.215 9.496 1.00 22.97 238 GLU A O 1
ATOM 1527 N N . GLU A 1 222 ? 45.036 80.670 9.641 1.00 23.02 239 GLU A N 1
ATOM 1528 C CA . GLU A 1 222 ? 45.255 82.018 10.194 1.00 23.12 239 GLU A CA 1
ATOM 1529 C C . GLU A 1 222 ? 45.397 82.034 11.719 1.00 23.21 239 GLU A C 1
ATOM 1530 O O . GLU A 1 222 ? 45.694 83.074 12.316 1.00 23.06 239 GLU A O 1
ATOM 1536 N N . GLY A 1 223 ? 45.203 80.877 12.351 1.00 22.89 240 GLY A N 1
ATOM 1537 C CA . GLY A 1 223 ? 45.396 80.773 13.791 1.00 22.14 240 GLY A CA 1
ATOM 1538 C C . GLY A 1 223 ? 44.123 80.912 14.604 1.00 21.59 240 GLY A C 1
ATOM 1539 O O . GLY A 1 223 ? 44.183 81.127 15.813 1.00 21.64 240 GLY A O 1
ATOM 1540 N N . MET A 1 224 ? 42.974 80.796 13.944 1.00 21.51 241 MET A N 1
ATOM 1541 C CA . MET A 1 224 ? 41.682 80.820 14.633 1.00 21.51 241 MET A CA 1
ATOM 1542 C C . MET A 1 224 ? 41.400 79.422 15.194 1.00 20.86 241 MET A C 1
ATOM 1543 O O . MET A 1 224 ? 41.671 78.411 14.535 1.00 20.96 241 MET A O 1
ATOM 1548 N N . VAL A 1 225 ? 40.872 79.374 16.414 1.00 20.31 242 VAL A N 1
ATOM 1549 C CA . VAL A 1 225 ? 40.474 78.108 17.054 1.00 19.40 242 VAL A CA 1
ATOM 1550 C C . VAL A 1 225 ? 38.961 77.954 17.033 1.00 19.16 242 VAL A C 1
ATOM 1551 O O . VAL A 1 225 ? 38.224 78.908 17.293 1.00 19.51 242 VAL A O 1
ATOM 1555 N N . PHE A 1 226 ? 38.507 76.747 16.717 1.00 18.50 243 PHE A N 1
ATOM 1556 C CA . PHE A 1 226 ? 37.095 76.410 16.698 1.00 18.11 243 PHE A CA 1
ATOM 1557 C C . PHE A 1 226 ? 36.860 75.269 17.661 1.00 17.91 243 PHE A C 1
ATOM 1558 O O . PHE A 1 226 ? 37.727 74.407 17.826 1.00 17.68 243 PHE A O 1
ATOM 1566 N N . ALA A 1 227 ? 35.690 75.261 18.284 1.00 17.37 244 ALA A N 1
ATOM 1567 C CA . ALA A 1 227 ? 35.340 74.185 19.209 1.00 17.30 244 ALA A CA 1
ATOM 1568 C C . ALA A 1 227 ? 33.977 73.609 18.848 1.00 17.22 244 ALA A C 1
ATOM 1569 O O . ALA A 1 227 ? 33.115 74.316 18.299 1.00 17.31 244 ALA A O 1
ATOM 1571 N N . TRP A 1 228 ? 33.797 72.320 19.132 1.00 16.37 245 TRP A N 1
ATOM 1572 C CA . TRP A 1 228 ? 32.593 71.581 18.767 1.00 16.04 245 TRP A CA 1
ATOM 1573 C C . TRP A 1 228 ? 32.349 70.461 19.781 1.00 16.28 245 TRP A C 1
ATOM 1574 O O . TRP A 1 228 ? 33.260 69.680 20.083 1.00 15.94 245 TRP A O 1
ATOM 1585 N N . GLY A 1 229 ? 31.123 70.389 20.300 1.00 16.17 246 GLY A N 1
ATOM 1586 C CA . GLY A 1 229 ? 30.713 69.281 21.164 1.00 16.19 246 GLY A CA 1
ATOM 1587 C C . GLY A 1 229 ? 30.056 69.747 22.448 1.00 17.03 246 GLY A C 1
ATOM 1588 O O . GLY A 1 229 ? 29.441 70.822 22.487 1.00 15.96 246 GLY A O 1
ATOM 1589 N N . ASN A 1 230 ? 30.182 68.943 23.503 1.00 16.36 247 ASN A N 1
ATOM 1590 C CA . ASN A 1 230 ? 29.656 69.327 24.811 1.00 16.71 247 ASN A CA 1
ATOM 1591 C C . ASN A 1 230 ? 30.363 70.563 25.360 1.00 16.71 247 ASN A C 1
ATOM 1592 O O . ASN A 1 230 ? 31.546 70.771 25.100 1.00 16.50 247 ASN A O 1
ATOM 1597 N N . GLY A 1 231 ? 29.630 71.393 26.103 1.00 16.73 248 GLY A N 1
ATOM 1598 C CA . GLY A 1 231 ? 30.171 72.649 26.598 1.00 17.33 248 GLY A CA 1
ATOM 1599 C C . GLY A 1 231 ? 29.912 72.931 28.064 1.00 17.97 248 GLY A C 1
ATOM 1600 O O . GLY A 1 231 ? 30.090 74.060 28.518 1.00 18.21 248 GLY A O 1
ATOM 1601 N N . GLN A 1 232 ? 29.516 71.902 28.810 1.00 18.44 249 GLN A N 1
ATOM 1602 C CA . GLN A 1 232 ? 29.112 72.069 30.219 1.00 19.39 249 GLN A CA 1
ATOM 1603 C C . GLN A 1 232 ? 30.241 72.523 31.145 1.00 19.47 249 GLN A C 1
ATOM 1604 O O . GLN A 1 232 ? 29.980 73.024 32.245 1.00 19.74 249 GLN A O 1
ATOM 1610 N N . GLN A 1 233 ? 31.485 72.328 30.711 1.00 18.97 250 GLN A N 1
ATOM 1611 C CA . GLN A 1 233 ? 32.657 72.722 31.489 1.00 19.58 250 GLN A CA 1
ATOM 1612 C C . GLN A 1 233 ? 33.373 73.941 30.888 1.00 19.30 250 GLN A C 1
ATOM 1613 O O . GLN A 1 233 ? 34.544 74.189 31.195 1.00 19.31 250 GLN A O 1
ATOM 1619 N N . ASN A 1 234 ? 32.667 74.697 30.047 1.00 19.25 251 ASN A N 1
ATOM 1620 C CA . ASN A 1 234 ? 33.232 75.871 29.363 1.00 19.64 251 ASN A CA 1
ATOM 1621 C C . ASN A 1 234 ? 34.357 75.522 28.383 1.00 19.44 251 ASN A C 1
ATOM 1622 O O . ASN A 1 234 ? 35.173 76.377 28.034 1.00 19.19 251 ASN A O 1
ATOM 1627 N N . GLN A 1 235 ? 34.389 74.273 27.924 1.00 19.58 252 GLN A N 1
ATOM 1628 C CA . GLN A 1 235 ? 35.468 73.836 27.029 1.00 19.78 252 GLN A CA 1
ATOM 1629 C C . GLN A 1 235 ? 35.366 74.468 25.636 1.00 20.09 252 GLN A C 1
ATOM 1630 O O . GLN A 1 235 ? 36.359 74.515 24.902 1.00 20.10 252 GLN A O 1
ATOM 1636 N N . LEU A 1 236 ? 34.177 74.950 25.279 1.00 20.37 253 LEU A N 1
ATOM 1637 C CA . LEU A 1 236 ? 33.958 75.534 23.952 1.00 21.53 253 LEU A CA 1
ATOM 1638 C C . LEU A 1 236 ? 34.369 77.004 23.883 1.00 22.26 253 LEU A C 1
ATOM 1639 O O . LEU A 1 236 ? 34.256 77.630 22.829 1.00 22.74 253 LEU A O 1
ATOM 1644 N N . GLY A 1 237 ? 34.859 77.540 25.002 1.00 22.84 254 GLY A N 1
ATOM 1645 C CA . GLY A 1 237 ? 35.303 78.930 25.088 1.00 23.65 254 GLY A CA 1
ATOM 1646 C C . GLY A 1 237 ? 34.172 79.946 25.112 1.00 24.11 254 GLY A C 1
ATOM 1647 O O . GLY A 1 237 ? 34.405 81.143 24.939 1.00 23.91 254 GLY A O 1
ATOM 1648 N N . ARG A 1 238 ? 32.950 79.454 25.312 1.00 24.33 255 ARG A N 1
ATOM 1649 C CA . ARG A 1 238 ? 31.752 80.280 25.420 1.00 24.64 255 ARG A CA 1
ATOM 1650 C C . ARG A 1 238 ? 30.756 79.542 26.312 1.00 25.01 255 ARG A C 1
ATOM 1651 O O . ARG A 1 238 ? 30.722 78.308 26.318 1.00 24.77 255 ARG A O 1
ATOM 1659 N N . LYS A 1 239 ? 29.968 80.289 27.082 1.00 25.19 256 LYS A N 1
ATOM 1660 C CA . LYS A 1 239 ? 28.869 79.693 27.843 1.00 25.37 256 LYS A CA 1
ATOM 1661 C C . LYS A 1 239 ? 27.760 79.324 26.870 1.00 25.05 256 LYS A C 1
ATOM 1662 O O . LYS A 1 239 ? 27.452 80.090 25.963 1.00 25.66 256 LYS A O 1
ATOM 1665 N N . VAL A 1 240 ? 27.180 78.141 27.026 1.00 24.61 257 VAL A N 1
ATOM 1666 C CA . VAL A 1 240 ? 26.062 77.742 26.168 1.00 23.79 257 VAL A CA 1
ATOM 1667 C C . VAL A 1 240 ? 24.866 77.366 27.037 1.00 23.57 257 VAL A C 1
ATOM 1668 O O . VAL A 1 240 ? 24.888 76.350 27.727 1.00 23.05 257 VAL A O 1
ATOM 1672 N N . MET A 1 241 ? 23.829 78.200 27.003 1.00 22.94 258 MET A N 1
ATOM 1673 C CA . MET A 1 241 ? 22.605 77.948 27.769 1.00 23.10 258 MET A CA 1
ATOM 1674 C C . MET A 1 241 ? 21.893 76.713 27.225 1.00 22.18 258 MET A C 1
ATOM 1675 O O . MET A 1 241 ? 21.945 76.445 26.021 1.00 21.84 258 MET A O 1
ATOM 1680 N N . GLU A 1 242 ? 21.226 75.971 28.113 1.00 21.83 259 GLU A N 1
ATOM 1681 C CA . GLU A 1 242 ? 20.574 74.700 27.770 1.00 21.26 259 GLU A CA 1
ATOM 1682 C C . GLU A 1 242 ? 19.896 74.647 26.404 1.00 21.25 259 GLU A C 1
ATOM 1683 O O . GLU A 1 242 ? 20.173 73.739 25.612 1.00 21.01 259 GLU A O 1
ATOM 1689 N N . ARG A 1 243 ? 18.994 75.592 26.135 1.00 21.02 260 ARG A N 1
ATOM 1690 C CA . ARG A 1 243 ? 18.177 75.501 24.927 1.00 20.77 260 ARG A CA 1
ATOM 1691 C C . ARG A 1 243 ? 18.937 75.820 23.637 1.00 21.05 260 ARG A C 1
ATOM 1692 O O . ARG A 1 243 ? 18.381 75.670 22.552 1.00 21.41 260 ARG A O 1
ATOM 1700 N N . PHE A 1 244 ? 20.189 76.264 23.763 1.00 20.90 261 PHE A N 1
ATOM 1701 C CA . PHE A 1 244 ? 21.045 76.541 22.599 1.00 20.82 261 PHE A CA 1
ATOM 1702 C C . PHE A 1 244 ? 22.129 75.466 22.370 1.00 21.00 261 PHE A C 1
ATOM 1703 O O . PHE A 1 244 ? 22.934 75.578 21.442 1.00 20.57 261 PHE A O 1
ATOM 1711 N N . ARG A 1 245 ? 22.121 74.419 23.195 1.00 20.74 262 ARG A N 1
ATOM 1712 C CA . ARG A 1 245 ? 23.141 73.357 23.118 1.00 21.01 262 ARG A CA 1
ATOM 1713 C C . ARG A 1 245 ? 23.099 72.533 21.831 1.00 20.82 262 ARG A C 1
ATOM 1714 O O . ARG A 1 245 ? 24.132 72.039 21.384 1.00 21.72 262 ARG A O 1
ATOM 1722 N N . LEU A 1 246 ? 21.924 72.377 21.235 1.00 20.70 263 LEU A N 1
ATOM 1723 C CA . LEU A 1 246 ? 21.839 71.681 19.959 1.00 21.37 263 LEU A CA 1
ATOM 1724 C C . LEU A 1 246 ? 21.837 72.650 18.775 1.00 21.90 263 LEU A C 1
ATOM 1725 O O . LEU A 1 246 ? 22.436 72.361 17.734 1.00 21.45 263 LEU A O 1
ATOM 1730 N N . LYS A 1 247 ? 21.175 73.796 18.941 1.00 22.19 264 LYS A N 1
ATOM 1731 C CA . LYS A 1 247 ? 21.157 74.835 17.902 1.00 22.56 264 LYS A CA 1
ATOM 1732 C C . LYS A 1 247 ? 22.569 75.245 17.491 1.00 22.48 264 LYS A C 1
ATOM 1733 O O . LYS A 1 247 ? 22.806 75.581 16.327 1.00 22.77 264 LYS A O 1
ATOM 1739 N N . THR A 1 248 ? 23.504 75.193 18.445 1.00 21.86 265 THR A N 1
ATOM 1740 C CA . THR A 1 248 ? 24.873 75.652 18.211 1.00 21.11 265 THR A CA 1
ATOM 1741 C C . THR A 1 248 ? 25.912 74.513 18.235 1.00 20.34 265 THR A C 1
ATOM 1742 O O . THR A 1 248 ? 27.099 74.769 18.404 1.00 20.42 265 THR A O 1
ATOM 1746 N N . LEU A 1 249 ? 25.454 73.277 18.054 1.00 19.62 266 LEU A N 1
ATOM 1747 C CA . LEU A 1 249 ? 26.336 72.102 18.053 1.00 19.45 266 LEU A CA 1
ATOM 1748 C C . LEU A 1 249 ? 27.014 71.929 16.686 1.00 19.04 266 LEU A C 1
ATOM 1749 O O . LEU A 1 249 ? 26.691 71.017 15.919 1.00 19.00 266 LEU A O 1
ATOM 1754 N N . ASP A 1 250 ? 27.940 72.840 16.402 1.00 19.10 267 ASP A N 1
ATOM 1755 C CA . ASP A 1 250 ? 28.776 72.810 15.193 1.00 20.00 267 ASP A CA 1
ATOM 1756 C C . ASP A 1 250 ? 30.028 73.642 15.466 1.00 19.86 267 ASP A C 1
ATOM 1757 O O . ASP A 1 250 ? 30.000 74.522 16.335 1.00 20.09 267 ASP A O 1
ATOM 1762 N N . PRO A 1 251 ? 31.137 73.379 14.738 1.00 19.75 268 PRO A N 1
ATOM 1763 C CA . PRO A 1 251 ? 32.391 74.050 15.114 1.00 20.13 268 PRO A CA 1
ATOM 1764 C C . PRO A 1 251 ? 32.295 75.565 14.985 1.00 20.68 268 PRO A C 1
ATOM 1765 O O . PRO A 1 251 ? 31.875 76.064 13.945 1.00 21.20 268 PRO A O 1
ATOM 1769 N N . ARG A 1 252 ? 32.676 76.271 16.046 1.00 20.94 269 ARG A N 1
ATOM 1770 C CA . ARG A 1 252 ? 32.530 77.718 16.127 1.00 21.34 269 ARG A CA 1
ATOM 1771 C C . ARG A 1 252 ? 33.722 78.346 16.828 1.00 21.49 269 ARG A C 1
ATOM 1772 O O . ARG A 1 252 ? 34.240 77.778 17.794 1.00 21.04 269 ARG A O 1
ATOM 1780 N N . PRO A 1 253 ? 34.148 79.537 16.363 1.00 21.91 270 PRO A N 1
ATOM 1781 C CA . PRO A 1 253 ? 35.210 80.251 17.050 1.00 22.08 270 PRO A CA 1
ATOM 1782 C C . PRO A 1 253 ? 34.671 80.897 18.323 1.00 22.38 270 PRO A C 1
ATOM 1783 O O . PRO A 1 253 ? 33.473 80.838 18.589 1.00 22.83 270 PRO A O 1
ATOM 1787 N N . PHE A 1 254 ? 35.556 81.484 19.109 1.00 22.88 271 PHE A N 1
ATOM 1788 C CA . PHE A 1 254 ? 35.180 82.053 20.394 1.00 23.58 271 PHE A CA 1
ATOM 1789 C C . PHE A 1 254 ? 36.154 83.157 20.770 1.00 24.10 271 PHE A C 1
ATOM 1790 O O . PHE A 1 254 ? 36.446 83.384 21.948 1.00 24.38 271 PHE A O 1
ATOM 1798 N N . GLY A 1 255 ? 36.656 83.844 19.746 1.00 24.53 272 GLY A N 1
ATOM 1799 C CA . GLY A 1 255 ? 37.506 85.013 19.933 1.00 25.07 272 GLY A CA 1
ATOM 1800 C C . GLY A 1 255 ? 38.964 84.726 20.224 1.00 25.26 272 GLY A C 1
ATOM 1801 O O . GLY A 1 255 ? 39.711 85.634 20.588 1.00 25.46 272 GLY A O 1
ATOM 1802 N N . LEU A 1 256 ? 39.376 83.467 20.071 1.00 25.22 273 LEU A N 1
ATOM 1803 C CA . LEU A 1 256 ? 40.768 83.087 20.293 1.00 24.99 273 LEU A CA 1
ATOM 1804 C C . LEU A 1 256 ? 41.481 83.010 18.951 1.00 24.83 273 LEU A C 1
ATOM 1805 O O . LEU A 1 256 ? 41.126 82.186 18.090 1.00 24.26 273 LEU A O 1
ATOM 1810 N N . ARG A 1 257 ? 42.486 83.873 18.801 1.00 24.57 274 ARG A N 1
ATOM 1811 C CA . ARG A 1 257 ? 43.183 84.108 17.536 1.00 24.80 274 ARG A CA 1
ATOM 1812 C C . ARG A 1 257 ? 44.691 83.992 17.696 1.00 23.85 274 ARG A C 1
ATOM 1813 O O . ARG A 1 257 ? 45.206 83.909 18.820 1.00 23.82 274 ARG A O 1
ATOM 1821 N N . HIS A 1 258 ? 45.394 84.009 16.562 1.00 23.64 275 HIS A N 1
ATOM 1822 C CA . HIS A 1 258 ? 46.866 84.034 16.511 1.00 23.20 275 HIS A CA 1
ATOM 1823 C C . HIS A 1 258 ? 47.528 82.793 17.132 1.00 22.44 275 HIS A C 1
ATOM 1824 O O . HIS A 1 258 ? 48.656 82.859 17.631 1.00 22.51 275 HIS A O 1
ATOM 1831 N N . VAL A 1 259 ? 46.826 81.666 17.085 1.00 21.57 276 VAL A N 1
ATOM 1832 C CA . VAL A 1 259 ? 47.292 80.431 17.718 1.00 20.43 276 VAL A CA 1
ATOM 1833 C C . VAL A 1 259 ? 48.061 79.551 16.729 1.00 19.78 276 VAL A C 1
ATOM 1834 O O . VAL A 1 259 ? 47.658 79.421 15.583 1.00 19.76 276 VAL A O 1
ATOM 1838 N N . LYS A 1 260 ? 49.168 78.955 17.179 1.00 19.57 277 LYS A N 1
ATOM 1839 C CA A LYS A 1 260 ? 49.958 78.075 16.313 0.50 19.21 277 LYS A CA 1
ATOM 1840 C CA B LYS A 1 260 ? 49.988 78.080 16.331 0.50 19.28 277 LYS A CA 1
ATOM 1841 C C . LYS A 1 260 ? 49.889 76.603 16.720 1.00 18.94 277 LYS A C 1
ATOM 1842 O O . LYS A 1 260 ? 50.310 75.726 15.966 1.00 18.74 277 LYS A O 1
ATOM 1853 N N . TYR A 1 261 ? 49.357 76.334 17.909 1.00 18.10 278 TYR A N 1
ATOM 1854 C CA . TYR A 1 261 ? 49.266 74.965 18.400 1.00 17.29 278 TYR A CA 1
ATOM 1855 C C . TYR A 1 261 ? 48.126 74.831 19.396 1.00 16.92 278 TYR A C 1
ATOM 1856 O O . TYR A 1 261 ? 47.968 75.664 20.286 1.00 17.15 278 TYR A O 1
ATOM 1865 N N . ILE A 1 262 ? 47.347 73.769 19.246 1.00 16.72 279 ILE A N 1
ATOM 1866 C CA . ILE A 1 262 ? 46.267 73.474 20.194 1.00 16.17 279 ILE A CA 1
ATOM 1867 C C . ILE A 1 262 ? 46.448 72.080 20.797 1.00 16.02 279 ILE A C 1
ATOM 1868 O O . ILE A 1 262 ? 46.981 71.175 20.152 1.00 15.51 279 ILE A O 1
ATOM 1873 N N . ALA A 1 263 ? 46.006 71.922 22.039 1.00 15.65 280 ALA A N 1
ATOM 1874 C CA . ALA A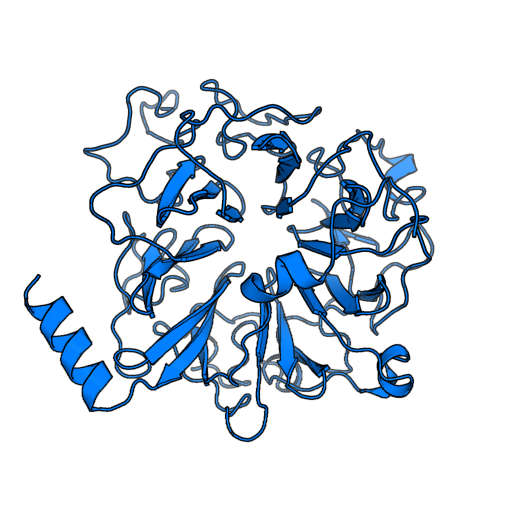 1 263 ? 45.992 70.622 22.697 1.00 15.66 280 ALA A CA 1
ATOM 1875 C C . ALA A 1 263 ? 44.812 70.630 23.640 1.00 15.84 280 ALA A C 1
ATOM 1876 O O . ALA A 1 263 ? 44.353 71.703 24.051 1.00 16.76 280 ALA A O 1
ATOM 1878 N N . SER A 1 264 ? 44.324 69.443 23.992 1.00 15.70 281 SER A N 1
ATOM 1879 C CA . SER A 1 264 ? 43.150 69.342 24.842 1.00 15.46 281 SER A CA 1
ATOM 1880 C C . SER A 1 264 ? 43.277 68.193 25.832 1.00 15.57 281 SER A C 1
ATOM 1881 O O . SER A 1 264 ? 43.757 67.113 25.475 1.00 15.41 281 SER A O 1
ATOM 1884 N N . GLY A 1 265 ? 42.884 68.451 27.078 1.00 14.85 282 GLY A N 1
ATOM 1885 C CA . GLY A 1 265 ? 42.556 67.388 28.027 1.00 14.27 282 GLY A CA 1
ATOM 1886 C C . GLY A 1 265 ? 41.096 66.996 27.836 1.00 14.38 282 GLY A C 1
ATOM 1887 O O . GLY A 1 265 ? 40.484 67.325 26.808 1.00 13.76 282 GLY A O 1
ATOM 1888 N N . GLU A 1 266 ? 40.522 66.300 28.815 1.00 14.17 283 GLU A N 1
ATOM 1889 C CA . GLU A 1 266 ? 39.150 65.828 28.672 1.00 14.19 283 GLU A CA 1
ATOM 1890 C C . GLU A 1 266 ? 38.151 66.989 28.596 1.00 13.90 283 GLU A C 1
ATOM 1891 O O . GLU A 1 266 ? 37.346 67.064 27.660 1.00 13.19 283 GLU A O 1
ATOM 1897 N N . ASN A 1 267 ? 38.236 67.890 29.568 1.00 14.25 284 ASN A N 1
ATOM 1898 C CA . ASN A 1 267 ? 37.307 69.017 29.681 1.00 15.32 284 ASN A CA 1
ATOM 1899 C C . ASN A 1 267 ? 38.024 70.361 29.851 1.00 15.18 284 ASN A C 1
ATOM 1900 O O . ASN A 1 267 ? 37.416 71.360 30.258 1.00 15.68 284 ASN A O 1
ATOM 1905 N N . HIS A 1 268 ? 39.320 70.377 29.550 1.00 14.87 285 HIS A N 1
ATOM 1906 C CA . HIS A 1 268 ? 40.102 71.614 29.555 1.00 14.65 285 HIS A CA 1
ATOM 1907 C C . HIS A 1 268 ? 41.020 71.626 28.345 1.00 15.14 285 HIS A C 1
ATOM 1908 O O . HIS A 1 268 ? 41.287 70.571 27.751 1.00 15.18 285 HIS A O 1
ATOM 1915 N N . CYS A 1 269 ? 41.507 72.810 27.985 1.00 14.91 286 CYS A N 1
ATOM 1916 C CA . CYS A 1 269 ? 42.138 73.001 26.687 1.00 15.62 286 CYS A CA 1
ATOM 1917 C C . CYS A 1 269 ? 43.331 73.935 26.767 1.00 15.73 286 CYS A C 1
ATOM 1918 O O . CYS A 1 269 ? 43.450 74.725 27.702 1.00 15.80 286 CYS A O 1
ATOM 1921 N N . PHE A 1 270 ? 44.199 73.839 25.766 1.00 16.18 287 PHE A N 1
ATOM 1922 C CA . PHE A 1 270 ? 45.394 74.665 25.675 1.00 16.73 287 PHE A CA 1
ATOM 1923 C C . PHE A 1 270 ? 45.547 75.250 24.287 1.00 17.51 287 PHE A C 1
ATOM 1924 O O . PHE A 1 270 ? 45.218 74.605 23.282 1.00 17.78 287 PHE A O 1
ATOM 1932 N N . ALA A 1 271 ? 46.055 76.479 24.241 1.00 18.54 288 ALA A N 1
ATOM 1933 C CA . ALA A 1 271 ? 46.429 77.108 22.982 1.00 19.54 288 ALA A CA 1
ATOM 1934 C C . ALA A 1 271 ? 47.746 77.856 23.167 1.00 20.32 288 ALA A C 1
ATOM 1935 O O . ALA A 1 271 ? 47.953 78.538 24.173 1.00 20.26 288 ALA A O 1
ATOM 1937 N N . LEU A 1 272 ? 48.645 77.695 22.203 1.00 21.60 289 LEU A N 1
ATOM 1938 C CA . LEU A 1 272 ? 49.923 78.396 22.211 1.00 22.89 289 LEU A CA 1
ATOM 1939 C C . LEU A 1 272 ? 49.895 79.405 21.072 1.00 24.05 289 LEU A C 1
ATOM 1940 O O . LEU A 1 272 ? 49.605 79.044 19.932 1.00 23.65 289 LEU A O 1
ATOM 1945 N N . THR A 1 273 ? 50.175 80.668 21.388 1.00 25.41 290 THR A N 1
ATOM 1946 C CA . THR A 1 273 ? 50.081 81.735 20.389 1.00 27.13 290 THR A CA 1
ATOM 1947 C C . THR A 1 273 ? 51.377 81.868 19.602 1.00 28.09 290 THR A C 1
ATOM 1948 O O . THR A 1 273 ? 52.407 81.314 19.990 1.00 28.48 290 THR A O 1
ATOM 1952 N N . LYS A 1 274 ? 51.304 82.617 18.500 1.00 29.68 291 LYS A N 1
ATOM 1953 C CA . LYS A 1 274 ? 52.459 82.952 17.672 1.00 30.62 291 LYS A CA 1
ATOM 1954 C C . LYS A 1 274 ? 53.592 83.574 18.484 1.00 31.54 291 LYS A C 1
ATOM 1955 O O . LYS A 1 274 ? 54.769 83.360 18.178 1.00 31.97 291 LYS A O 1
ATOM 1957 N N . ASP A 1 275 ? 53.231 84.308 19.536 1.00 32.09 292 ASP A N 1
ATOM 1958 C CA . ASP A 1 275 ? 54.204 85.004 20.384 1.00 32.53 292 ASP A CA 1
ATOM 1959 C C . ASP A 1 275 ? 54.646 84.185 21.610 1.00 32.44 292 ASP A C 1
ATOM 1960 O O . ASP A 1 275 ? 55.164 84.739 22.590 1.00 32.85 292 ASP A O 1
ATOM 1963 N N . ASN A 1 276 ? 54.448 82.867 21.534 1.00 31.85 293 ASN A N 1
ATOM 1964 C CA . ASN A 1 276 ? 54.865 81.895 22.564 1.00 31.04 293 ASN A CA 1
ATOM 1965 C C . ASN A 1 276 ? 54.168 82.007 23.928 1.00 30.22 293 ASN A C 1
ATOM 1966 O O . ASN A 1 276 ? 54.707 81.579 24.946 1.00 30.48 293 ASN A O 1
ATOM 1971 N N . LYS A 1 277 ? 52.964 82.565 23.938 1.00 29.18 294 LYS A N 1
ATOM 1972 C CA . LYS A 1 277 ? 52.167 82.641 25.156 1.00 27.94 294 LYS A CA 1
ATOM 1973 C C . LYS A 1 277 ? 51.180 81.473 25.192 1.00 26.74 294 LYS A C 1
ATOM 1974 O O . LYS A 1 277 ? 50.433 81.251 24.237 1.00 26.77 294 LYS A O 1
ATOM 1977 N N . LEU A 1 278 ? 51.197 80.729 26.293 1.00 25.23 295 LEU A N 1
ATOM 1978 C CA . LEU A 1 278 ? 50.329 79.566 26.458 1.00 23.81 295 LEU A CA 1
ATOM 1979 C C . LEU A 1 278 ? 49.121 79.940 27.315 1.00 22.90 295 LEU A C 1
ATOM 1980 O O . LEU A 1 278 ? 49.280 80.450 28.431 1.00 22.36 295 LEU A O 1
ATOM 1985 N N . VAL A 1 279 ? 47.926 79.691 26.784 1.00 21.61 296 VAL A N 1
ATOM 1986 C CA . VAL A 1 279 ? 46.679 79.924 27.522 1.00 20.90 296 VAL A CA 1
ATOM 1987 C C . VAL A 1 279 ? 45.896 78.619 27.712 1.00 20.54 296 VAL A C 1
ATOM 1988 O O . VAL A 1 279 ? 46.028 77.684 26.916 1.00 20.07 296 VAL A O 1
ATOM 1992 N N . SER A 1 280 ? 45.077 78.570 28.761 1.00 19.97 297 SER A N 1
ATOM 1993 C CA . SER A 1 280 ? 44.184 77.438 28.988 1.00 19.63 297 SER A CA 1
ATOM 1994 C C . SER A 1 280 ? 42.791 77.899 29.394 1.00 19.13 297 SER A C 1
ATOM 1995 O O . SER A 1 280 ? 42.610 79.036 29.854 1.00 19.28 297 SER A O 1
ATOM 1998 N N . TRP A 1 281 ? 41.810 77.021 29.206 1.00 18.33 298 TRP A N 1
ATOM 1999 C CA . TRP A 1 281 ? 40.438 77.267 29.651 1.00 17.91 298 TRP A CA 1
ATOM 2000 C C . TRP A 1 281 ? 39.713 75.951 29.907 1.00 17.49 298 TRP A C 1
ATOM 2001 O O . TRP A 1 281 ? 40.174 74.886 29.490 1.00 17.26 298 TRP A O 1
ATOM 2012 N N . GLY A 1 282 ? 38.568 76.037 30.580 1.00 17.38 299 GLY A N 1
ATOM 2013 C CA . GLY A 1 282 ? 37.735 74.869 30.840 1.00 16.80 299 GLY A CA 1
ATOM 2014 C C . GLY A 1 282 ? 37.854 74.392 32.274 1.00 16.85 299 GLY A C 1
ATOM 2015 O O . GLY A 1 282 ? 38.089 75.189 33.194 1.00 16.94 299 GLY A O 1
ATOM 2016 N N . LEU A 1 283 ? 37.696 73.089 32.466 1.00 16.24 300 LEU A N 1
ATOM 2017 C CA . LEU A 1 283 ? 37.595 72.521 33.806 1.00 16.11 300 LEU A CA 1
ATOM 2018 C C . LEU A 1 283 ? 38.898 72.688 34.583 1.00 15.94 300 LEU A C 1
ATOM 2019 O O . LEU A 1 283 ? 39.976 72.404 34.058 1.00 15.70 300 LEU A O 1
ATOM 2024 N N . ASN A 1 284 ? 38.802 73.166 35.823 1.00 15.85 301 ASN A N 1
ATOM 2025 C CA . ASN A 1 284 ? 40.003 73.495 36.596 1.00 16.14 301 ASN A CA 1
ATOM 2026 C C . ASN A 1 284 ? 39.944 73.194 38.095 1.00 16.28 301 ASN A C 1
ATOM 2027 O O . ASN A 1 284 ? 40.626 73.854 38.888 1.00 16.71 301 ASN A O 1
ATOM 2032 N N . GLN A 1 285 ? 39.166 72.189 38.497 1.00 16.39 302 GLN A N 1
ATOM 2033 C CA . GLN A 1 285 ? 38.984 71.954 39.935 1.00 16.99 302 GLN A CA 1
ATOM 2034 C C . GLN A 1 285 ? 40.218 71.346 40.609 1.00 17.18 302 GLN A C 1
ATOM 2035 O O . GLN A 1 285 ? 40.324 71.380 41.843 1.00 17.02 302 GLN A O 1
ATOM 2041 N N . PHE A 1 286 ? 41.143 70.804 39.807 1.00 16.44 303 PHE A N 1
ATOM 2042 C CA . PHE A 1 286 ? 42.427 70.331 40.340 1.00 16.68 303 PHE A CA 1
ATOM 2043 C C . PHE A 1 286 ? 43.621 71.182 39.892 1.00 16.63 303 PHE A C 1
ATOM 2044 O O . PHE A 1 286 ? 44.778 70.802 40.099 1.00 17.34 303 PHE A O 1
ATOM 2052 N N . GLY A 1 287 ? 43.346 72.336 39.293 1.00 16.55 304 GLY A N 1
ATOM 2053 C CA . GLY A 1 287 ? 44.416 73.221 38.819 1.00 16.86 304 GLY A CA 1
ATOM 2054 C C . GLY A 1 287 ? 45.103 72.676 37.576 1.00 16.78 304 GLY A C 1
ATOM 2055 O O . GLY A 1 287 ? 46.233 73.066 37.263 1.00 17.63 304 GLY A O 1
ATOM 2056 N N . GLN A 1 288 ? 44.413 71.791 36.854 1.00 16.50 305 GLN A N 1
ATOM 2057 C CA . GLN A 1 288 ? 44.960 71.198 35.625 1.00 16.24 305 GLN A CA 1
ATOM 2058 C C . GLN A 1 288 ? 45.220 72.246 34.524 1.00 16.40 305 GLN A C 1
ATOM 2059 O O . GLN A 1 288 ? 46.018 72.010 33.617 1.00 16.15 305 GLN A O 1
ATOM 2065 N N . CYS A 1 289 ? 44.554 73.398 34.608 1.00 16.89 306 CYS A N 1
ATOM 2066 C CA . CYS A 1 289 ? 44.792 74.493 33.658 1.00 17.10 306 CYS A CA 1
ATOM 2067 C C . CYS A 1 289 ? 46.117 75.218 33.923 1.00 17.58 306 CYS A C 1
ATOM 2068 O O . CYS A 1 289 ? 46.623 75.925 33.046 1.00 18.11 306 CYS A O 1
ATOM 2071 N N . GLY A 1 290 ? 46.666 75.037 35.127 1.00 18.47 307 GLY A N 1
ATOM 2072 C CA . GLY A 1 290 ? 47.973 75.584 35.506 1.00 19.74 307 GLY A CA 1
ATOM 2073 C C . GLY A 1 290 ? 48.041 77.106 35.598 1.00 21.21 307 GLY A C 1
ATOM 2074 O O . GLY A 1 290 ? 49.105 77.697 35.385 1.00 20.86 307 GLY A O 1
ATOM 2075 N N . VAL A 1 291 ? 46.919 77.741 35.928 1.00 21.88 308 VAL A N 1
ATOM 2076 C CA . VAL A 1 291 ? 46.835 79.205 35.866 1.00 23.52 308 VAL A CA 1
ATOM 2077 C C . VAL A 1 291 ? 46.864 79.912 37.226 1.00 24.80 308 VAL A C 1
ATOM 2078 O O . VAL A 1 291 ? 47.114 81.116 37.293 1.00 25.32 308 VAL A O 1
ATOM 2082 N N . SER A 1 292 ? 46.624 79.170 38.301 1.00 25.63 309 SER A N 1
ATOM 2083 C CA . SER A 1 292 ? 46.416 79.787 39.611 1.00 27.21 309 SER A CA 1
ATOM 2084 C C . SER A 1 292 ? 46.794 78.835 40.736 1.00 27.37 309 SER A C 1
ATOM 2085 O O . SER A 1 292 ? 46.590 77.625 40.630 1.00 27.45 309 SER A O 1
ATOM 2088 N N . GLU A 1 293 ? 47.327 79.384 41.821 1.00 27.77 310 GLU A N 1
ATOM 2089 C CA . GLU A 1 293 ? 47.629 78.580 43.002 1.00 28.43 310 GLU A CA 1
ATOM 2090 C C . GLU A 1 293 ? 46.348 78.172 43.722 1.00 28.81 310 GLU A C 1
ATOM 2091 O O . GLU A 1 293 ? 46.337 77.207 44.479 1.00 29.12 310 GLU A O 1
ATOM 2097 N N . ASP A 1 294 ? 45.274 78.915 43.481 1.00 29.61 311 ASP A N 1
ATOM 2098 C CA . ASP A 1 294 ? 44.010 78.686 44.169 1.00 30.40 311 ASP A CA 1
ATOM 2099 C C . ASP A 1 294 ? 43.244 77.531 43.531 1.00 30.37 311 ASP A C 1
ATOM 2100 O O . ASP A 1 294 ? 42.905 77.581 42.347 1.00 30.69 311 ASP A O 1
ATOM 2105 N N . VAL A 1 295 ? 43.015 76.484 44.327 1.00 29.88 312 VAL A N 1
ATOM 2106 C CA . VAL A 1 295 ? 42.311 75.277 43.902 1.00 29.68 312 VAL A CA 1
ATOM 2107 C C . VAL A 1 295 ? 40.952 75.238 44.597 1.00 29.74 312 VAL A C 1
ATOM 2108 O O . VAL A 1 295 ? 40.877 75.215 45.834 1.00 29.65 312 VAL A O 1
ATOM 2112 N N . GLU A 1 296 ? 39.887 75.243 43.798 1.00 29.11 313 GLU A N 1
ATOM 2113 C CA . GLU A 1 296 ? 38.523 75.329 44.325 1.00 28.86 313 GLU A CA 1
ATOM 2114 C C . GLU A 1 296 ? 37.585 74.381 43.594 1.00 28.43 313 GLU A C 1
ATOM 2115 O O . GLU A 1 296 ? 37.652 74.255 42.366 1.00 27.78 313 GLU A O 1
ATOM 2118 N N . ASP A 1 297 ? 36.706 73.725 44.352 1.00 27.93 314 ASP A N 1
ATOM 2119 C CA . ASP A 1 297 ? 35.712 72.817 43.775 1.00 27.87 314 ASP A CA 1
ATOM 2120 C C . ASP A 1 297 ? 34.860 73.520 42.712 1.00 27.22 314 ASP A C 1
ATOM 2121 O O . ASP A 1 297 ? 34.461 74.672 42.890 1.00 27.24 314 ASP A O 1
ATOM 2125 N N . GLY A 1 298 ? 34.611 72.825 41.602 1.00 26.63 315 GLY A N 1
ATOM 2126 C CA . GLY A 1 298 ? 33.753 73.334 40.523 1.00 26.17 315 GLY A CA 1
ATOM 2127 C C . GLY A 1 298 ? 34.339 74.467 39.691 1.00 25.97 315 GLY A C 1
ATOM 2128 O O . GLY A 1 298 ? 33.644 75.042 38.841 1.00 26.31 315 GLY A O 1
ATOM 2129 N N . ALA A 1 299 ? 35.611 74.794 39.923 1.00 25.04 316 ALA A N 1
ATOM 2130 C CA . ALA A 1 299 ? 36.258 75.904 39.223 1.00 24.55 316 ALA A CA 1
ATOM 2131 C C . ALA A 1 299 ? 36.283 75.661 37.719 1.00 24.17 316 ALA A C 1
ATOM 2132 O O . ALA A 1 299 ? 36.632 74.570 37.265 1.00 23.67 316 ALA A O 1
ATOM 2134 N N . LEU A 1 300 ? 35.870 76.674 36.962 1.00 23.72 317 LEU A N 1
ATOM 2135 C CA . LEU A 1 300 ? 36.028 76.678 35.509 1.00 23.90 317 LEU A CA 1
ATOM 2136 C C . LEU A 1 300 ? 36.757 77.937 35.089 1.00 24.20 317 LEU A C 1
ATOM 2137 O O . LEU A 1 300 ? 36.538 79.014 35.655 1.00 24.32 317 LEU A O 1
ATOM 2142 N N . VAL A 1 301 ? 37.631 77.796 34.103 1.00 24.08 318 VAL A N 1
ATOM 2143 C CA . VAL A 1 301 ? 38.297 78.944 33.511 1.00 24.51 318 VAL A CA 1
ATOM 2144 C C . VAL A 1 301 ? 37.495 79.283 32.262 1.00 25.12 318 VAL A C 1
ATOM 2145 O O . VAL A 1 301 ? 37.435 78.499 31.305 1.00 24.81 318 VAL A O 1
ATOM 2149 N N . THR A 1 302 ? 36.834 80.437 32.300 1.00 26.13 319 THR A N 1
ATOM 2150 C CA . THR A 1 302 ? 35.933 80.830 31.220 1.00 27.31 319 THR A CA 1
ATOM 2151 C C . THR A 1 302 ? 36.686 81.468 30.051 1.00 27.73 319 THR A C 1
ATOM 2152 O O . THR A 1 302 ? 36.623 80.985 28.926 1.00 28.39 319 THR A O 1
ATOM 2156 N N . LYS A 1 303 ? 37.403 82.549 30.314 1.00 28.30 320 LYS A N 1
ATOM 2157 C CA . LYS A 1 303 ? 38.237 83.141 29.276 1.00 28.86 320 LYS A CA 1
ATOM 2158 C C . LYS A 1 303 ? 39.638 82.558 29.358 1.00 28.83 320 LYS A C 1
ATOM 2159 O O . LYS A 1 303 ? 40.177 82.411 30.454 1.00 28.76 320 LYS A O 1
ATOM 2162 N N . PRO A 1 304 ? 40.238 82.227 28.199 1.00 29.28 321 PRO A N 1
ATOM 2163 C CA . PRO A 1 304 ? 41.582 81.659 28.205 1.00 29.38 321 PRO A CA 1
ATOM 2164 C C . PRO A 1 304 ? 42.530 82.507 29.036 1.00 29.78 321 PRO A C 1
ATOM 2165 O O . PRO A 1 304 ? 42.530 83.739 28.924 1.00 29.84 321 PRO A O 1
ATOM 2169 N N . LYS A 1 305 ? 43.313 81.844 29.878 1.00 30.13 322 LYS A N 1
ATOM 2170 C CA . LYS A 1 305 ? 44.165 82.513 30.845 1.00 30.77 322 LYS A CA 1
ATOM 2171 C C . LYS A 1 305 ? 45.603 82.040 30.674 1.00 30.93 322 LYS A C 1
ATOM 2172 O O . LYS A 1 305 ? 45.844 80.856 30.444 1.00 30.13 322 LYS A O 1
ATOM 2178 N N . ARG A 1 306 ? 46.551 82.968 30.797 1.00 31.32 323 ARG A N 1
ATOM 2179 C CA . ARG A 1 306 ? 47.963 82.665 30.595 1.00 31.99 323 ARG A CA 1
ATOM 2180 C C . ARG A 1 306 ? 48.548 81.793 31.705 1.00 32.41 323 ARG A C 1
ATOM 2181 O O . ARG A 1 306 ? 48.318 82.039 32.889 1.00 32.11 323 ARG A O 1
ATOM 2186 N N . LEU A 1 307 ? 49.296 80.767 31.306 1.00 32.93 324 LEU A N 1
ATOM 2187 C CA . LEU A 1 307 ? 50.103 79.991 32.240 1.00 34.00 324 LEU A CA 1
ATOM 2188 C C . LEU A 1 307 ? 51.445 80.691 32.422 1.00 35.04 324 LEU A C 1
ATOM 2189 O O . LEU A 1 307 ? 52.053 81.133 31.450 1.00 35.83 324 LEU A O 1
ATOM 2194 N N . ALA A 1 308 ? 51.910 80.795 33.658 1.00 36.53 325 ALA A N 1
ATOM 2195 C CA . ALA A 1 308 ? 53.240 81.341 33.902 1.00 37.93 325 ALA A CA 1
ATOM 2196 C C . ALA A 1 308 ? 54.277 80.233 33.738 1.00 38.74 325 ALA A C 1
ATOM 2197 O O . ALA A 1 308 ? 54.223 79.207 34.417 1.00 38.65 325 ALA A O 1
ATOM 2199 N N . LEU A 1 309 ? 55.190 80.431 32.792 1.00 39.83 326 LEU A N 1
ATOM 2200 C CA . LEU A 1 309 ? 56.306 79.515 32.579 1.00 40.79 326 LEU A CA 1
ATOM 2201 C C . LEU A 1 309 ? 57.594 80.320 32.494 1.00 41.33 326 LEU A C 1
ATOM 2202 O O . LEU A 1 309 ? 57.602 81.403 31.909 1.00 41.30 326 LEU A O 1
ATOM 2207 N N . PRO A 1 310 ? 58.690 79.799 33.080 1.00 42.00 327 PRO A N 1
ATOM 2208 C CA . PRO A 1 310 ? 59.998 80.445 32.937 1.00 42.44 327 PRO A CA 1
ATOM 2209 C C . PRO A 1 310 ? 60.237 80.942 31.504 1.00 42.65 327 PRO A C 1
ATOM 2210 O O . PRO A 1 310 ? 59.761 80.327 30.546 1.00 43.02 327 PRO A O 1
ATOM 2214 N N . ASP A 1 311 ? 60.958 82.051 31.364 1.00 42.77 328 ASP A N 1
ATOM 2215 C CA . ASP A 1 311 ? 61.225 82.644 30.047 1.00 42.35 328 ASP A CA 1
ATOM 2216 C C . ASP A 1 311 ? 62.039 81.726 29.139 1.00 41.96 328 ASP A C 1
ATOM 2217 O O . ASP A 1 311 ? 61.948 81.815 27.912 1.00 42.24 328 ASP A O 1
ATOM 2218 N N . ASN A 1 312 ? 62.828 80.849 29.756 1.00 41.42 329 ASN A N 1
ATOM 2219 C CA . ASN A 1 312 ? 63.667 79.882 29.048 1.00 40.76 329 ASN A CA 1
ATOM 2220 C C . ASN A 1 312 ? 62.904 78.909 28.133 1.00 39.90 329 ASN A C 1
ATOM 2221 O O . ASN A 1 312 ? 63.403 78.534 27.065 1.00 40.24 329 ASN A O 1
ATOM 2224 N N . VAL A 1 313 ? 61.698 78.520 28.548 1.00 38.52 330 VAL A N 1
ATOM 2225 C CA . VAL A 1 313 ? 61.020 77.338 27.983 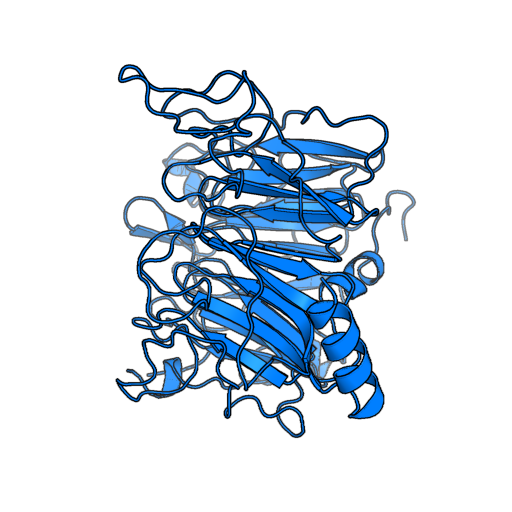1.00 36.85 330 VAL A CA 1
ATOM 2226 C C . VAL A 1 313 ? 60.190 77.572 26.711 1.00 35.56 330 VAL A C 1
ATOM 2227 O O . VAL A 1 313 ? 59.212 78.327 26.702 1.00 35.35 330 VAL A O 1
ATOM 2231 N N . VAL A 1 314 ? 60.613 76.906 25.641 1.00 33.94 331 VAL A N 1
ATOM 2232 C CA . VAL A 1 314 ? 59.878 76.871 24.381 1.00 32.47 331 VAL A CA 1
ATOM 2233 C C . VAL A 1 314 ? 59.030 75.593 24.370 1.00 31.36 331 VAL A C 1
ATOM 2234 O O . VAL A 1 314 ? 59.551 74.498 24.578 1.00 30.94 331 VAL A O 1
ATOM 2238 N N . ILE A 1 315 ? 57.730 75.748 24.133 1.00 30.12 332 ILE A N 1
ATOM 2239 C CA . ILE A 1 315 ? 56.778 74.629 24.158 1.00 29.01 332 ILE A CA 1
ATOM 2240 C C . ILE A 1 315 ? 56.892 73.760 22.908 1.00 27.86 332 ILE A C 1
ATOM 2241 O O . ILE A 1 315 ? 56.833 74.260 21.780 1.00 27.74 332 ILE A O 1
ATOM 2246 N N . ARG A 1 316 ? 57.059 72.459 23.116 1.00 25.92 333 ARG A N 1
ATOM 2247 C CA . ARG A 1 316 ? 57.080 71.505 22.018 1.00 24.65 333 ARG A CA 1
ATOM 2248 C C . ARG A 1 316 ? 55.698 70.877 21.832 1.00 23.14 333 ARG A C 1
ATOM 2249 O O . ARG A 1 316 ? 55.144 70.880 20.729 1.00 23.33 333 ARG A O 1
ATOM 2257 N N . SER A 1 317 ? 55.131 70.356 22.917 1.00 21.12 334 SER A N 1
ATOM 2258 C CA . SER A 1 317 ? 53.825 69.710 22.853 1.00 19.41 334 SER A CA 1
ATOM 2259 C C . SER A 1 317 ? 53.207 69.612 24.236 1.00 18.34 334 SER A C 1
ATOM 2260 O O . SER A 1 317 ? 53.877 69.808 25.252 1.00 17.67 334 SER A O 1
ATOM 2263 N N . ILE A 1 318 ? 51.918 69.308 24.256 1.00 17.03 335 ILE A N 1
ATOM 2264 C CA . ILE A 1 318 ? 51.177 69.189 25.495 1.00 16.15 335 ILE A CA 1
ATOM 2265 C C . ILE A 1 318 ? 50.306 67.938 25.413 1.00 15.21 335 ILE A C 1
ATOM 2266 O O . ILE A 1 318 ? 49.774 67.623 24.358 1.00 15.68 335 ILE A O 1
ATOM 2271 N N . ALA A 1 319 ? 50.189 67.215 26.522 1.00 14.50 336 ALA A N 1
ATOM 2272 C CA . ALA A 1 319 ? 49.217 66.144 26.630 1.00 13.89 336 ALA A CA 1
ATOM 2273 C C . ALA A 1 319 ? 48.461 66.360 27.921 1.00 13.84 336 ALA A C 1
ATOM 2274 O O . ALA A 1 319 ? 49.046 66.801 28.912 1.00 14.45 336 ALA A O 1
ATOM 2276 N N . ALA A 1 320 ? 47.171 66.044 27.932 1.00 13.34 337 ALA A N 1
ATOM 2277 C CA . ALA A 1 320 ? 46.386 66.219 29.158 1.00 12.82 337 ALA A CA 1
ATOM 2278 C C . ALA A 1 320 ? 45.298 65.165 29.308 1.00 12.30 337 ALA A C 1
ATOM 2279 O O . ALA A 1 320 ? 44.723 64.715 28.319 1.00 12.51 337 ALA A O 1
ATOM 2281 N N . GLY A 1 321 ? 45.024 64.778 30.552 1.00 12.50 338 GLY A N 1
ATOM 2282 C CA . GLY A 1 321 ? 43.987 63.798 30.851 1.00 12.49 338 GLY A CA 1
ATOM 2283 C C . GLY A 1 321 ? 42.736 64.424 31.426 1.00 12.68 338 GLY A C 1
ATOM 2284 O O . GLY A 1 321 ? 42.377 65.537 31.056 1.00 12.91 338 GLY A O 1
ATOM 2285 N N . GLU A 1 322 ? 42.062 63.713 32.328 1.00 12.63 339 GLU A N 1
ATOM 2286 C CA . GLU A 1 322 ? 40.875 64.275 32.975 1.00 12.72 339 GLU A CA 1
ATOM 2287 C C . GLU A 1 322 ? 41.226 65.444 33.909 1.00 12.57 339 GLU A C 1
ATOM 2288 O O . GLU A 1 322 ? 40.602 66.515 33.851 1.00 12.26 339 GLU A O 1
ATOM 2294 N N . HIS A 1 323 ? 42.226 65.240 34.762 1.00 12.44 340 HIS A N 1
ATOM 2295 C CA . HIS A 1 323 ? 42.512 66.206 35.826 1.00 12.37 340 HIS A CA 1
ATOM 2296 C C . HIS A 1 323 ? 43.981 66.567 35.953 1.00 12.23 340 HIS A C 1
ATOM 2297 O O . HIS A 1 323 ? 44.406 67.063 37.003 1.00 12.29 340 HIS A O 1
ATOM 2304 N N . HIS A 1 324 ? 44.754 66.325 34.898 1.00 12.33 341 HIS A N 1
ATOM 2305 C CA . HIS A 1 324 ? 46.174 66.697 34.893 1.00 12.58 341 HIS A CA 1
ATOM 2306 C C . HIS A 1 324 ? 46.628 67.116 33.512 1.00 12.80 341 HIS A C 1
ATOM 2307 O O . HIS A 1 324 ? 45.982 66.793 32.509 1.00 12.97 341 HIS A O 1
ATOM 2314 N N . SER A 1 325 ? 47.742 67.837 33.470 1.00 12.70 342 SER A N 1
ATOM 2315 C CA . SER A 1 325 ? 48.297 68.314 32.216 1.00 13.52 342 SER A CA 1
ATOM 2316 C C . SER A 1 325 ? 49.799 68.131 32.194 1.00 13.30 342 SER A C 1
ATOM 2317 O O . SER A 1 325 ? 50.443 68.208 33.232 1.00 13.52 342 SER A O 1
ATOM 2320 N N . LEU A 1 326 ? 50.344 67.916 31.000 1.00 13.86 343 LEU A N 1
ATOM 2321 C CA . LEU A 1 326 ? 51.777 67.698 30.831 1.00 14.56 343 LEU A CA 1
ATOM 2322 C C . LEU A 1 326 ? 52.312 68.581 29.718 1.00 15.36 343 LEU A C 1
ATOM 2323 O O . LEU A 1 326 ? 51.864 68.493 28.581 1.00 15.22 343 LEU A O 1
ATOM 2328 N N . ILE A 1 327 ? 53.268 69.433 30.062 1.00 15.88 344 ILE A N 1
ATOM 2329 C CA . ILE A 1 327 ? 53.805 70.398 29.112 1.00 17.07 344 ILE A CA 1
ATOM 2330 C C . ILE A 1 327 ? 55.257 70.067 28.813 1.00 16.99 344 ILE A C 1
ATOM 2331 O O . ILE A 1 327 ? 56.106 70.117 29.699 1.00 17.43 344 ILE A O 1
ATOM 2336 N N . LEU A 1 328 ? 55.535 69.735 27.557 1.00 17.84 345 LEU A N 1
ATOM 2337 C CA . LEU A 1 328 ? 56.880 69.341 27.166 1.00 18.31 345 LEU A CA 1
ATOM 2338 C C . LEU A 1 328 ? 57.618 70.469 26.440 1.00 19.11 345 LEU A C 1
ATOM 2339 O O . LEU A 1 328 ? 57.107 71.023 25.469 1.00 19.25 345 LEU A O 1
ATOM 2344 N N . SER A 1 329 ? 58.819 70.793 26.919 1.00 20.47 346 SER A N 1
ATOM 2345 C CA . SER A 1 329 ? 59.630 71.836 26.287 1.00 21.76 346 SER A CA 1
ATOM 2346 C C . SER A 1 329 ? 60.425 71.260 25.121 1.00 22.68 346 SER A C 1
ATOM 2347 O O . SER A 1 329 ? 60.622 70.051 25.036 1.00 22.60 346 SER A O 1
ATOM 2350 N N . GLN A 1 330 ? 60.899 72.137 24.239 1.00 23.95 347 GLN A N 1
ATOM 2351 C CA . GLN A 1 330 ? 61.796 71.741 23.149 1.00 25.26 347 GLN A CA 1
ATOM 2352 C C . GLN A 1 330 ? 63.092 71.076 23.624 1.00 25.37 347 GLN A C 1
ATOM 2353 O O . GLN A 1 330 ? 63.631 70.218 22.928 1.00 25.81 347 GLN A O 1
ATOM 2359 N N . ASP A 1 331 ? 63.580 71.474 24.799 1.00 25.53 348 ASP A N 1
ATOM 2360 C CA . ASP A 1 331 ? 64.781 70.882 25.409 1.00 25.80 348 ASP A CA 1
ATOM 2361 C C . ASP A 1 331 ? 64.527 69.516 26.055 1.00 25.54 348 ASP A C 1
ATOM 2362 O O . ASP A 1 331 ? 65.473 68.835 26.467 1.00 25.76 348 ASP A O 1
ATOM 2367 N N . GLY A 1 332 ? 63.257 69.130 26.179 1.00 24.75 349 GLY A N 1
ATOM 2368 C CA . GLY A 1 332 ? 62.908 67.822 26.733 1.00 23.90 349 GLY A CA 1
ATOM 2369 C C . GLY A 1 332 ? 62.519 67.785 28.202 1.00 23.28 349 GLY A C 1
ATOM 2370 O O . GLY A 1 332 ? 62.437 66.710 28.794 1.00 23.28 349 GLY A O 1
ATOM 2371 N N . ASP A 1 333 ? 62.276 68.950 28.796 1.00 23.05 350 ASP A N 1
ATOM 2372 C CA . ASP A 1 333 ? 61.831 69.014 30.187 1.00 22.63 350 ASP A CA 1
ATOM 2373 C C . ASP A 1 333 ? 60.317 68.909 30.229 1.00 22.12 350 ASP A C 1
ATOM 2374 O O . ASP A 1 333 ? 59.630 69.422 29.344 1.00 22.00 350 ASP A O 1
ATOM 2379 N N . LEU A 1 334 ? 59.805 68.272 31.276 1.00 21.52 351 LEU A N 1
ATOM 2380 C CA . LEU A 1 334 ? 58.374 68.050 31.403 1.00 21.04 351 LEU A CA 1
ATOM 2381 C C . LEU A 1 334 ? 57.827 68.766 32.633 1.00 20.91 351 LEU A C 1
ATOM 2382 O O . LEU A 1 334 ? 58.312 68.571 33.753 1.00 21.33 351 LEU A O 1
ATOM 2387 N N . TYR A 1 335 ? 56.821 69.600 32.402 1.00 20.76 352 TYR A N 1
ATOM 2388 C CA . TYR A 1 335 ? 56.138 70.328 33.469 1.00 20.72 352 TYR A CA 1
ATOM 2389 C C . TYR A 1 335 ? 54.753 69.729 33.647 1.00 20.26 352 TYR A C 1
ATOM 2390 O O . TYR A 1 335 ? 54.001 69.616 32.682 1.00 19.85 352 TYR A O 1
ATOM 2399 N N . SER A 1 336 ? 54.414 69.356 34.876 1.00 19.43 353 SER A N 1
ATOM 2400 C CA . SER A 1 336 ? 53.089 68.816 35.139 1.00 18.74 353 SER A CA 1
ATOM 2401 C C . SER A 1 336 ? 52.296 69.696 36.101 1.00 18.19 353 SER A C 1
ATOM 2402 O O . SER A 1 336 ? 52.872 70.440 36.914 1.00 17.97 353 SER A O 1
ATOM 2405 N N . CYS A 1 337 ? 50.974 69.614 35.993 1.00 16.93 354 CYS A N 1
ATOM 2406 C CA . CYS A 1 337 ? 50.078 70.242 36.961 1.00 16.68 354 CYS A CA 1
ATOM 2407 C C . CYS A 1 337 ? 48.742 69.512 37.009 1.00 15.85 354 CYS A C 1
ATOM 2408 O O . CYS A 1 337 ? 48.367 68.817 36.058 1.00 14.72 354 CYS A O 1
ATOM 2411 N N . GLY A 1 338 ? 48.030 69.693 38.119 1.00 15.83 355 GLY A N 1
ATOM 2412 C CA . GLY A 1 338 ? 46.750 69.039 38.338 1.00 15.83 355 GLY A CA 1
ATOM 2413 C C . GLY A 1 338 ? 46.768 68.033 39.469 1.00 15.71 355 GLY A C 1
ATOM 2414 O O . GLY A 1 338 ? 47.504 68.177 40.462 1.00 15.61 355 GLY A O 1
ATOM 2415 N N . ARG A 1 339 ? 45.972 66.987 39.292 1.00 15.49 356 ARG A N 1
ATOM 2416 C CA . ARG A 1 339 ? 45.645 66.045 40.353 1.00 15.71 356 ARG A CA 1
ATOM 2417 C C . ARG A 1 339 ? 46.801 65.150 40.818 1.00 15.77 356 ARG A C 1
ATOM 2418 O O . ARG A 1 339 ? 47.639 64.717 40.019 1.00 15.94 356 ARG A O 1
ATOM 2426 N N . LEU A 1 340 ? 46.803 64.864 42.120 1.00 15.85 357 LEU A N 1
ATOM 2427 C CA . LEU A 1 340 ? 47.840 64.079 42.787 1.00 16.40 357 LEU A CA 1
ATOM 2428 C C . LEU A 1 340 ? 47.307 62.775 43.404 1.00 16.54 357 LEU A C 1
ATOM 2429 O O . LEU A 1 340 ? 48.096 61.887 43.776 1.00 16.21 357 LEU A O 1
ATOM 2434 N N . ASP A 1 341 ? 45.976 62.651 43.506 1.00 16.70 358 ASP A N 1
ATOM 2435 C CA . ASP A 1 341 ? 45.336 61.502 44.179 1.00 16.91 358 ASP A CA 1
ATOM 2436 C C . ASP A 1 341 ? 45.768 60.156 43.611 1.00 16.72 358 ASP A C 1
ATOM 2437 O O . ASP A 1 341 ? 45.920 59.177 44.353 1.00 16.73 358 ASP A O 1
ATOM 2442 N N . MET A 1 342 ? 45.950 60.098 42.292 1.00 15.52 359 MET A N 1
ATOM 2443 C CA . MET A 1 342 ? 46.391 58.862 41.636 1.00 15.20 359 MET A CA 1
ATOM 2444 C C . MET A 1 342 ? 47.773 59.055 41.014 1.00 14.79 359 MET A C 1
ATOM 2445 O O . MET A 1 342 ? 48.120 58.398 40.030 1.00 14.25 359 MET A O 1
ATOM 2450 N N . PHE A 1 343 ? 48.547 59.965 41.609 1.00 14.31 360 PHE A N 1
ATOM 2451 C CA . PHE A 1 343 ? 49.905 60.278 41.164 1.00 14.46 360 PHE A CA 1
ATOM 2452 C C . PHE A 1 343 ? 49.959 60.767 39.717 1.00 14.11 360 PHE A C 1
ATOM 2453 O O . PHE A 1 343 ? 50.981 60.592 39.042 1.00 14.32 360 PHE A O 1
ATOM 2461 N N . GLU A 1 344 ? 48.869 61.382 39.244 1.00 13.45 361 GLU A N 1
ATOM 2462 C CA . GLU A 1 344 ? 48.764 61.786 37.839 1.00 13.43 361 GLU A CA 1
ATOM 2463 C C . GLU A 1 344 ? 49.916 62.686 37.421 1.00 13.37 361 GLU A C 1
ATOM 2464 O O . GLU A 1 344 ? 50.456 62.528 36.324 1.00 13.09 361 GLU A O 1
ATOM 2470 N N . VAL A 1 345 ? 50.299 63.616 38.301 1.00 14.11 362 VAL A N 1
ATOM 2471 C CA . VAL A 1 345 ? 51.338 64.603 37.973 1.00 14.77 362 VAL A CA 1
ATOM 2472 C C . VAL A 1 345 ? 52.779 64.055 38.032 1.00 15.43 362 VAL A C 1
ATOM 2473 O O . VAL A 1 345 ? 53.703 64.693 37.519 1.00 15.77 362 VAL A O 1
ATOM 2477 N N . GLY A 1 346 ? 52.959 62.886 38.648 1.00 15.95 363 GLY A N 1
ATOM 2478 C CA . GLY A 1 346 ? 54.245 62.178 38.622 1.00 16.88 363 GLY A CA 1
ATOM 2479 C C . GLY A 1 346 ? 55.359 62.854 39.402 1.00 18.30 363 GLY A C 1
ATOM 2480 O O . GLY A 1 346 ? 56.534 62.740 39.031 1.00 17.44 363 GLY A O 1
ATOM 2481 N N . ILE A 1 347 ? 54.978 63.571 40.462 1.00 19.08 364 ILE A N 1
ATOM 2482 C CA . ILE A 1 347 ? 55.927 64.226 41.373 1.00 20.79 364 ILE A CA 1
ATOM 2483 C C . ILE A 1 347 ? 55.982 63.417 42.683 1.00 21.91 364 ILE A C 1
ATOM 2484 O O . ILE A 1 347 ? 54.937 63.123 43.273 1.00 22.34 364 ILE A O 1
ATOM 2489 N N . PRO A 1 348 ? 57.191 63.028 43.130 1.00 22.97 365 PRO A N 1
ATOM 2490 C CA . PRO A 1 348 ? 57.233 62.222 44.351 1.00 23.85 365 PRO A CA 1
ATOM 2491 C C . PRO A 1 348 ? 56.955 63.063 45.599 1.00 24.65 365 PRO A C 1
ATOM 2492 O O . PRO A 1 348 ? 57.257 64.256 45.612 1.00 24.34 365 PRO A O 1
ATOM 2496 N N . LYS A 1 349 ? 56.382 62.431 46.624 1.00 25.93 366 LYS A N 1
ATOM 2497 C CA . LYS A 1 349 ? 55.968 63.114 47.860 1.00 27.51 366 LYS A CA 1
ATOM 2498 C C . LYS A 1 349 ? 57.054 64.027 48.454 1.00 28.25 366 LYS A C 1
ATOM 2499 O O . LYS A 1 349 ? 56.787 65.188 48.773 1.00 28.62 366 LYS A O 1
ATOM 2505 N N . ASP A 1 350 ? 58.276 63.505 48.569 1.00 28.98 367 ASP A N 1
ATOM 2506 C CA . ASP A 1 350 ? 59.382 64.253 49.179 1.00 29.81 367 ASP A CA 1
ATOM 2507 C C . ASP A 1 350 ? 59.920 65.409 48.329 1.00 30.12 367 ASP A C 1
ATOM 2508 O O . ASP A 1 350 ? 60.914 66.033 48.697 1.00 31.10 367 ASP A O 1
ATOM 2511 N N . ASN A 1 351 ? 59.273 65.693 47.200 1.00 29.94 368 ASN A N 1
ATOM 2512 C CA . ASN A 1 351 ? 59.655 66.818 46.342 1.00 29.57 368 ASN A CA 1
ATOM 2513 C C . ASN A 1 351 ? 58.469 67.702 45.927 1.00 29.33 368 ASN A C 1
ATOM 2514 O O . ASN A 1 351 ? 58.607 68.587 45.074 1.00 29.21 368 ASN A O 1
ATOM 2519 N N . LEU A 1 352 ? 57.307 67.462 46.530 1.00 28.98 369 LEU A N 1
ATOM 2520 C CA . LEU A 1 352 ? 56.135 68.301 46.296 1.00 28.54 369 LEU A CA 1
ATOM 2521 C C . LEU A 1 352 ? 56.432 69.752 46.688 1.00 28.60 369 LEU A C 1
ATOM 2522 O O . LEU A 1 352 ? 56.949 70.011 47.781 1.00 28.83 369 LEU A O 1
ATOM 2527 N N . PRO A 1 353 ? 56.119 70.701 45.790 1.00 28.32 370 PRO A N 1
ATOM 2528 C CA . PRO A 1 353 ? 56.378 72.121 46.030 1.00 28.09 370 PRO A CA 1
ATOM 2529 C C . PRO A 1 353 ? 55.467 72.704 47.109 1.00 28.27 370 PRO A C 1
ATOM 2530 O O . PRO A 1 353 ? 54.474 72.070 47.490 1.00 27.97 370 PRO A O 1
ATOM 2534 N N . GLU A 1 354 ? 55.817 73.894 47.604 1.00 27.99 371 GLU A N 1
ATOM 2535 C CA . GLU A 1 354 ? 55.072 74.538 48.687 1.00 27.68 371 GLU A CA 1
ATOM 2536 C C . GLU A 1 354 ? 53.667 74.991 48.273 1.00 27.17 371 GLU A C 1
ATOM 2537 O O . GLU A 1 354 ? 52.787 75.143 49.125 1.00 27.63 371 GLU A O 1
ATOM 2543 N N . TYR A 1 355 ? 53.452 75.190 46.976 1.00 26.59 372 TYR A N 1
ATOM 2544 C CA . TYR A 1 355 ? 52.130 75.572 46.461 1.00 25.65 372 TYR A CA 1
ATOM 2545 C C . TYR A 1 355 ? 51.215 74.363 46.193 1.00 24.94 372 TYR A C 1
ATOM 2546 O O . TYR A 1 355 ? 50.130 74.519 45.635 1.00 24.91 372 TYR A O 1
ATOM 2555 N N . THR A 1 356 ? 51.657 73.172 46.588 1.00 24.20 373 THR A N 1
ATOM 2556 C CA . THR A 1 356 ? 50.819 71.971 46.522 1.00 23.76 373 THR A CA 1
ATOM 2557 C C . THR A 1 356 ? 49.540 72.242 47.316 1.00 23.69 373 THR A C 1
ATOM 2558 O O . THR A 1 356 ? 49.605 72.738 48.447 1.00 23.18 373 THR A O 1
ATOM 2562 N N . TYR A 1 357 ? 48.389 71.949 46.714 1.00 22.71 374 TYR A N 1
ATOM 2563 C CA . TYR A 1 357 ? 47.112 72.119 47.391 1.00 22.78 374 TYR A CA 1
ATOM 2564 C C . TYR A 1 357 ? 46.831 70.940 48.314 1.00 22.82 374 TYR A C 1
ATOM 2565 O O . TYR A 1 357 ? 46.866 69.779 47.885 1.00 22.36 374 TYR A O 1
ATOM 2574 N N . LYS A 1 358 ? 46.561 71.259 49.580 1.00 22.58 375 LYS A N 1
ATOM 2575 C CA . LYS A 1 358 ? 46.145 70.286 50.585 1.00 22.47 375 LYS A CA 1
ATOM 2576 C C . LYS A 1 358 ? 44.717 70.620 51.007 1.00 22.06 375 LYS A C 1
ATOM 2577 O O . LYS A 1 358 ? 44.380 71.791 51.180 1.00 22.01 375 LYS A O 1
ATOM 2583 N N . ASP A 1 359 ? 43.881 69.596 51.162 1.00 21.82 376 ASP A N 1
ATOM 2584 C CA . ASP A 1 359 ? 42.487 69.811 51.552 1.00 21.49 376 ASP A CA 1
ATOM 2585 C C . ASP A 1 359 ? 42.359 70.068 53.060 1.00 21.64 376 ASP A C 1
ATOM 2586 O O . ASP A 1 359 ? 43.363 70.123 53.778 1.00 20.87 376 ASP A O 1
ATOM 2591 N N . VAL A 1 360 ? 41.119 70.211 53.529 1.00 21.55 377 VAL A N 1
ATOM 2592 C CA . VAL A 1 360 ? 40.850 70.519 54.934 1.00 22.12 377 VAL A CA 1
ATOM 2593 C C . VAL A 1 360 ? 41.403 69.443 55.877 1.00 22.09 377 VAL A C 1
ATOM 2594 O O . VAL A 1 360 ? 41.696 69.719 57.041 1.00 22.28 377 VAL A O 1
ATOM 2598 N N . HIS A 1 361 ? 41.574 68.226 55.367 1.00 22.21 378 HIS A N 1
ATOM 2599 C CA . HIS A 1 361 ? 42.127 67.133 56.171 1.00 22.61 378 HIS A CA 1
ATOM 2600 C C . HIS A 1 361 ? 43.662 67.074 56.135 1.00 22.35 378 HIS A C 1
ATOM 2601 O O . HIS A 1 361 ? 44.268 66.203 56.765 1.00 22.58 378 HIS A O 1
ATOM 2608 N N . GLY A 1 362 ? 44.283 67.997 55.402 1.00 22.24 379 GLY A N 1
ATOM 2609 C CA . GLY A 1 362 ? 45.742 68.006 55.237 1.00 22.10 379 GLY A CA 1
ATOM 2610 C C . GLY A 1 362 ? 46.291 67.036 54.196 1.00 22.19 379 GLY A C 1
ATOM 2611 O O . GLY A 1 362 ? 47.501 66.768 54.175 1.00 21.79 379 GLY A O 1
ATOM 2612 N N . LYS A 1 363 ? 45.421 66.504 53.329 1.00 21.30 380 LYS A N 1
ATOM 2613 C CA . LYS A 1 363 ? 45.871 65.602 52.258 1.00 21.21 380 LYS A CA 1
ATOM 2614 C C . LYS A 1 363 ? 46.181 66.399 50.988 1.00 20.81 380 LYS A C 1
ATOM 2615 O O . LYS A 1 363 ? 45.360 67.205 50.535 1.00 20.25 380 LYS A O 1
ATOM 2621 N N . ALA A 1 364 ? 47.363 66.161 50.423 1.00 20.24 381 ALA A N 1
ATOM 2622 C CA . ALA A 1 364 ? 47.796 66.824 49.201 1.00 20.07 381 ALA A CA 1
ATOM 2623 C C . ALA A 1 364 ? 47.006 66.254 48.023 1.00 19.87 381 ALA A C 1
ATOM 2624 O O . ALA A 1 364 ? 47.096 65.060 47.744 1.00 20.10 381 ALA A O 1
ATOM 2626 N N . ARG A 1 365 ? 46.220 67.103 47.357 1.00 19.56 382 ARG A N 1
ATOM 2627 C CA . ARG A 1 365 ? 45.313 66.651 46.288 1.00 19.31 382 ARG A CA 1
ATOM 2628 C C . ARG A 1 365 ? 45.736 67.113 44.900 1.00 18.52 382 ARG A C 1
ATOM 2629 O O . ARG A 1 365 ? 45.329 66.509 43.904 1.00 17.96 382 ARG A O 1
ATOM 2637 N N . ALA A 1 366 ? 46.514 68.197 44.828 1.00 17.52 383 ALA A N 1
ATOM 2638 C CA . ALA A 1 366 ? 46.823 68.840 43.545 1.00 17.39 383 ALA A CA 1
ATOM 2639 C C . ALA A 1 366 ? 48.085 69.711 43.547 1.00 17.35 383 ALA A C 1
ATOM 2640 O O . ALA A 1 366 ? 48.470 70.271 44.573 1.00 16.91 383 ALA A O 1
ATOM 2642 N N . VAL A 1 367 ? 48.703 69.826 42.374 1.00 17.28 384 VAL A N 1
ATOM 2643 C CA . VAL A 1 367 ? 49.829 70.743 42.144 1.00 17.31 384 VAL A CA 1
ATOM 2644 C C . VAL A 1 367 ? 49.373 71.693 41.040 1.00 17.32 384 VAL A C 1
ATOM 2645 O O . VAL A 1 367 ? 49.387 71.330 39.860 1.00 17.33 384 VAL A O 1
ATOM 2649 N N . PRO A 1 368 ? 48.911 72.900 41.415 1.00 17.67 385 PRO A N 1
ATOM 2650 C CA . PRO A 1 368 ? 48.160 73.725 40.473 1.00 18.06 385 PRO A CA 1
ATOM 2651 C C . PRO A 1 368 ? 48.975 74.636 39.555 1.00 18.45 385 PRO A C 1
ATOM 2652 O O . PRO A 1 368 ? 48.391 75.341 38.737 1.00 18.47 385 PRO A O 1
ATOM 2656 N N . LEU A 1 369 ? 50.294 74.656 39.713 1.00 19.34 386 LEU A N 1
ATOM 2657 C CA . LEU A 1 369 ? 51.161 75.386 38.785 1.00 19.88 386 LEU A CA 1
ATOM 2658 C C . LEU A 1 369 ? 52.063 74.387 38.080 1.00 19.91 386 LEU A C 1
ATOM 2659 O O . LEU A 1 369 ? 52.473 73.405 38.695 1.00 20.27 386 LEU A O 1
ATOM 2664 N N . PRO A 1 370 ? 52.376 74.631 36.791 1.00 20.28 387 PRO A N 1
ATOM 2665 C CA . PRO A 1 370 ? 53.275 73.748 36.047 1.00 20.18 387 PRO A CA 1
ATOM 2666 C C . PRO A 1 370 ? 54.584 73.593 36.806 1.00 20.44 387 PRO A C 1
ATOM 2667 O O . PRO A 1 370 ? 55.202 74.595 37.176 1.00 20.10 387 PRO A O 1
ATOM 2671 N N . THR A 1 371 ? 54.979 72.349 37.056 1.00 20.51 388 THR A N 1
ATOM 2672 C CA . THR A 1 371 ? 56.125 72.047 37.905 1.00 21.00 388 THR A CA 1
ATOM 2673 C C . THR A 1 371 ? 57.044 71.083 37.164 1.00 21.12 388 THR A C 1
ATOM 2674 O O . THR A 1 371 ? 56.612 70.021 36.715 1.00 20.31 388 THR A O 1
ATOM 2678 N N . LYS A 1 372 ? 58.312 71.464 37.027 1.00 21.37 389 LYS A N 1
ATOM 2679 C CA . LYS A 1 372 ? 59.276 70.649 36.289 1.00 21.82 389 LYS A CA 1
ATOM 2680 C C . LYS A 1 372 ? 59.562 69.338 37.010 1.00 21.65 389 LYS A C 1
ATOM 2681 O O . LYS A 1 372 ? 59.794 69.328 38.218 1.00 21.61 389 LYS A O 1
ATOM 2687 N N . LEU A 1 373 ? 59.523 68.230 36.268 1.00 21.90 390 LEU A N 1
ATOM 2688 C CA . LEU A 1 373 ? 59.860 66.928 36.823 1.00 22.08 390 LEU A CA 1
ATOM 2689 C C . LEU A 1 373 ? 61.373 66.759 36.875 1.00 22.97 390 LEU A C 1
ATOM 2690 O O . LEU A 1 373 ? 62.080 67.120 35.933 1.00 22.77 390 LEU A O 1
ATOM 2695 N N . ASN A 1 374 ? 61.851 66.203 37.980 1.00 23.99 391 ASN A N 1
ATOM 2696 C CA . ASN A 1 374 ? 63.276 65.988 38.184 1.00 25.27 391 ASN A CA 1
ATOM 2697 C C . ASN A 1 374 ? 63.596 64.511 38.230 1.00 25.28 391 ASN A C 1
ATOM 2698 O O . ASN A 1 374 ? 62.696 63.684 38.403 1.00 24.84 391 ASN A O 1
ATOM 2703 N N . ASN A 1 375 ? 64.877 64.180 38.064 1.00 25.58 392 ASN A N 1
ATOM 2704 C CA . ASN A 1 375 ? 65.327 62.788 38.088 1.00 25.95 392 ASN A CA 1
ATOM 2705 C C . ASN A 1 375 ? 64.606 61.933 37.037 1.00 25.61 392 ASN A C 1
ATOM 2706 O O . ASN A 1 375 ? 64.167 60.810 37.308 1.00 25.99 392 ASN A O 1
ATOM 2711 N N . VAL A 1 376 ? 64.475 62.499 35.839 1.00 25.07 393 VAL A N 1
ATOM 2712 C CA . VAL A 1 376 ? 63.891 61.808 34.691 1.00 24.35 393 VAL A CA 1
ATOM 2713 C C . VAL A 1 376 ? 64.790 62.046 33.486 1.00 24.14 393 VAL A C 1
ATOM 2714 O O . VAL A 1 376 ? 65.530 63.032 33.455 1.00 24.12 393 VAL A O 1
ATOM 2718 N N . PRO A 1 377 ? 64.728 61.154 32.479 1.00 23.99 394 PRO A N 1
ATOM 2719 C CA . PRO A 1 377 ? 65.396 61.465 31.223 1.00 23.78 394 PRO A CA 1
ATOM 2720 C C . PRO A 1 377 ? 64.728 62.642 30.511 1.00 23.62 394 PRO A C 1
ATOM 2721 O O . PRO A 1 377 ? 63.615 63.050 30.874 1.00 23.10 394 PRO A O 1
ATOM 2725 N N . LYS A 1 378 ? 65.415 63.177 29.506 1.00 23.10 395 LYS A N 1
ATOM 2726 C CA . LYS A 1 378 ? 64.815 64.125 28.579 1.00 23.06 395 LYS A CA 1
ATOM 2727 C C . LYS A 1 378 ? 63.787 63.390 27.725 1.00 22.31 395 LYS A C 1
ATOM 2728 O O . LYS A 1 378 ? 64.048 62.274 27.253 1.00 22.59 395 LYS A O 1
ATOM 2734 N N . PHE A 1 379 ? 62.612 63.995 27.554 1.00 21.21 396 PHE A N 1
ATOM 2735 C CA . PHE A 1 379 ? 61.547 63.373 26.759 1.00 20.45 396 PHE A CA 1
ATOM 2736 C C . PHE A 1 379 ? 61.361 64.044 25.409 1.00 19.77 396 PHE A C 1
ATOM 2737 O O . PHE A 1 379 ? 61.551 65.246 25.279 1.00 20.16 396 PHE A O 1
ATOM 2745 N N . LYS A 1 380 ? 60.958 63.260 24.415 1.00 19.42 397 LYS A N 1
ATOM 2746 C CA . LYS A 1 380 ? 60.693 63.798 23.086 1.00 19.18 397 LYS A CA 1
ATOM 2747 C C . LYS A 1 380 ? 59.201 63.836 22.713 1.00 18.63 397 LYS A C 1
ATOM 2748 O O . LYS A 1 380 ? 58.808 64.594 21.836 1.00 18.24 397 LYS A O 1
ATOM 2754 N N . SER A 1 381 ? 58.381 63.016 23.375 1.00 18.20 398 SER A N 1
ATOM 2755 C CA . SER A 1 381 ? 56.921 63.074 23.214 1.00 17.21 398 SER A CA 1
ATOM 2756 C C . SER A 1 381 ? 56.231 62.584 24.482 1.00 16.67 398 SER A C 1
ATOM 2757 O O . SER A 1 381 ? 56.838 61.903 25.305 1.00 16.09 398 SER A O 1
ATOM 2760 N N . VAL A 1 382 ? 54.961 62.938 24.632 1.00 15.76 399 VAL A N 1
ATOM 2761 C CA . VAL A 1 382 ? 54.199 62.594 25.828 1.00 15.24 399 VAL A CA 1
ATOM 2762 C C . VAL A 1 382 ? 52.737 62.353 25.439 1.00 15.05 399 VAL A C 1
ATOM 2763 O O . VAL A 1 382 ? 52.240 62.947 24.486 1.00 14.25 399 VAL A O 1
ATOM 2767 N N . ALA A 1 383 ? 52.069 61.462 26.174 1.00 14.45 400 ALA A N 1
ATOM 2768 C CA . ALA A 1 383 ? 50.650 61.215 25.993 1.00 13.93 400 ALA A CA 1
ATOM 2769 C C . ALA A 1 383 ? 50.021 61.019 27.364 1.00 13.75 400 ALA A C 1
ATOM 2770 O O . ALA A 1 383 ? 50.689 60.599 28.304 1.00 13.99 400 ALA A O 1
ATOM 2772 N N . ALA A 1 384 ? 48.732 61.316 27.462 1.00 13.39 401 ALA A N 1
ATOM 2773 C CA . ALA A 1 384 ? 48.006 61.206 28.724 1.00 13.16 401 ALA A CA 1
ATOM 2774 C C . ALA A 1 384 ? 46.644 60.605 28.472 1.00 12.99 401 ALA A C 1
ATOM 2775 O O . ALA A 1 384 ? 45.971 60.974 27.495 1.00 12.59 401 ALA A O 1
ATOM 2777 N N . GLY A 1 385 ? 46.254 59.670 29.336 1.00 12.69 402 GLY A N 1
ATOM 2778 C CA . GLY A 1 385 ? 44.897 59.117 29.342 1.00 12.57 402 GLY A CA 1
ATOM 2779 C C . GLY A 1 385 ? 44.177 59.719 30.538 1.00 12.72 402 GLY A C 1
ATOM 2780 O O . GLY A 1 385 ? 44.621 60.734 31.061 1.00 12.70 402 GLY A O 1
ATOM 2781 N N . SER A 1 386 ? 43.087 59.104 30.994 1.00 12.58 403 SER A N 1
ATOM 2782 C CA . SER A 1 386 ? 42.268 59.760 32.021 1.00 13.02 403 SER A CA 1
ATOM 2783 C C . SER A 1 386 ? 43.073 60.093 33.282 1.00 12.72 403 SER A C 1
ATOM 2784 O O . SER A 1 386 ? 43.036 61.240 33.769 1.00 12.85 403 SER A O 1
ATOM 2787 N N . HIS A 1 387 ? 43.798 59.096 33.796 1.00 12.04 404 HIS A N 1
ATOM 2788 C CA . HIS A 1 387 ? 44.585 59.250 35.033 1.00 12.33 404 HIS A CA 1
ATOM 2789 C C . HIS A 1 387 ? 45.967 58.593 34.978 1.00 12.28 404 HIS A C 1
ATOM 2790 O O . HIS A 1 387 ? 46.563 58.302 36.013 1.00 12.77 404 HIS A O 1
ATOM 2797 N N . HIS A 1 388 ? 46.478 58.387 33.766 1.00 12.15 405 HIS A N 1
ATOM 2798 C CA . HIS A 1 388 ? 47.831 57.871 33.581 1.00 12.11 405 HIS A CA 1
ATOM 2799 C C . HIS A 1 388 ? 48.491 58.611 32.427 1.00 12.01 405 HIS A C 1
ATOM 2800 O O . HIS A 1 388 ? 47.834 59.348 31.683 1.00 11.29 405 HIS A O 1
ATOM 2807 N N . SER A 1 389 ? 49.799 58.434 32.299 1.00 11.77 406 SER A N 1
ATOM 2808 C CA . SER A 1 389 ? 50.551 59.072 31.240 1.00 12.29 406 SER A CA 1
ATOM 2809 C C . SER A 1 389 ? 51.653 58.140 30.769 1.00 12.45 406 SER A C 1
ATOM 2810 O O . SER A 1 389 ? 52.054 57.219 31.485 1.00 12.38 406 SER A O 1
ATOM 2813 N N . VAL A 1 390 ? 52.127 58.397 29.557 1.00 13.15 407 VAL A N 1
ATOM 2814 C CA . VAL A 1 390 ? 53.267 57.703 28.985 1.00 13.41 407 VAL A CA 1
ATOM 2815 C C . VAL A 1 390 ? 54.102 58.749 28.254 1.00 13.89 407 VAL A C 1
ATOM 2816 O O . VAL A 1 390 ? 53.576 59.514 27.440 1.00 14.07 407 VAL A O 1
ATOM 2820 N N . ALA A 1 391 ? 55.394 58.797 28.569 1.00 14.32 408 ALA A N 1
ATOM 2821 C CA . ALA A 1 391 ? 56.332 59.682 27.873 1.00 14.52 408 ALA A CA 1
ATOM 2822 C C . ALA A 1 391 ? 57.449 58.870 27.217 1.00 15.03 408 ALA A C 1
ATOM 2823 O O . ALA A 1 391 ? 57.795 57.782 27.686 1.00 15.09 408 ALA A O 1
ATOM 2825 N N . VAL A 1 392 ? 58.008 59.398 26.132 1.00 15.48 409 VAL A N 1
ATOM 2826 C CA . VAL A 1 392 ? 59.077 58.696 25.416 1.00 15.79 409 VAL A CA 1
ATOM 2827 C C . VAL A 1 392 ? 60.374 59.467 25.562 1.00 16.03 409 VAL A C 1
ATOM 2828 O O . VAL A 1 392 ? 60.455 60.635 25.170 1.00 16.12 409 VAL A O 1
ATOM 2832 N N . ALA A 1 393 ? 61.378 58.817 26.145 1.00 16.54 410 ALA A N 1
ATOM 2833 C CA . ALA A 1 393 ? 62.691 59.431 26.312 1.00 16.92 410 ALA A CA 1
ATOM 2834 C C . ALA A 1 393 ? 63.336 59.663 24.956 1.00 17.21 410 ALA A C 1
ATOM 2835 O O . ALA A 1 393 ? 62.962 59.037 23.975 1.00 16.82 410 ALA A O 1
ATOM 2837 N N . GLN A 1 394 ? 64.330 60.544 24.902 1.00 18.51 411 GLN A N 1
ATOM 2838 C CA . GLN A 1 394 ? 65.013 60.810 23.634 1.00 19.80 411 GLN A CA 1
ATOM 2839 C C . GLN A 1 394 ? 65.551 59.520 22.996 1.00 19.66 411 GLN A C 1
ATOM 2840 O O . GLN A 1 394 ? 65.537 59.385 21.773 1.00 19.49 411 GLN A O 1
ATOM 2846 N N . ASN A 1 395 ? 65.968 58.563 23.828 1.00 19.92 412 ASN A N 1
ATOM 2847 C CA . ASN A 1 395 ? 66.537 57.295 23.335 1.00 19.74 412 ASN A CA 1
ATOM 2848 C C . ASN A 1 395 ? 65.519 56.213 22.919 1.00 19.53 412 ASN A C 1
ATOM 2849 O O . ASN A 1 395 ? 65.908 55.100 22.562 1.00 19.03 412 ASN A O 1
ATOM 2854 N N . GLY A 1 396 ? 64.227 56.540 22.973 1.00 18.70 413 GLY A N 1
ATOM 2855 C CA . GLY A 1 396 ? 63.179 55.638 22.476 1.00 18.00 413 GLY A CA 1
ATOM 2856 C C . GLY A 1 396 ? 62.650 54.625 23.476 1.00 17.35 413 GLY A C 1
ATOM 2857 O O . GLY A 1 396 ? 62.032 53.628 23.095 1.00 17.59 413 GLY A O 1
ATOM 2858 N N . ILE A 1 397 ? 62.905 54.874 24.754 1.00 16.71 414 ILE A N 1
ATOM 2859 C CA . ILE A 1 397 ? 62.389 54.040 25.830 1.00 16.07 414 ILE A CA 1
ATOM 2860 C C . ILE A 1 397 ? 61.199 54.797 26.420 1.00 15.71 414 ILE A C 1
ATOM 2861 O O . ILE A 1 397 ? 61.301 55.996 26.679 1.00 15.42 414 ILE A O 1
ATOM 2866 N N . ALA A 1 398 ? 60.082 54.095 26.592 1.00 15.68 415 ALA A N 1
ATOM 2867 C CA . ALA A 1 398 ? 58.862 54.672 27.168 1.00 15.83 415 ALA A CA 1
ATOM 2868 C C . ALA A 1 398 ? 58.830 54.601 28.700 1.00 16.05 415 ALA A C 1
ATOM 2869 O O . ALA A 1 398 ? 59.342 53.648 29.309 1.00 16.22 415 ALA A O 1
ATOM 2871 N N . TYR A 1 399 ? 58.222 55.622 29.308 1.00 15.87 416 TYR A N 1
ATOM 2872 C CA . TYR A 1 399 ? 58.123 55.775 30.762 1.00 16.04 416 TYR A CA 1
ATOM 2873 C C . TYR A 1 399 ? 56.684 56.096 31.102 1.00 15.67 416 TYR A C 1
ATOM 2874 O O . TYR A 1 399 ? 56.066 56.930 30.445 1.00 15.73 416 TYR A O 1
ATOM 2883 N N . SER A 1 400 ? 56.157 55.453 32.134 1.00 15.18 417 SER A N 1
ATOM 2884 C CA . SER A 1 400 ? 54.756 55.639 32.489 1.00 14.65 417 SER A CA 1
ATOM 2885 C C . SER A 1 400 ? 54.582 55.888 33.979 1.00 14.50 417 SER A C 1
ATOM 2886 O O . SER A 1 400 ? 55.467 55.579 34.789 1.00 14.06 417 SER A O 1
ATOM 2889 N N . TRP A 1 401 ? 53.430 56.452 34.330 1.00 14.41 418 TRP A N 1
ATOM 2890 C CA . TRP A 1 401 ? 53.087 56.713 35.720 1.00 14.38 418 TRP A CA 1
ATOM 2891 C C . TRP A 1 401 ? 51.608 57.055 35.846 1.00 14.62 418 TRP A C 1
ATOM 2892 O O . TRP A 1 401 ? 50.919 57.278 34.840 1.00 14.17 418 TRP A O 1
ATOM 2903 N N . GLY A 1 402 ? 51.134 57.084 37.087 1.00 15.07 419 GLY A N 1
ATOM 2904 C CA . GLY A 1 402 ? 49.754 57.431 37.365 1.00 15.25 419 GLY A CA 1
ATOM 2905 C C . GLY A 1 402 ? 48.951 56.259 37.893 1.00 15.90 419 GLY A C 1
ATOM 2906 O O . GLY A 1 402 ? 49.490 55.362 38.538 1.00 15.58 419 GLY A O 1
ATOM 2907 N N . PHE A 1 403 ? 47.652 56.299 37.625 1.00 15.86 420 PHE A N 1
ATOM 2908 C CA . PHE A 1 403 ? 46.699 55.308 38.111 1.00 16.56 420 PHE A CA 1
ATOM 2909 C C . PHE A 1 403 ? 47.071 53.905 37.628 1.00 16.94 420 PHE A C 1
ATOM 2910 O O . PHE A 1 403 ? 47.274 53.689 36.432 1.00 16.76 420 PHE A O 1
ATOM 2918 N N . GLY A 1 404 ? 47.172 52.961 38.562 1.00 17.50 421 GLY A N 1
ATOM 2919 C CA . GLY A 1 404 ? 47.685 51.631 38.247 1.00 18.21 421 GLY A CA 1
ATOM 2920 C C . GLY A 1 404 ? 46.676 50.503 38.153 1.00 18.95 421 GLY A C 1
ATOM 2921 O O . GLY A 1 404 ? 46.986 49.433 37.629 1.00 19.09 421 GLY A O 1
ATOM 2922 N N . GLU A 1 405 ? 45.469 50.731 38.661 1.00 19.18 422 GLU A N 1
ATOM 2923 C CA . GLU A 1 405 ? 44.467 49.667 38.788 1.00 20.04 422 GLU A CA 1
ATOM 2924 C C . GLU A 1 405 ? 44.046 49.002 37.461 1.00 19.50 422 GLU A C 1
ATOM 2925 O O . GLU A 1 405 ? 43.656 47.838 37.438 1.00 19.03 422 GLU A O 1
ATOM 2931 N N . THR A 1 406 ? 44.128 49.730 36.356 1.00 19.11 423 THR A N 1
ATOM 2932 C CA . THR A 1 406 ? 43.739 49.147 35.072 1.00 18.81 423 THR A CA 1
ATOM 2933 C C . THR A 1 406 ? 44.942 48.690 34.240 1.00 18.19 423 THR A C 1
ATOM 2934 O O . THR A 1 406 ? 44.774 48.241 33.104 1.00 18.04 423 THR A O 1
ATOM 2938 N N . TYR A 1 407 ? 46.138 48.797 34.823 1.00 17.73 424 TYR A N 1
ATOM 2939 C CA . TYR A 1 407 ? 47.409 48.347 34.208 1.00 17.90 424 TYR A CA 1
ATOM 2940 C C . TYR A 1 407 ? 47.768 49.134 32.948 1.00 17.21 424 TYR A C 1
ATOM 2941 O O . TYR A 1 407 ? 48.560 48.676 32.123 1.00 17.12 424 TYR A O 1
ATOM 2950 N N . ALA A 1 408 ? 47.187 50.324 32.814 1.00 17.00 425 ALA A N 1
ATOM 2951 C CA . ALA A 1 408 ? 47.419 51.181 31.653 1.00 16.66 425 ALA A CA 1
ATOM 2952 C C . ALA A 1 408 ? 48.860 51.703 31.607 1.00 16.31 425 ALA A C 1
ATOM 2953 O O . ALA A 1 408 ? 49.330 52.159 30.561 1.00 16.52 425 ALA A O 1
ATOM 2955 N N . VAL A 1 409 ? 49.551 51.642 32.743 1.00 15.79 426 VAL A N 1
ATOM 2956 C CA . VAL A 1 409 ? 50.954 52.038 32.807 1.00 15.76 426 VAL A CA 1
ATOM 2957 C C . VAL A 1 409 ? 51.892 50.956 32.247 1.00 16.33 426 VAL A C 1
ATOM 2958 O O . VAL A 1 409 ? 53.047 51.243 31.930 1.00 16.01 426 VAL A O 1
ATOM 2962 N N . GLY A 1 410 ? 51.382 49.728 32.113 1.00 17.15 427 GLY A N 1
ATOM 2963 C CA . GLY A 1 410 ? 52.148 48.602 31.541 1.00 18.24 427 GLY A CA 1
ATOM 2964 C C . GLY A 1 410 ? 53.379 48.227 32.356 1.00 19.47 427 GLY A C 1
ATOM 2965 O O . GLY A 1 410 ? 54.443 47.909 31.803 1.00 19.62 427 GLY A O 1
ATOM 2966 N N . LEU A 1 411 ? 53.242 48.273 33.673 1.00 20.13 428 LEU A N 1
ATOM 2967 C CA . LEU A 1 411 ? 54.371 47.990 34.557 1.00 21.34 428 LEU A CA 1
ATOM 2968 C C . LEU A 1 411 ? 54.249 46.638 35.275 1.00 22.61 428 LEU A C 1
ATOM 2969 O O . LEU A 1 411 ? 54.942 46.380 36.258 1.00 23.02 428 LEU A O 1
ATOM 2974 N N . GLY A 1 412 ? 53.376 45.775 34.761 1.00 23.44 429 GLY A N 1
ATOM 2975 C CA . GLY A 1 412 ? 53.254 44.410 35.269 1.00 24.86 429 GLY A CA 1
ATOM 2976 C C . GLY A 1 412 ? 52.130 44.188 36.270 1.00 25.73 429 GLY A C 1
ATOM 2977 O O . GLY A 1 412 ? 51.201 45.000 36.354 1.00 25.25 429 GLY A O 1
ATOM 2978 N N . PRO A 1 413 ? 52.224 43.089 37.050 1.00 26.47 430 PRO A N 1
ATOM 2979 C CA . PRO A 1 413 ? 51.162 42.591 37.925 0.80 27.25 430 PRO A CA 1
ATOM 2980 C C . PRO A 1 413 ? 51.093 43.309 39.271 1.00 28.05 430 PRO A C 1
ATOM 2981 O O . PRO A 1 413 ? 51.158 42.665 40.327 1.00 28.27 430 PRO A O 1
ATOM 2985 N N . PHE A 1 414 ? 50.965 44.631 39.225 1.00 28.39 431 PHE A N 1
ATOM 2986 C CA . PHE A 1 414 ? 50.853 45.455 40.424 1.00 29.05 431 PHE A CA 1
ATOM 2987 C C . PHE A 1 414 ? 49.735 46.471 40.201 1.00 28.78 431 PHE A C 1
ATOM 2988 O O . PHE A 1 414 ? 49.761 47.206 39.209 1.00 29.19 431 PHE A O 1
ATOM 2996 N N . GLU A 1 415 ? 48.764 46.517 41.111 1.00 28.14 432 GLU A N 1
ATOM 2997 C CA . GLU A 1 415 ? 47.638 47.453 40.987 1.00 27.96 432 GLU A CA 1
ATOM 2998 C C . GLU A 1 415 ? 47.936 48.864 41.506 1.00 27.36 432 GLU A C 1
ATOM 2999 O O . GLU A 1 415 ? 47.253 49.823 41.133 1.00 27.45 432 GLU A O 1
ATOM 3005 N N . ASP A 1 416 ? 48.949 48.989 42.361 1.00 26.90 433 ASP A N 1
ATOM 3006 C CA . ASP A 1 416 ? 49.246 50.264 43.025 1.00 26.33 433 ASP A CA 1
ATOM 3007 C C . ASP A 1 416 ? 49.635 51.336 42.017 1.00 25.38 433 ASP A C 1
ATOM 3008 O O . ASP A 1 416 ? 50.265 51.036 40.994 1.00 25.44 433 ASP A O 1
ATOM 3013 N N . ASP A 1 417 ? 49.256 52.578 42.307 1.00 23.91 434 ASP A N 1
ATOM 3014 C CA . ASP A 1 417 ? 49.613 53.714 41.452 1.00 22.64 434 ASP A CA 1
ATOM 3015 C C . ASP A 1 417 ? 51.125 53.908 41.387 1.00 22.08 434 ASP A C 1
ATOM 3016 O O . ASP A 1 417 ? 51.837 53.617 42.354 1.00 21.56 434 ASP A O 1
ATOM 3021 N N . THR A 1 418 ? 51.604 54.381 40.233 1.00 20.94 435 THR A N 1
ATOM 3022 C CA . THR A 1 418 ? 53.027 54.612 40.003 1.00 20.17 435 THR A CA 1
ATOM 3023 C C . THR A 1 418 ? 53.340 56.096 40.165 1.00 19.82 435 THR A C 1
ATOM 3024 O O . THR A 1 418 ? 52.826 56.939 39.421 1.00 19.40 435 THR A O 1
ATOM 3028 N N . GLU A 1 419 ? 54.200 56.400 41.137 1.00 19.44 436 GLU A N 1
ATOM 3029 C CA . GLU A 1 419 ? 54.403 57.776 41.608 1.00 19.60 436 GLU A CA 1
ATOM 3030 C C . GLU A 1 419 ? 55.171 58.707 40.669 1.00 19.38 436 GLU A C 1
ATOM 3031 O O . GLU A 1 419 ? 54.858 59.896 40.581 1.00 19.27 436 GLU A O 1
ATOM 3037 N N . VAL A 1 420 ? 56.191 58.177 40.002 1.00 18.87 437 VAL A N 1
ATOM 3038 C CA . VAL A 1 420 ? 57.047 58.973 39.129 1.00 18.67 437 VAL A CA 1
ATOM 3039 C C . VAL A 1 420 ? 57.226 58.229 37.808 1.00 17.90 437 VAL A C 1
ATOM 3040 O O . VAL A 1 420 ? 56.996 57.026 37.756 1.00 18.06 437 VAL A O 1
ATOM 3044 N N . PRO A 1 421 ? 57.637 58.942 36.739 1.00 17.80 438 PRO A N 1
ATOM 3045 C CA . PRO A 1 421 ? 57.856 58.289 35.448 1.00 17.62 438 PRO A CA 1
ATOM 3046 C C . PRO A 1 421 ? 58.802 57.087 35.573 1.00 18.18 438 PRO A C 1
ATOM 3047 O O . PRO A 1 421 ? 59.940 57.224 36.035 1.00 18.49 438 PRO A O 1
ATOM 3051 N N . THR A 1 422 ? 58.315 55.924 35.157 1.00 18.07 439 THR A N 1
ATOM 3052 C CA . THR A 1 422 ? 59.004 54.665 35.382 1.00 18.46 439 THR A CA 1
ATOM 3053 C C . THR A 1 422 ? 59.169 53.918 34.064 1.00 18.17 439 THR A C 1
ATOM 3054 O O . THR A 1 422 ? 58.210 53.714 33.307 1.00 17.00 439 THR A O 1
ATOM 3058 N N . ARG A 1 423 ? 60.406 53.516 33.803 1.00 18.25 440 ARG A N 1
ATOM 3059 C CA . ARG A 1 423 ? 60.763 52.794 32.584 1.00 18.43 440 ARG A CA 1
ATOM 3060 C C . ARG A 1 423 ? 59.895 51.562 32.355 1.00 18.36 440 ARG A C 1
ATOM 3061 O O . ARG A 1 423 ? 59.711 50.748 33.258 1.00 18.21 440 ARG A O 1
ATOM 3069 N N . ILE A 1 424 ? 59.350 51.442 31.146 1.00 17.91 441 ILE A 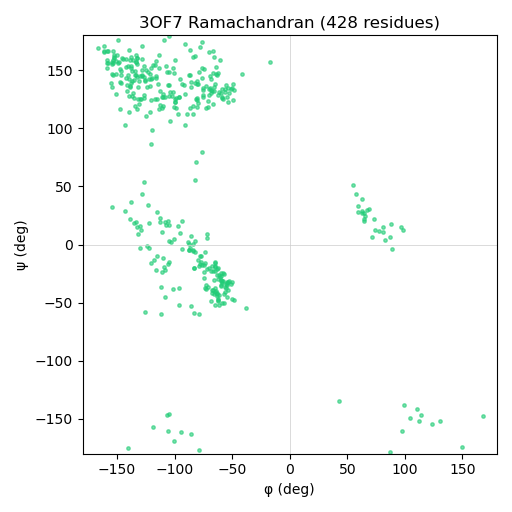N 1
ATOM 3070 C CA . ILE A 1 424 ? 58.672 50.223 30.732 1.00 18.68 441 ILE A CA 1
ATOM 3071 C C . ILE A 1 424 ? 59.729 49.306 30.109 1.00 19.33 441 ILE A C 1
ATOM 3072 O O . ILE A 1 424 ? 60.309 49.622 29.058 1.00 19.35 441 ILE A O 1
ATOM 3077 N N . LYS A 1 425 ? 59.993 48.200 30.795 1.00 20.09 442 LYS A N 1
ATOM 3078 C CA . LYS A 1 425 ? 60.910 47.164 30.320 1.00 20.69 442 LYS A CA 1
ATOM 3079 C C . LYS A 1 425 ? 60.151 45.847 30.235 1.00 20.85 442 LYS A C 1
ATOM 3080 O O . LYS A 1 425 ? 59.684 45.327 31.251 1.00 21.26 442 LYS A O 1
ATOM 3086 N N . ASN A 1 426 ? 59.985 45.340 29.016 1.00 20.44 443 ASN A N 1
ATOM 3087 C CA . ASN A 1 426 ? 59.419 44.009 28.785 1.00 20.42 443 ASN A CA 1
ATOM 3088 C C . ASN A 1 426 ? 60.005 43.459 27.501 1.00 20.26 443 ASN A C 1
ATOM 3089 O O . ASN A 1 426 ? 60.496 44.231 26.671 1.00 20.26 443 ASN A O 1
ATOM 3094 N N . THR A 1 427 ? 59.980 42.137 27.347 1.00 20.22 444 THR A N 1
ATOM 3095 C CA . THR A 1 427 ? 60.578 41.477 26.180 1.00 20.10 444 THR A CA 1
ATOM 3096 C C . THR A 1 427 ? 60.130 42.102 24.852 1.00 19.71 444 THR A C 1
ATOM 3097 O O . THR A 1 427 ? 60.954 42.398 23.994 1.00 19.75 444 THR A O 1
ATOM 3101 N N . ALA A 1 428 ? 58.828 42.324 24.705 1.00 19.09 445 ALA A N 1
ATOM 3102 C CA . ALA A 1 428 ? 58.257 42.789 23.437 1.00 18.33 445 ALA A CA 1
ATOM 3103 C C . ALA A 1 428 ? 58.830 44.115 22.940 1.00 17.83 445 ALA A C 1
ATOM 3104 O O . ALA A 1 428 ? 58.952 44.321 21.734 1.00 17.73 445 ALA A O 1
ATOM 3106 N N . THR A 1 429 ? 59.197 45.000 23.861 1.00 17.10 446 THR A N 1
ATOM 3107 C CA . THR A 1 429 ? 59.587 46.360 23.483 1.00 16.85 446 THR A CA 1
ATOM 3108 C C . THR A 1 429 ? 60.973 46.796 23.955 1.00 16.80 446 THR A C 1
ATOM 3109 O O . THR A 1 429 ? 61.394 47.906 23.645 1.00 16.56 446 THR A O 1
ATOM 3113 N N . GLN A 1 430 ? 61.689 45.935 24.683 1.00 16.77 447 GLN A N 1
ATOM 3114 C CA . GLN A 1 430 ? 62.961 46.341 25.283 1.00 17.08 447 GLN A CA 1
ATOM 3115 C C . GLN A 1 430 ? 64.022 46.759 24.260 1.00 17.37 447 GLN A C 1
ATOM 3116 O O . GLN A 1 430 ? 64.899 47.550 24.582 1.00 17.60 447 GLN A O 1
ATOM 3122 N N . ASP A 1 431 ? 63.933 46.235 23.039 1.00 17.47 448 ASP A N 1
ATOM 3123 C CA . ASP A 1 431 ? 64.884 46.594 21.993 1.00 18.09 448 ASP A CA 1
ATOM 3124 C C . ASP A 1 431 ? 64.223 47.386 20.857 1.00 18.19 448 ASP A C 1
ATOM 3125 O O . ASP A 1 431 ? 64.713 47.419 19.716 1.00 18.46 448 ASP A O 1
ATOM 3130 N N . HIS A 1 432 ? 63.100 48.025 21.183 1.00 17.78 449 HIS A N 1
ATOM 3131 C CA . HIS A 1 432 ? 62.408 48.876 20.216 1.00 17.91 449 HIS A CA 1
ATOM 3132 C C . HIS A 1 432 ? 62.707 50.335 20.462 1.00 17.51 449 HIS A C 1
ATOM 3133 O O . HIS A 1 432 ? 62.894 50.766 21.605 1.00 17.72 449 HIS A O 1
ATOM 3140 N N . ASN A 1 433 ? 62.737 51.079 19.361 1.00 17.62 450 ASN A N 1
ATOM 3141 C CA . ASN A 1 433 ? 62.768 52.517 19.359 1.00 16.99 450 ASN A CA 1
ATOM 3142 C C . ASN A 1 433 ? 61.299 52.961 19.305 1.00 16.45 450 ASN A C 1
ATOM 3143 O O . ASN A 1 433 ? 60.668 52.874 18.263 1.00 16.10 450 ASN A O 1
ATOM 3148 N N . ILE A 1 434 ? 60.750 53.392 20.439 1.00 15.73 451 ILE A N 1
ATOM 3149 C CA . ILE A 1 434 ? 59.343 53.826 20.500 1.00 15.05 451 ILE A CA 1
ATOM 3150 C C . ILE A 1 434 ? 59.225 55.207 19.852 1.00 15.04 451 ILE A C 1
ATOM 3151 O O . ILE A 1 434 ? 59.975 56.125 20.200 1.00 14.64 451 ILE A O 1
ATOM 3156 N N . ILE A 1 435 ? 58.291 55.335 18.912 1.00 14.98 452 ILE A N 1
ATOM 3157 C CA . ILE A 1 435 ? 58.161 56.552 18.097 1.00 15.51 452 ILE A CA 1
ATOM 3158 C C . ILE A 1 435 ? 56.906 57.349 18.479 1.00 15.10 452 ILE A C 1
ATOM 3159 O O . ILE A 1 435 ? 56.965 58.582 18.631 1.00 15.79 452 ILE A O 1
ATOM 3164 N N . LEU A 1 436 ? 55.783 56.649 18.637 1.00 14.30 453 LEU A N 1
ATOM 3165 C CA . LEU A 1 436 ? 54.504 57.294 18.946 1.00 13.96 453 LEU A CA 1
ATOM 3166 C C . LEU A 1 436 ? 53.858 56.641 20.159 1.00 14.21 453 LEU A C 1
ATOM 3167 O O . LEU A 1 436 ? 53.998 55.439 20.362 1.00 13.94 453 LEU A O 1
ATOM 3172 N N . VAL A 1 437 ? 53.171 57.437 20.975 1.00 13.90 454 VAL A N 1
ATOM 3173 C CA . VAL A 1 437 ? 52.399 56.911 22.097 1.00 13.86 454 VAL A CA 1
ATOM 3174 C C . VAL A 1 437 ? 51.059 57.622 22.182 1.00 13.89 454 VAL A C 1
ATOM 3175 O O . VAL A 1 437 ? 50.950 58.774 21.774 1.00 13.57 454 VAL A O 1
ATOM 3179 N N . GLY A 1 438 ? 50.058 56.927 22.713 1.00 13.66 455 GLY A N 1
ATOM 3180 C CA . GLY A 1 438 ? 48.719 57.495 22.918 1.00 14.05 455 GLY A CA 1
ATOM 3181 C C . GLY A 1 438 ? 48.066 56.759 24.067 1.00 13.83 455 GLY A C 1
ATOM 3182 O O . GLY A 1 438 ? 48.438 55.622 24.367 1.00 13.03 455 GLY A O 1
ATOM 3183 N N . CYS A 1 439 ? 47.107 57.400 24.723 1.00 13.85 456 CYS A N 1
ATOM 3184 C CA . CYS A 1 439 ? 46.480 56.815 25.914 1.00 14.59 456 CYS A CA 1
ATOM 3185 C C . CYS A 1 439 ? 44.994 57.104 25.913 1.00 15.02 456 CYS A C 1
ATOM 3186 O O . CYS A 1 439 ? 44.566 58.160 25.437 1.00 14.69 456 CYS A O 1
ATOM 3189 N N . GLY A 1 440 ? 44.224 56.157 26.437 1.00 15.45 457 GLY A N 1
ATOM 3190 C CA . GLY A 1 440 ? 42.773 56.297 26.556 1.00 16.35 457 GLY A CA 1
ATOM 3191 C C . GLY A 1 440 ? 42.348 56.233 28.004 1.00 16.86 457 GLY A C 1
ATOM 3192 O O . GLY A 1 440 ? 43.153 56.500 28.916 1.00 17.11 457 GLY A O 1
ATOM 3193 N N . GLY A 1 441 ? 41.086 55.873 28.230 1.00 16.75 458 GLY A N 1
ATOM 3194 C CA . GLY A 1 441 ? 40.544 55.838 29.588 1.00 17.18 458 GLY A CA 1
ATOM 3195 C C . GLY A 1 441 ? 41.261 54.837 30.482 1.00 17.29 458 GLY A C 1
ATOM 3196 O O . GLY A 1 441 ? 41.621 55.152 31.625 1.00 18.07 458 GLY A O 1
ATOM 3197 N N . GLN A 1 442 ? 41.467 53.630 29.958 1.00 17.06 459 GLN A N 1
ATOM 3198 C CA . GLN A 1 442 ? 41.985 52.509 30.751 1.00 17.14 459 GLN A CA 1
ATOM 3199 C C . GLN A 1 442 ? 43.088 51.718 30.045 1.00 16.36 459 GLN A C 1
ATOM 3200 O O . GLN A 1 442 ? 43.383 50.580 30.426 1.00 16.00 459 GLN A O 1
ATOM 3206 N N . PHE A 1 443 ? 43.708 52.315 29.031 1.00 15.31 460 PHE A N 1
ATOM 3207 C CA . PHE A 1 443 ? 44.633 51.577 28.169 1.00 14.72 460 PHE A CA 1
ATOM 3208 C C . PHE A 1 443 ? 45.586 52.530 27.465 1.00 14.28 460 PHE A C 1
ATOM 3209 O O . PHE A 1 443 ? 45.360 53.743 27.449 1.00 14.18 460 PHE A O 1
ATOM 3217 N N . SER A 1 444 ? 46.639 51.973 26.873 1.00 14.11 461 SER A N 1
ATOM 3218 C CA . SER A 1 444 ? 47.630 52.749 26.130 1.00 13.78 461 SER A CA 1
ATOM 3219 C C . SER A 1 444 ? 48.033 52.022 24.844 1.00 13.61 461 SER A C 1
ATOM 3220 O O . SER A 1 444 ? 47.850 50.805 24.716 1.00 13.39 461 SER A O 1
ATOM 3223 N N . VAL A 1 445 ? 48.560 52.782 23.888 1.00 13.45 462 VAL A N 1
ATOM 3224 C CA . VAL A 1 445 ? 49.005 52.240 22.606 1.00 13.35 462 VAL A CA 1
ATOM 3225 C C . VAL A 1 445 ? 50.341 52.891 22.275 1.00 13.67 462 VAL A C 1
ATOM 3226 O O . VAL A 1 445 ? 50.534 54.085 22.538 1.00 13.47 462 VAL A O 1
ATOM 3230 N N . SER A 1 446 ? 51.265 52.110 21.712 1.00 13.24 463 SER A N 1
ATOM 3231 C CA . SER A 1 446 ? 52.521 52.664 21.219 1.00 13.22 463 SER A CA 1
ATOM 3232 C C . SER A 1 446 ? 52.862 52.129 19.824 1.00 13.10 463 SER A C 1
ATOM 3233 O O . SER A 1 446 ? 52.307 51.130 19.362 1.00 12.80 463 SER A O 1
ATOM 3236 N N . GLY A 1 447 ? 53.773 52.824 19.160 1.00 12.97 464 GLY A N 1
ATOM 3237 C CA . GLY A 1 447 ? 54.281 52.397 17.875 1.00 13.39 464 GLY A CA 1
ATOM 3238 C C . GLY A 1 447 ? 55.776 52.587 17.899 1.00 13.71 464 GLY A C 1
ATOM 3239 O O . GLY A 1 447 ? 56.263 53.648 18.291 1.00 13.71 464 GLY A O 1
ATOM 3240 N N . GLY A 1 448 ? 56.506 51.546 17.509 1.00 14.39 465 GLY A N 1
ATOM 3241 C CA . GLY A 1 448 ? 57.951 51.633 17.452 1.00 15.30 465 GLY A CA 1
ATOM 3242 C C . GLY A 1 448 ? 58.566 50.764 16.377 1.00 15.63 465 GLY A C 1
ATOM 3243 O O . GLY A 1 448 ? 57.872 50.012 15.687 1.00 15.08 465 GLY A O 1
ATOM 3244 N N . VAL A 1 449 ? 59.883 50.874 16.241 1.00 16.89 466 VAL A N 1
ATOM 3245 C CA . VAL A 1 449 ? 60.630 50.042 15.291 1.00 18.33 466 VAL A CA 1
ATOM 3246 C C . VAL A 1 449 ? 61.767 49.342 16.028 1.00 18.58 466 VAL A C 1
ATOM 3247 O O . VAL A 1 449 ? 62.356 49.906 16.950 1.00 18.32 466 VAL A O 1
ATOM 3251 N N . LYS A 1 450 ? 62.052 48.104 15.636 1.00 19.32 467 LYS A N 1
ATOM 3252 C CA . LYS A 1 450 ? 63.182 47.358 16.207 1.00 20.48 467 LYS A CA 1
ATOM 3253 C C . LYS A 1 450 ? 64.479 48.112 15.974 1.00 20.37 467 LYS A C 1
ATOM 3254 O O . LYS A 1 450 ? 64.725 48.603 14.877 1.00 20.76 467 LYS A O 1
ATOM 3258 N N . LEU A 1 451 ? 65.299 48.222 17.008 1.00 20.89 468 LEU A N 1
ATOM 3259 C CA . LEU A 1 451 ? 66.658 48.694 16.826 1.00 21.12 468 LEU A CA 1
ATOM 3260 C C . LEU A 1 451 ? 67.466 47.550 16.231 1.00 21.77 468 LEU A C 1
ATOM 3261 O O . LEU A 1 451 ? 67.130 46.379 16.433 1.00 21.49 468 LEU A O 1
ATOM 3266 N N . SER A 1 452 ? 68.507 47.884 15.474 1.00 22.25 469 SER A N 1
ATOM 3267 C CA . SER A 1 452 ? 69.453 46.873 15.007 1.00 23.07 469 SER A CA 1
ATOM 3268 C C . SER A 1 452 ? 70.083 46.207 16.233 1.00 23.25 469 SER A C 1
ATOM 3269 O O . SER A 1 452 ? 70.081 46.785 17.318 1.00 23.01 469 SER A O 1
ATOM 3272 N N . ASP A 1 453 ? 70.621 44.998 16.074 1.00 24.56 470 ASP A N 1
ATOM 3273 C CA . ASP A 1 453 ? 71.306 44.338 17.192 1.00 25.32 470 ASP A CA 1
ATOM 3274 C C . ASP A 1 453 ? 72.389 45.238 17.777 1.00 25.29 470 ASP A C 1
ATOM 3275 O O . ASP A 1 453 ? 72.569 45.287 18.993 1.00 25.89 470 ASP A O 1
ATOM 3280 N N . GLU A 1 454 ? 73.104 45.949 16.904 1.00 25.58 471 GLU A N 1
ATOM 3281 C CA . GLU A 1 454 ? 74.177 46.864 17.310 1.00 25.64 471 GLU A CA 1
ATOM 3282 C C . GLU A 1 454 ? 73.629 47.989 18.192 1.00 25.39 471 GLU A C 1
ATOM 3283 O O . GLU A 1 454 ? 74.128 48.237 19.294 1.00 24.93 471 GLU A O 1
ATOM 3287 N N . ASP A 1 455 ? 72.593 48.662 17.700 1.00 24.89 472 ASP A N 1
ATOM 3288 C CA . ASP A 1 455 ? 71.993 49.772 18.433 1.00 24.95 472 ASP A CA 1
ATOM 3289 C C . ASP A 1 455 ? 71.295 49.318 19.721 1.00 24.08 472 ASP A C 1
ATOM 3290 O O . ASP A 1 455 ? 71.380 50.000 20.741 1.00 24.22 472 ASP A O 1
ATOM 3295 N N . ALA A 1 456 ? 70.622 48.167 19.667 1.00 23.91 473 ALA A N 1
ATOM 3296 C CA . ALA A 1 456 ? 69.918 47.613 20.833 1.00 23.56 473 ALA A CA 1
ATOM 3297 C C . ALA A 1 456 ? 70.886 47.278 21.958 1.00 23.87 473 ALA A C 1
ATOM 3298 O O . ALA A 1 456 ? 70.633 47.589 23.111 1.00 23.10 473 ALA A O 1
ATOM 3300 N N . GLU A 1 457 ? 72.006 46.650 21.607 1.00 24.34 474 GLU A N 1
ATOM 3301 C CA . GLU A 1 457 ? 73.028 46.305 22.583 1.00 25.01 474 GLU A CA 1
ATOM 3302 C C . GLU A 1 457 ? 73.667 47.557 23.182 1.00 24.94 474 GLU A C 1
ATOM 3303 O O . GLU A 1 457 ? 73.881 47.629 24.392 1.00 25.37 474 GLU A O 1
ATOM 3309 N N . LYS A 1 458 ? 73.950 48.544 22.333 1.00 25.40 475 LYS A N 1
ATOM 3310 C CA . LYS A 1 458 ? 74.522 49.816 22.781 1.00 25.88 475 LYS A CA 1
ATOM 3311 C C . LYS A 1 458 ? 73.625 50.535 23.800 1.00 26.04 475 LYS A C 1
ATOM 3312 O O . LYS A 1 458 ? 74.100 50.951 24.868 1.00 25.77 475 LYS A O 1
ATOM 3316 N N . ARG A 1 459 ? 72.339 50.679 23.468 1.00 26.10 476 ARG A N 1
ATOM 3317 C CA . ARG A 1 459 ? 71.369 51.310 24.379 1.00 26.47 476 ARG A CA 1
ATOM 3318 C C . ARG A 1 459 ? 71.218 50.517 25.682 1.00 27.01 476 ARG A C 1
ATOM 3319 O O . ARG A 1 459 ? 71.258 51.095 26.768 1.00 27.09 476 ARG A O 1
ATOM 3327 N N . ALA A 1 460 ? 71.053 49.201 25.568 1.00 28.01 477 ALA A N 1
ATOM 3328 C CA . ALA A 1 460 ? 70.992 48.324 26.743 1.00 29.04 477 ALA A CA 1
ATOM 3329 C C . ALA A 1 460 ? 72.213 48.488 27.661 1.00 30.01 477 ALA A C 1
ATOM 3330 O O . ALA A 1 460 ? 72.063 48.587 28.883 1.00 29.95 477 ALA A O 1
ATOM 3332 N N . ASP A 1 461 ? 73.409 48.532 27.071 1.00 31.26 478 ASP A N 1
ATOM 3333 C CA . ASP A 1 461 ? 74.643 48.752 27.835 1.00 32.51 478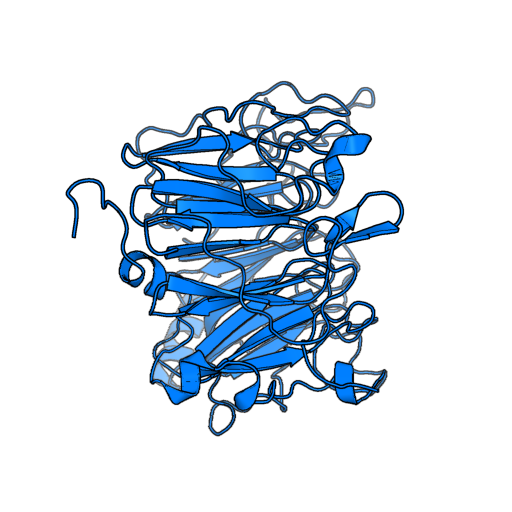 ASP A CA 1
ATOM 3334 C C . ASP A 1 461 ? 74.640 50.117 28.509 1.00 33.32 478 ASP A C 1
ATOM 3335 O O . ASP A 1 461 ? 75.048 50.238 29.664 1.00 33.82 478 ASP A O 1
ATOM 3340 N N . GLU A 1 462 ? 74.173 51.138 27.791 1.00 34.21 479 GLU A N 1
ATOM 3341 C CA . GLU A 1 462 ? 74.075 52.493 28.348 1.00 34.95 479 GLU A CA 1
ATOM 3342 C C . GLU A 1 462 ? 73.137 52.558 29.559 1.00 35.24 479 GLU A C 1
ATOM 3343 O O . GLU A 1 462 ? 73.462 53.181 30.575 1.00 35.30 479 GLU A O 1
ATOM 3349 N N . MET A 1 463 ? 71.985 51.898 29.450 1.00 35.58 480 MET A N 1
ATOM 3350 C CA . MET A 1 463 ? 70.971 51.927 30.503 1.00 35.91 480 MET A CA 1
ATOM 3351 C C . MET A 1 463 ? 71.378 51.114 31.733 1.00 37.36 480 MET A C 1
ATOM 3352 O O . MET A 1 463 ? 71.059 51.489 32.864 1.00 37.23 480 MET A O 1
ATOM 3357 N N . ASP A 1 464 ? 72.087 50.009 31.502 1.00 38.93 481 ASP A N 1
ATOM 3358 C CA . ASP A 1 464 ? 72.578 49.159 32.585 1.00 40.52 481 ASP A CA 1
ATOM 3359 C C . ASP A 1 464 ? 73.599 49.891 33.455 1.00 41.47 481 ASP A C 1
ATOM 3360 O O . ASP A 1 464 ? 73.602 49.732 34.678 1.00 41.91 481 ASP A O 1
ATOM 3365 N N . ASP A 1 465 ? 74.443 50.709 32.827 1.00 42.66 482 ASP A N 1
ATOM 3366 C CA . ASP A 1 465 ? 75.468 51.471 33.544 1.00 43.71 482 ASP A CA 1
ATOM 3367 C C . ASP A 1 465 ? 74.914 52.639 34.379 1.00 44.44 482 ASP A C 1
ATOM 3368 O O . ASP A 1 465 ? 75.686 53.454 34.898 1.00 44.75 482 ASP A O 1
ATOM 3373 N N . LEU A 1 466 ? 73.586 52.714 34.512 1.00 45.12 483 LEU A N 1
ATOM 3374 C CA . LEU A 1 466 ? 72.936 53.720 35.364 1.00 45.47 483 LEU A CA 1
ATOM 3375 C C . LEU A 1 466 ? 71.609 53.240 35.956 1.00 45.71 483 LEU A C 1
ATOM 3376 O O . LEU A 1 466 ? 71.504 52.118 36.458 1.00 45.96 483 LEU A O 1
#

Solvent-accessible surface area: 17912 Å² total; per-residue (Å²): 85,103,114,112,64,82,3,49,32,72,90,11,127,95,63,49,48,12,151,89,37,0,10,0,1,0,2,0,20,1,54,76,8,1,2,1,10,2,44,105,76,154,18,73,87,3,72,80,5,98,90,2,88,74,1,55,96,98,98,7,82,0,16,5,23,15,23,4,12,38,0,0,0,0,4,11,71,110,3,20,0,26,0,0,0,21,26,115,10,5,1,0,1,20,118,15,129,69,66,116,87,25,0,30,6,35,107,1,63,96,144,28,2,73,5,11,102,136,54,54,101,5,29,8,8,0,3,1,23,15,0,0,0,0,0,0,51,44,11,48,5,14,0,0,0,0,0,81,22,115,135,27,56,23,2,0,22,49,101,118,37,131,54,26,148,72,14,62,97,6,62,116,42,22,118,31,66,8,4,0,2,4,42,10,73,7,0,0,0,0,0,1,34,49,0,36,0,8,1,1,4,5,13,61,24,17,0,7,15,59,108,26,103,131,157,76,32,59,128,22,2,18,5,80,62,33,44,19,122,118,0,70,19,2,7,15,2,21,15,0,0,0,0,4,24,58,100,61,48,6,20,0,0,0,21,9,39,22,1,0,0,1,23,33,101,114,20,75,140,57,30,68,15,80,96,43,107,106,4,86,39,79,89,104,14,83,13,99,15,13,12,11,2,49,17,0,0,0,0,0,4,94,97,3,32,0,19,0,0,0,39,12,44,36,64,0,0,1,8,40,162,118,95,46,27,186,59,15,71,132,26,143,162,49,121,26,59,0,0,0,45,16,20,94,11,98,150,40,49,94,2,59,30,18,9,16,5,23,21,3,0,0,0,0,3,107,55,0,11,8,18,0,0,0,54,0,97,20,21,0,5,0,24,2,96,128,103,117,46,23,55,56,14,51,72,11,114,26,121,35,12,76,61,16,30,6,40,23,22,10,10,3,25,63,0,0,0,2,0,0,20,107,39,63,130,116,70,11,118,89,16,48,82,95,26,118,124,167

Foldseek 3Di:
DDDLFDEDLVVCLLFFFAPAFWFKWKAFAQPQLARQQFDDPVSRHHQATDGRPLCDCVPNRWTGKAHAFFKIWTAHPLQWIKMAGHCPQQARQADQVVRGSRNHIDTNDPVLDVVSVVVKHFRDWYYYQFKIWTAINVQWIWMFGFFADPPGTLAHAQVPGRGGNHTDTAPDDDPFGWNDKAYAHFKIWTAGRSGFIWIAGDCPQLQRLADADDVCSRVPRGIDTNPGGQFHDWYYAHFKIWTAHPVGWIWMWGDQQFLQRQADLDHHPSDTGRHTHTADDPPPFRWDDKAYYQFKIWTAGPQQWIWMWGFPPQLQRAADPVGQDPSQDADPVRHRTIGNHTHTDPPDARFDDKYDEHFKIWTAHPQQWIWIFTQQQRSQRSQPDDRHTGNHTHTRDDPVPLQWRWSDKYGHHTMIMTITHGDDPVSSVVVVVVVVVD

Organism: Saccharomyces cerevisiae (strain ATCC 204508 / S288c) (NCBI:txid559292)

InterPro domains:
  IPR000408 Regulator of chromosome condensation, RCC1 [PR00633] (47-63)
  IPR000408 Regulator of chromosome condensation, RCC1 [PR00633] (86-99)
  IPR000408 Regulator of chromosome condensation, RCC1 [PR00633] (105-121)
  IPR000408 Regulator of chromosome condensation, RCC1 [PR00633] (184-200)
  IPR000408 Regulator of chromosome condensation, RCC1 [PR00633] (226-242)
  IPR000408 Regulator of chromosome condensation, RCC1 [PR00633] (242-256)
  IPR000408 Regulator of chromosome condensation, RCC1 [PR00633] (338-356)
  IPR000408 Regulator of chromosome condensation, RCC1 [PR00633] (408-429)
  IPR000408 Regulator of chromosome condensation, RCC1 [PS00625] (109-120)
  IPR000408 Regulator of chromosome condensation, RCC1 [PS00626] (399-409)
  IPR000408 Regulator of chromosome condensation, RCC1 [PS50012] (46-102)
  IPR000408 Regulator of chromosome condensation, RCC1 [PS50012] (103-183)
  IPR000408 Regulator of chromosome condensation, RCC1 [PS50012] (184-239)
  IPR000408 Regulator of chromosome condensation, RCC1 [PS50012] (240-292)
  IPR000408 Regulator of chromosome condensation, RCC1 [PS50012] (293-348)
  IPR000408 Regulator of chromosome condensation, RCC1 [PS50012] (349-412)
  IPR000408 Regulator of chromosome condensation, RCC1 [PS50012] (413-467)
  IPR009091 Regulator of chromosome condensation 1/beta-lactamase-inhibitor protein II [G3DSA:2.130.10.30] (19-482)
  IPR009091 Regulator of chromosome condensation 1/beta-lactamase-inhibitor protein II [SSF50985] (38-462)
  IPR051553 Ran GTPase-activating [PTHR45982] (42-462)

Sequence (438 aa):
HMSHIINAQEDYKHMYLSVQPLDIFCWGTGSMMCELGLGPLAKNKEVKRPRLNPFLPRDDEAKIISFAVGGMMHTLALDEEESNVWSWGCNDDVGALGRDTSLNELESTPAKIPRESFPPLAEGHKVVQLAATDNMSCALFSNGEVYAWGTFRCNEGILGFYQDDKIKIQKTPWKVPTFSKYNIVQLAPGKKDHILFLDEEGMVFAWGNGQQNQLGRKVMERFRLKTLDPRPFGLRHVKKYIASGENHCFALTKDNKLVSWGLNQFGQCGVSEDVEDGALVTKPKRLALPDNVVIRSIAAGEHHSLILSQDGDLYSCGRLDMFEVGIPKDNLPEYTYKDVHGKARAVPLPTKLNNVPKFKSVAAGSHHSVAVAQNGIAYSWGFGETYAVGLGPFEDDTEVPTRIKNTATQDHNIILVGCGGQFSVSGGVKLSDEDAEKRADEMDDL